Protein 5LSL (pdb70)

CATH classification: 3.30.70.330

Foldseek 3Di:
DQKKKKFQDDQVDDPVNVQVVQVVQPHWDDKAFDADVVVRTTDGMIMTGHPDDVSLVSSQVQQAQHDADVHTGMHIGHD/DDPFFDDPVVCVVQVNFQLHFRPCVVVCQVPHDDPPQPQKDFDPRRHPVVQSGGRGGIDRDD/DQKKKKFQADQVDDPVNVQVVQVVQPHWDDKAFDADVVVRTTDGMIMTGHPDDVSLVSSQVDQAQHDADVNTGMHIGHD/DDDPFFDDPVVCVVQVNDLHDDPCVVVCLVPHDDPPQPQKDFDPRRHPVVQSDDRGGIDRDD/DQKKKKFQADQVDDPVNVQVVQVVQPHWDDKAFDADVVVRTTDGMIMTGGPDDVSLVSSQVQQAQNDADVNTGMHIGHD/DDPFFDDPVVCVVQVNDQQDDDPCVVVCLVPHDDPPQPQKDFDPRRHPVVQSGGRGGIDRDD/DQKKKKFQADQVDDPVNVQVVQVVQPHWDDKAFDADVVVRTTDGMIMTGHPDDVSLVSSQVQQAQHDADVNTGMHIGDD/DDPFFDDPVVCVVQVNDQLDDHPCVVVCVVPHDDPPQPQKDFDPPRHPVVQSGGRGGIDRDD

Solvent-accessible surface area: 27095 Å² total; per-residue (Å²): 69,51,38,0,7,0,0,16,0,13,72,150,0,50,81,112,16,0,87,10,0,0,7,0,0,0,16,7,25,112,16,134,13,29,67,18,149,136,101,112,35,47,30,10,58,0,47,0,43,0,11,34,107,44,5,1,70,10,0,28,112,0,1,50,77,23,2,118,2,69,114,51,43,2,38,1,47,135,92,98,104,20,0,71,0,22,100,114,0,9,82,13,13,124,4,75,91,40,92,37,3,60,1,18,142,87,3,116,111,61,31,59,5,67,1,27,60,57,0,55,4,0,29,49,66,52,88,90,103,46,35,160,29,37,38,0,0,104,70,64,136,77,52,36,0,10,0,0,15,0,14,70,149,0,50,80,124,14,0,87,10,1,0,8,1,0,0,36,6,73,140,16,134,13,33,61,21,161,138,104,112,34,50,29,9,57,0,53,0,45,0,122,71,97,39,9,2,80,10,0,37,118,0,2,49,75,23,0,127,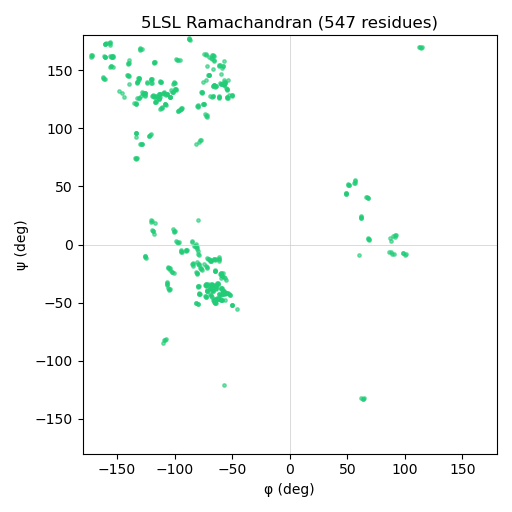2,67,115,52,42,2,38,1,46,137,115,105,54,116,23,1,36,0,28,117,113,1,13,83,14,14,119,6,97,63,93,36,1,59,3,25,135,87,6,123,108,76,31,58,4,81,23,28,111,56,1,56,4,0,35,52,67,50,88,95,88,47,28,135,59,40,42,2,4,116,69,66,145,65,53,37,0,56,0,4,49,0,14,68,153,1,50,78,126,33,1,87,8,0,0,8,1,0,0,38,6,73,140,16,145,13,33,70,52,162,139,133,113,34,44,93,16,68,0,64,0,45,0,121,70,109,43,9,0,65,9,0,30,84,0,2,33,32,24,1,127,1,71,116,91,42,2,53,2,99,131,102,95,91,22,0,69,0,22,98,112,0,6,72,12,15,107,5,86,77,57,92,38,3,62,1,18,74,27,3,81,3,39,31,56,4,67,1,26,59,54,0,54,4,0,35,51,67,47,86,96,102,35,30,136,29,30,34,0,0,86,71,65,133,81,51,40,0,55,0,4,64,2,4,67,151,1,54,94,137,17,0,88,10,0,0,8,1,0,0,16,7,24,117,17,136,13,28,62,50,165,139,134,113,33,48,93,19,68,0,56,0,44,0,11,32,96,39,5,1,80,9,0,35,87,0,2,33,33,24,1,126,2,65,98,104,41,1,55,1,100,138,124,93,127,22,0,53,0,18,122,100,0,14,72,16,11,116,5,73,111,42,91,42,3,62,1,18,71,27,3,84,3,41,31,59,3,81,24,27,109,54,0,55,3,0,40,56,68,50,85,98,105,45,36,154,28,43,36,0,4,116,65,63,142

Organism: Saccharomyces cerevisiae (strain ATCC 204508 / S288c) (NCBI:txid559292)

Sequence (564 aa):
GNTVYVGNIDPRITKEQLYELFIQINPVLRIKYPKDKVLQAYQGYAFIEFYNQGDAQYAIKIMNNTVRLYDRLIKVRQVSRPGRISQELRAIMNLPEGQLPPWCMKMKDIGLPTGYPDLKIAGLNWDITNLKGDVYGKIIPGNTVYVGNIDPRITKEQLYELFIQINPVLRIKYPKDKVLQAYQGYAFIEFYNQGDAQYAIKKIMNNTVRLYDRLIKVRQVGSRPGRISQELRAIMNLPGQLPPWCMKMKDIGLPTGYPDLKIAGLNWDITNLKGDVYGKIIPGNTVYVGNIDPRITKEQLYELFIQINPVLRIKYPKDKVLQAYQGYAFIEFYNQGDAQYAIKIMNNTVRLYDRLIKVRQVSRPGRISQELRAIMNLPEGQLPPWCMKMKDIGLPTGYPDLKIAGLNWDITNLKGDVYGKIIPGNTVYVGNIDPRITKEQLYELFIQINPVLRIKYPKDKVLQAYQGYAFIEFYNQGDAQYAIKIMNNTVRLYDRLIKVRQVSRPGRISQELRAIMNLPEGQLPPWCMKMKDIGLPTGYPDLKIAGLNWDITNLKGDVYGKIIP

GO terms:
  GO:0003723 RNA binding (F, IDA)
  GO:0005686 U2 snRNP (C, IDA)
  GO:0071004 U2-type prespliceosome (C, IDA)
  GO:0000398 mRNA splicing, via spliceosome (P, IMP)
  GO:0000398 mRNA splicing, via spliceosome (P, IPI)
  GO:0005515 protein binding (F, IPI)

Structure (mmCIF, N/CA/C/O backbone):
data_5LSL
#
_entry.id   5LSL
#
_cell.length_a   44.888
_cell.length_b   47.776
_cell.length_c   88.019
_cell.angle_alpha   89.890
_cell.angle_beta   83.610
_cell.angle_gamma   85.570
#
_symmetry.space_group_name_H-M   'P 1'
#
loop_
_entity.id
_entity.type
_entity.pdbx_description
1 polymer 'Protein HSH49'
2 polymer 'Cold sensitive U2 snRNA suppressor 1'
3 water water
#
loop_
_atom_site.group_PDB
_atom_site.id
_atom_site.type_symbol
_atom_site.label_atom_id
_atom_site.label_alt_id
_atom_site.label_comp_id
_atom_site.label_asym_id
_atom_site.label_entity_id
_atom_site.label_seq_id
_atom_site.pdbx_PDB_ins_code
_atom_site.Cartn_x
_atom_site.Cartn_y
_atom_site.Cartn_z
_atom_site.occupancy
_atom_site.B_iso_or_equiv
_atom_site.auth_seq_id
_atom_site.auth_comp_id
_atom_site.auth_asym_id
_atom_site.auth_atom_id
_atom_site.pdbx_PDB_model_num
ATOM 1 N N . GLY A 1 10 ? 60.377 24.020 63.022 1.00 30.24 8 GLY A N 1
ATOM 2 C CA . GLY A 1 10 ? 60.188 25.339 63.647 1.00 25.62 8 GLY A CA 1
ATOM 3 C C . GLY A 1 10 ? 58.745 25.799 63.692 1.00 19.97 8 GLY A C 1
ATOM 4 O O . GLY A 1 10 ? 58.427 26.681 64.477 1.00 18.82 8 GLY A O 1
ATOM 5 N N . ASN A 1 11 ? 57.861 25.231 62.857 1.00 16.48 9 ASN A N 1
ATOM 6 C CA . ASN A 1 11 ? 56.468 25.694 62.826 1.00 14.00 9 ASN A CA 1
ATOM 7 C C . ASN A 1 11 ? 55.540 24.960 63.787 1.00 11.86 9 ASN A C 1
ATOM 8 O O . ASN A 1 11 ? 54.372 25.324 63.917 1.00 11.39 9 ASN A O 1
ATOM 13 N N . THR A 1 12 ? 56.063 23.936 64.461 1.00 13.51 10 THR A N 1
ATOM 14 C CA . THR A 1 12 ? 55.259 23.037 65.283 1.00 13.79 10 THR A CA 1
ATOM 15 C C . THR A 1 12 ? 55.627 23.242 66.767 1.00 13.20 10 THR A C 1
ATOM 16 O O . THR A 1 12 ? 56.779 23.426 67.092 1.00 16.76 10 THR A O 1
ATOM 20 N N . VAL A 1 13 ? 54.613 23.218 67.597 1.00 10.32 11 VAL A N 1
ATOM 21 C CA . VAL A 1 13 ? 54.803 23.285 69.025 1.00 10.91 11 VAL A CA 1
ATOM 22 C C . VAL A 1 13 ? 54.296 22.029 69.677 1.00 10.20 11 VAL A C 1
ATOM 23 O O . VAL A 1 13 ? 53.381 21.371 69.175 1.00 10.19 11 VAL A O 1
ATOM 27 N N . TYR A 1 14 ? 54.845 21.762 70.870 1.00 9.78 12 TYR A N 1
ATOM 28 C CA . TYR A 1 14 ? 54.429 20.631 71.692 1.00 9.84 12 TYR A CA 1
ATOM 29 C C . TYR A 1 14 ? 53.470 21.195 72.743 1.00 9.55 12 TYR A C 1
ATOM 30 O O . TYR A 1 14 ? 53.794 22.215 73.367 1.00 9.16 12 TYR A O 1
ATOM 39 N N . VAL A 1 15 ? 52.351 20.528 72.938 1.00 8.59 13 VAL A N 1
ATOM 40 C CA . VAL A 1 15 ? 51.368 20.873 73.938 1.00 8.55 13 VAL A CA 1
ATOM 41 C C . VAL A 1 15 ? 51.291 19.720 74.929 1.00 9.18 13 VAL A C 1
ATOM 42 O O . VAL A 1 15 ? 51.049 18.595 74.519 1.00 9.14 13 VAL A O 1
ATOM 46 N N . GLY A 1 16 ? 51.422 19.995 76.227 1.00 8.20 14 GLY A N 1
ATOM 47 C CA . GLY A 1 16 ? 51.394 18.954 77.258 1.00 8.30 14 GLY A CA 1
ATOM 48 C C . GLY A 1 16 ? 50.446 19.235 78.418 1.00 7.85 14 GLY A C 1
ATOM 49 O O . GLY A 1 16 ? 49.910 20.329 78.533 1.00 8.57 14 GLY A O 1
ATOM 50 N N . ASN A 1 17 ? 50.231 18.211 79.236 1.00 8.49 15 ASN A N 1
ATOM 51 C CA . ASN A 1 17 ? 49.348 18.162 80.361 1.00 9.42 15 ASN A CA 1
ATOM 52 C C . ASN A 1 17 ? 47.875 18.217 79.938 1.00 9.25 15 ASN A C 1
ATOM 53 O O . ASN A 1 17 ? 47.028 18.869 80.565 1.00 10.16 15 ASN A O 1
ATOM 58 N N . ILE A 1 18 ? 47.576 17.507 78.862 1.00 8.45 16 ILE A N 1
ATOM 59 C CA . ILE A 1 18 ? 46.254 17.505 78.273 1.00 10.69 16 ILE A CA 1
ATOM 60 C C . ILE A 1 18 ? 45.444 16.331 78.816 1.00 9.34 16 ILE A C 1
ATOM 61 O O . ILE A 1 18 ? 45.758 15.151 78.532 1.00 9.52 16 ILE A O 1
ATOM 66 N N . ASP A 1 19 ? 44.360 16.652 79.522 1.00 9.69 17 ASP A N 1
ATOM 67 C CA . ASP A 1 19 ? 43.419 15.641 80.018 1.00 10.18 17 ASP A CA 1
ATOM 68 C C . ASP A 1 19 ? 42.952 14.793 78.817 1.00 9.99 17 ASP A C 1
ATOM 69 O O . ASP A 1 19 ? 42.610 15.338 77.749 1.00 9.79 17 ASP A O 1
ATOM 74 N N . PRO A 1 20 ? 42.947 13.472 78.960 1.00 10.36 18 PRO A N 1
ATOM 75 C CA . PRO A 1 20 ? 42.516 12.634 77.823 1.00 11.44 18 PRO A CA 1
ATOM 76 C C . PRO A 1 20 ? 41.090 12.823 77.339 1.00 12.22 18 PRO A C 1
ATOM 77 O O . PRO A 1 20 ? 40.754 12.310 76.255 1.00 12.16 18 PRO A O 1
ATOM 81 N N . ARG A 1 21 ? 40.269 13.541 78.083 1.00 12.78 19 ARG A N 1
ATOM 82 C CA . ARG A 1 21 ? 38.919 13.881 77.592 1.00 13.86 19 ARG A CA 1
ATOM 83 C C . ARG A 1 21 ? 38.905 14.919 76.486 1.00 13.40 19 ARG A C 1
ATOM 84 O O . ARG A 1 21 ? 37.914 15.068 75.783 1.00 13.95 19 ARG A O 1
ATOM 92 N N . ILE A 1 22 ? 40.001 15.683 76.388 1.00 10.94 20 ILE A N 1
ATOM 93 C CA . ILE A 1 22 ? 40.069 16.744 75.403 1.00 11.85 20 ILE A CA 1
ATOM 94 C C . ILE A 1 22 ? 40.070 16.180 73.988 1.00 12.74 20 ILE A C 1
ATOM 95 O O . ILE A 1 22 ? 40.761 15.212 73.713 1.00 12.36 20 ILE A O 1
ATOM 100 N N . THR A 1 23 ? 39.304 16.806 73.101 1.00 10.82 21 THR A N 1
ATOM 101 C CA . THR A 1 23 ? 39.226 16.392 71.704 1.00 11.20 21 THR A CA 1
ATOM 102 C C . THR A 1 23 ? 40.114 17.244 70.804 1.00 10.00 21 THR A C 1
ATOM 103 O O . THR A 1 23 ? 40.514 18.358 71.151 1.00 9.20 21 THR A O 1
ATOM 107 N N . LYS A 1 24 ? 40.445 16.717 69.627 1.00 9.98 22 LYS A N 1
ATOM 108 C CA . LYS A 1 24 ? 41.228 17.466 68.676 1.00 10.67 22 LYS A CA 1
ATOM 109 C C . LYS A 1 24 ? 40.542 18.763 68.286 1.00 10.80 22 LYS A C 1
ATOM 110 O O . LYS A 1 24 ? 41.202 19.778 68.200 1.00 10.72 22 LYS A O 1
ATOM 116 N N . GLU A 1 25 ? 39.202 18.729 68.152 1.00 10.89 23 GLU A N 1
ATOM 117 C CA . GLU A 1 25 ? 38.407 19.899 67.765 1.00 13.40 23 GLU A CA 1
ATOM 118 C C . GLU A 1 25 ? 38.506 20.973 68.865 1.00 12.48 23 GLU A C 1
ATOM 119 O O . GLU A 1 25 ? 38.546 22.171 68.567 1.00 10.96 23 GLU A O 1
ATOM 125 N N . GLN A 1 26 ? 38.579 20.550 70.132 1.00 10.83 24 GLN A N 1
ATOM 126 C CA . GLN A 1 26 ? 38.767 21.514 71.249 1.00 10.08 24 GLN A CA 1
ATOM 127 C C . GLN A 1 26 ? 40.144 22.168 71.240 1.00 9.09 24 GLN A C 1
ATOM 128 O O . GLN A 1 26 ? 40.274 23.398 71.452 1.00 8.72 24 GLN A O 1
ATOM 134 N N . LEU A 1 27 ? 41.187 21.367 71.011 1.00 9.07 25 LEU A N 1
ATOM 135 C CA . LEU A 1 27 ? 42.518 21.902 70.832 1.00 8.04 25 LEU A CA 1
ATOM 136 C C . LEU A 1 27 ? 42.574 22.906 69.661 1.00 9.40 25 LEU A C 1
ATOM 137 O O . LEU A 1 27 ? 43.205 23.946 69.768 1.00 8.50 25 LEU A O 1
ATOM 142 N N . TYR A 1 28 ? 41.867 22.603 68.571 1.00 8.43 26 TYR A N 1
ATOM 143 C CA . TYR A 1 28 ? 41.859 23.503 67.426 1.00 8.59 26 TYR A CA 1
ATOM 144 C C . TYR A 1 28 ? 41.159 24.820 67.784 1.00 9.07 26 TYR A C 1
ATOM 145 O O . TYR A 1 28 ? 41.701 25.914 67.530 1.00 9.44 26 TYR A O 1
ATOM 154 N N . GLU A 1 29 ? 39.981 24.748 68.397 1.00 9.15 27 GLU A N 1
ATOM 155 C CA . GLU A 1 29 ? 39.284 25.962 68.811 1.00 8.91 27 GLU A CA 1
ATOM 156 C C . GLU A 1 29 ? 40.138 26.826 69.737 1.00 8.23 27 GLU A C 1
ATOM 157 O O . GLU A 1 29 ? 40.153 28.052 69.574 1.00 9.05 27 GLU A O 1
ATOM 163 N N . LEU A 1 30 ? 40.836 26.187 70.652 1.00 7.17 28 LEU A N 1
ATOM 164 C CA . LEU A 1 30 ? 41.685 26.931 71.581 1.00 8.05 28 LEU A CA 1
ATOM 165 C C . LEU A 1 30 ? 42.814 27.621 70.860 1.00 7.95 28 LEU A C 1
ATOM 166 O O . LEU A 1 30 ? 43.012 28.821 71.020 1.00 7.31 28 LEU A O 1
ATOM 171 N N . PHE A 1 31 ? 43.539 26.888 70.021 1.00 7.67 29 PHE A N 1
ATOM 172 C CA . PHE A 1 31 ? 44.798 27.432 69.493 1.00 7.25 29 PHE A CA 1
ATOM 173 C C . PHE A 1 31 ? 44.569 28.393 68.342 1.00 6.86 29 PHE A C 1
ATOM 174 O O . PHE A 1 31 ? 45.376 29.289 68.166 1.00 6.88 29 PHE A O 1
ATOM 182 N N . ILE A 1 32 ? 43.443 28.262 67.625 1.00 7.15 30 ILE A N 1
ATOM 183 C CA . ILE A 1 32 ? 43.110 29.281 66.583 1.00 8.90 30 ILE A CA 1
ATOM 184 C C . ILE A 1 32 ? 42.760 30.639 67.207 1.00 7.41 30 ILE A C 1
ATOM 185 O O . ILE A 1 32 ? 42.753 31.656 66.496 1.00 8.92 30 ILE A O 1
ATOM 190 N N . GLN A 1 33 ? 42.515 30.711 68.495 1.00 6.89 31 GLN A N 1
ATOM 191 C CA . GLN A 1 33 ? 42.438 32.016 69.159 1.00 6.60 31 GLN A CA 1
ATOM 192 C C . GLN A 1 33 ? 43.776 32.769 69.149 1.00 7.52 31 GLN A C 1
ATOM 193 O O . GLN A 1 33 ? 43.778 34.003 69.286 1.00 8.01 31 GLN A O 1
ATOM 199 N N . ILE A 1 34 ? 44.890 32.049 68.981 1.00 7.48 32 ILE A N 1
ATOM 200 C CA . ILE A 1 34 ? 46.249 32.568 69.177 1.00 8.53 32 ILE A CA 1
ATOM 201 C C . ILE A 1 34 ? 46.970 32.786 67.837 1.00 8.95 32 ILE A C 1
ATOM 202 O O . ILE A 1 34 ? 47.784 33.703 67.704 1.00 9.69 32 ILE A O 1
ATOM 207 N N . ASN A 1 35 ? 46.705 31.929 66.854 1.00 7.88 33 ASN A N 1
ATOM 208 C CA . ASN A 1 35 ? 47.217 32.135 65.484 1.00 7.54 33 ASN A CA 1
ATOM 209 C C . ASN A 1 35 ? 46.559 31.086 64.595 1.00 6.73 33 ASN A C 1
ATOM 210 O O . ASN A 1 35 ? 46.041 30.0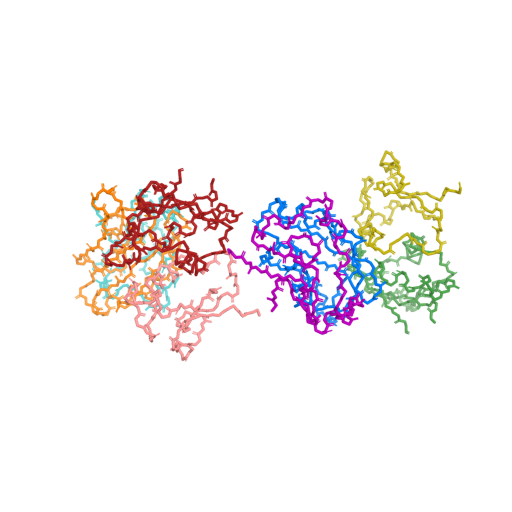76 65.092 1.00 6.32 33 ASN A O 1
ATOM 215 N N . PRO A 1 36 ? 46.585 31.297 63.282 1.00 6.61 34 PRO A N 1
ATOM 216 C CA . PRO A 1 36 ? 46.041 30.289 62.401 1.00 7.17 34 PRO A CA 1
ATOM 217 C C . PRO A 1 36 ? 46.773 28.942 62.568 1.00 7.73 34 PRO A C 1
ATOM 218 O O . PRO A 1 36 ? 47.996 28.903 62.721 1.00 8.42 34 PRO A O 1
ATOM 222 N N . VAL A 1 37 ? 46.004 27.859 62.571 1.00 8.73 35 VAL A N 1
ATOM 223 C CA . VAL A 1 37 ? 46.569 26.480 62.770 1.00 9.35 35 VAL A CA 1
ATOM 224 C C . VAL A 1 37 ? 46.397 25.707 61.473 1.00 9.62 35 VAL A C 1
ATOM 225 O O . VAL A 1 37 ? 45.313 25.619 60.937 1.00 8.79 35 VAL A O 1
ATOM 229 N N . LEU A 1 38 ? 47.491 25.106 61.028 1.00 9.29 36 LEU A N 1
ATOM 230 C CA . LEU A 1 38 ? 47.501 24.253 59.817 1.00 10.06 36 LEU A CA 1
ATOM 231 C C . LEU A 1 38 ? 46.982 22.881 60.098 1.00 10.71 36 LEU A C 1
ATOM 232 O O . LEU A 1 38 ? 46.135 22.382 59.389 1.00 11.11 36 LEU A O 1
ATOM 237 N N . ARG A 1 39 ? 47.535 22.245 61.127 1.00 10.52 37 ARG A N 1
ATOM 238 C CA . ARG A 1 39 ? 47.118 20.880 61.485 1.00 11.38 37 ARG A CA 1
ATOM 239 C C . ARG A 1 39 ? 47.508 20.580 62.906 1.00 11.68 37 ARG A C 1
ATOM 240 O O . ARG A 1 39 ? 48.399 21.211 63.477 1.00 9.84 37 ARG A O 1
ATOM 248 N N . ILE A 1 40 ? 46.844 19.557 63.441 1.00 9.91 38 ILE A N 1
ATOM 249 C CA . ILE A 1 40 ? 47.116 19.050 64.794 1.00 9.57 38 ILE A CA 1
ATOM 250 C C . ILE A 1 40 ? 47.388 17.566 64.724 1.00 10.38 38 ILE A C 1
ATOM 251 O O . ILE A 1 40 ? 46.637 16.847 64.050 1.00 10.96 38 ILE A O 1
ATOM 256 N N . LYS A 1 41 ? 48.471 17.111 65.343 1.00 10.52 39 LYS A N 1
ATOM 257 C CA . LYS A 1 41 ? 48.749 15.656 65.455 1.00 12.60 39 LYS A CA 1
ATOM 258 C C . LYS A 1 41 ? 48.501 15.337 66.942 1.00 10.73 39 LYS A C 1
ATOM 259 O O . LYS A 1 41 ? 49.124 15.928 67.814 1.00 8.88 39 LYS A O 1
ATOM 265 N N . TYR A 1 42 ? 47.578 14.431 67.235 1.00 11.36 40 TYR A N 1
ATOM 266 C CA . TYR A 1 42 ? 47.137 14.207 68.622 1.00 11.28 40 TYR A CA 1
ATOM 267 C C . TYR A 1 42 ? 47.213 12.692 68.888 1.00 11.78 40 TYR A C 1
ATOM 268 O O . TYR A 1 42 ? 46.240 11.963 68.598 1.00 13.05 40 TYR A O 1
ATOM 277 N N . PRO A 1 43 ? 48.405 12.203 69.312 1.00 11.64 41 PRO A N 1
ATOM 278 C CA . PRO A 1 43 ? 48.678 10.744 69.362 1.00 12.19 41 PRO A CA 1
ATOM 279 C C . PRO A 1 43 ? 47.662 10.000 70.196 1.00 11.33 41 PRO A C 1
ATOM 280 O O . PRO A 1 43 ? 47.278 10.480 71.254 1.00 10.50 41 PRO A O 1
ATOM 284 N N . LYS A 1 44 ? 47.265 8.815 69.707 1.00 12.50 42 LYS A N 1
ATOM 285 C CA . LYS A 1 44 ? 46.260 7.999 70.386 1.00 13.58 42 LYS A CA 1
ATOM 286 C C . LYS A 1 44 ? 46.768 6.584 70.446 1.00 12.77 42 LYS A C 1
ATOM 287 O O . LYS A 1 44 ? 47.298 6.061 69.436 1.00 15.96 42 LYS A O 1
ATOM 293 N N . ASP A 1 45 ? 46.542 5.945 71.589 1.00 12.46 43 ASP A N 1
ATOM 294 C CA . ASP A 1 45 ? 46.687 4.500 71.723 1.00 13.15 43 ASP A CA 1
ATOM 295 C C . ASP A 1 45 ? 45.479 3.907 70.985 1.00 14.06 43 ASP A C 1
ATOM 296 O O . ASP A 1 45 ? 44.329 4.101 71.425 1.00 12.94 43 ASP A O 1
ATOM 301 N N . LYS A 1 46 ? 45.732 3.230 69.867 1.00 14.95 44 LYS A N 1
ATOM 302 C CA . LYS A 1 46 ? 44.626 2.761 69.031 1.00 16.47 44 LYS A CA 1
ATOM 303 C C . LYS A 1 46 ? 43.954 1.528 69.586 1.00 14.66 44 LYS A C 1
ATOM 304 O O . LYS A 1 46 ? 42.802 1.260 69.225 1.00 14.09 44 LYS A O 1
ATOM 310 N N . VAL A 1 47 ? 44.643 0.800 70.467 1.00 12.98 45 VAL A N 1
ATOM 311 C CA . VAL A 1 47 ? 44.046 -0.372 71.083 1.00 13.00 45 VAL A CA 1
ATOM 312 C C . VAL A 1 47 ? 42.991 0.075 72.107 1.00 12.66 45 VAL A C 1
ATOM 313 O O . VAL A 1 47 ? 41.921 -0.486 72.165 1.00 13.33 45 VAL A O 1
ATOM 317 N N . LEU A 1 48 ? 43.328 1.067 72.931 1.00 11.24 46 LEU A N 1
ATOM 318 C CA . LEU A 1 48 ? 42.396 1.602 73.933 1.00 11.54 46 LEU A CA 1
ATOM 319 C C . LEU A 1 48 ? 41.596 2.818 73.492 1.00 11.86 46 LEU A C 1
ATOM 320 O O . LEU A 1 48 ? 40.725 3.299 74.272 1.00 12.57 46 LEU A O 1
ATOM 325 N N . GLN A 1 49 ? 41.898 3.364 72.310 1.00 12.33 47 GLN A N 1
ATOM 326 C CA . GLN A 1 49 ? 41.264 4.612 71.815 1.00 13.43 47 GLN A CA 1
ATOM 327 C C . GLN A 1 49 ? 41.364 5.701 72.858 1.00 13.37 47 GLN A C 1
ATOM 328 O O . GLN A 1 49 ? 40.368 6.295 73.234 1.00 14.86 47 GLN A O 1
ATOM 334 N N . ALA A 1 50 ? 42.573 5.916 73.353 1.00 11.20 48 ALA A N 1
ATOM 335 C CA . ALA A 1 50 ? 42.807 6.902 74.418 1.00 10.72 48 ALA A CA 1
ATOM 336 C C . ALA A 1 50 ? 43.873 7.856 73.978 1.00 9.64 48 ALA A C 1
ATOM 337 O O . ALA A 1 50 ? 44.986 7.436 73.562 1.00 8.52 48 ALA A O 1
ATOM 339 N N . TYR A 1 51 ? 43.590 9.145 74.116 1.00 9.74 49 TYR A N 1
ATOM 340 C CA . TYR A 1 51 ? 44.677 10.140 73.972 1.00 9.39 49 TYR A CA 1
ATOM 341 C C . TYR A 1 51 ? 45.700 10.021 75.095 1.00 8.77 49 TYR A C 1
ATOM 342 O O . TYR A 1 51 ? 45.458 9.367 76.129 1.00 9.42 49 TYR A O 1
ATOM 351 N N . GLN A 1 52 ? 46.877 10.597 74.877 1.00 8.35 50 GLN A N 1
ATOM 352 C CA . GLN A 1 52 ? 48.084 10.306 75.661 1.00 8.50 50 GLN A CA 1
ATOM 353 C C . GLN A 1 52 ? 48.681 11.479 76.412 1.00 8.95 50 GLN A C 1
ATOM 354 O O . GLN A 1 52 ? 49.840 11.409 76.886 1.00 8.97 50 GLN A O 1
ATOM 360 N N . GLY A 1 53 ? 47.920 12.573 76.470 1.00 9.15 51 GLY A N 1
ATOM 361 C CA . GLY A 1 53 ? 48.316 13.767 77.241 1.00 9.04 51 GLY A CA 1
ATOM 362 C C . GLY A 1 53 ? 49.083 14.824 76.535 1.00 8.82 51 GLY A C 1
ATOM 363 O O . GLY A 1 53 ? 49.513 15.770 77.181 1.00 8.39 51 GLY A O 1
ATOM 364 N N . TYR A 1 54 ? 49.262 14.696 75.219 1.00 8.21 52 TYR A N 1
ATOM 365 C CA . TYR A 1 54 ? 50.092 15.648 74.497 1.00 8.16 52 TYR A CA 1
ATOM 366 C C . TYR A 1 54 ? 49.709 15.737 73.049 1.00 9.49 52 TYR A C 1
ATOM 367 O O . TYR A 1 54 ? 49.046 14.854 72.532 1.00 10.25 52 TYR A O 1
ATOM 376 N N . ALA A 1 55 ? 50.139 16.821 72.398 1.00 8.93 53 ALA A N 1
ATOM 377 C CA . ALA A 1 55 ? 49.776 17.041 70.999 1.00 9.18 53 ALA A CA 1
ATOM 378 C C . ALA A 1 55 ? 50.836 17.913 70.370 1.00 11.30 53 ALA A C 1
ATOM 379 O O . ALA A 1 55 ? 51.576 18.611 71.062 1.00 10.37 53 ALA A O 1
ATOM 381 N N . PHE A 1 56 ? 50.857 17.887 69.035 1.00 11.29 54 PHE A N 1
ATOM 382 C CA . PHE A 1 56 ? 51.701 18.734 68.232 1.00 11.27 54 PHE A CA 1
ATOM 383 C C . PHE A 1 56 ? 50.791 19.637 67.417 1.00 10.81 54 PHE A C 1
ATOM 384 O O . PHE A 1 56 ? 49.927 19.172 66.692 1.00 13.10 54 PHE A O 1
ATOM 392 N N . ILE A 1 57 ? 50.985 20.934 67.551 1.00 10.46 55 ILE A N 1
ATOM 393 C CA . ILE A 1 57 ? 50.195 21.919 66.823 1.00 11.27 55 ILE A CA 1
ATOM 394 C C . ILE A 1 57 ? 51.111 22.577 65.816 1.00 10.54 55 ILE A C 1
ATOM 395 O O . ILE A 1 57 ? 52.091 23.248 66.194 1.00 12.44 55 ILE A O 1
ATOM 400 N N . GLU A 1 58 ? 50.766 22.409 64.529 1.00 10.24 56 GLU A N 1
ATOM 401 C CA . GLU A 1 58 ? 51.529 22.996 63.444 1.00 11.43 56 GLU A CA 1
ATOM 402 C C . GLU A 1 58 ? 50.882 24.301 63.018 1.00 11.90 56 GLU A C 1
ATOM 403 O O . GLU A 1 58 ? 49.753 24.308 62.528 1.00 9.84 56 GLU A O 1
ATOM 409 N N . PHE A 1 59 ? 51.626 25.393 63.227 1.00 10.55 57 PHE A N 1
ATOM 410 C CA . PHE A 1 59 ? 51.304 26.721 62.700 1.00 9.81 57 PHE A CA 1
ATOM 411 C C . PHE A 1 59 ? 51.877 26.875 61.311 1.00 10.18 57 PHE A C 1
ATOM 412 O O . PHE A 1 59 ? 52.527 25.964 60.769 1.00 11.52 57 PHE A O 1
ATOM 420 N N . TYR A 1 60 ? 51.592 28.020 60.655 1.00 9.58 58 TYR A N 1
ATOM 421 C CA . TYR A 1 60 ? 51.976 28.190 59.263 1.00 9.88 58 TYR A CA 1
ATOM 422 C C . TYR A 1 60 ? 53.421 28.665 59.084 1.00 11.35 58 TYR A C 1
ATOM 423 O O . TYR A 1 60 ? 53.974 28.598 57.987 1.00 13.88 58 TYR A O 1
ATOM 432 N N . ASN A 1 61 ? 54.015 29.165 60.150 1.00 11.04 59 ASN A N 1
ATOM 433 C CA . ASN A 1 61 ? 55.403 29.628 60.074 1.00 11.28 59 ASN A CA 1
ATOM 434 C C . ASN A 1 61 ? 55.984 29.690 61.497 1.00 12.23 59 ASN A C 1
ATOM 435 O O . ASN A 1 61 ? 55.270 29.481 62.478 1.00 11.17 59 ASN A O 1
ATOM 440 N N . GLN A 1 62 ? 57.285 29.938 61.561 1.00 13.20 60 GLN A N 1
ATOM 441 C CA . GLN A 1 62 ? 58.005 29.855 62.797 1.00 14.13 60 GLN A CA 1
ATOM 442 C C . GLN A 1 62 ? 57.637 31.020 63.733 1.00 11.94 60 GLN A C 1
ATOM 443 O O . GLN A 1 62 ? 57.511 30.815 64.953 1.00 11.17 60 GLN A O 1
ATOM 449 N N . GLY A 1 63 ? 57.482 32.217 63.177 1.00 11.40 61 GLY A N 1
ATOM 450 C CA . GLY A 1 63 ? 57.052 33.354 63.958 1.00 11.55 61 GLY A CA 1
ATOM 451 C C . GLY A 1 63 ? 55.745 33.116 64.693 1.00 10.16 61 GLY A C 1
ATOM 452 O O . GLY A 1 63 ? 55.615 33.456 65.882 1.00 8.61 61 GLY A O 1
ATOM 453 N N . ASP A 1 64 ? 54.787 32.477 64.008 1.00 8.43 62 ASP A N 1
ATOM 454 C CA . ASP A 1 64 ? 53.501 32.282 64.592 1.00 8.40 62 ASP A CA 1
ATOM 455 C C . ASP A 1 64 ? 53.563 31.190 65.702 1.00 8.14 62 ASP A C 1
ATOM 456 O O . ASP A 1 64 ? 52.900 31.317 66.709 1.00 8.10 62 ASP A O 1
ATOM 461 N N . ALA A 1 65 ? 54.394 30.187 65.491 1.00 7.49 63 ALA A N 1
ATOM 462 C CA . ALA A 1 65 ? 54.621 29.179 66.512 1.00 8.03 63 ALA A CA 1
ATOM 463 C C . ALA A 1 65 ? 55.309 29.763 67.758 1.00 7.81 63 ALA A C 1
ATOM 464 O O . ALA A 1 65 ? 54.927 29.462 68.894 1.00 8.39 63 ALA A O 1
ATOM 466 N N . GLN A 1 66 ? 56.358 30.526 67.529 1.00 9.50 64 GLN A N 1
ATOM 467 C CA . GLN A 1 66 ? 57.067 31.192 68.658 1.00 10.11 64 GLN A CA 1
ATOM 468 C C . GLN A 1 66 ? 56.121 32.094 69.464 1.00 9.13 64 GLN A C 1
ATOM 469 O O . GLN A 1 66 ? 56.179 32.114 70.704 1.00 8.71 64 GLN A O 1
ATOM 475 N N . TYR A 1 67 ? 55.286 32.844 68.776 1.00 7.52 65 TYR A N 1
ATOM 476 C CA . TYR A 1 67 ? 54.296 33.688 69.439 1.00 7.34 65 TYR A CA 1
ATOM 477 C C . TYR A 1 67 ? 53.362 32.820 70.313 1.00 7.24 65 TYR A C 1
ATOM 478 O O . TYR A 1 67 ? 53.104 33.137 71.480 1.00 7.49 65 TYR A O 1
ATOM 487 N N . ALA A 1 68 ? 52.850 31.724 69.739 1.00 8.66 66 ALA A N 1
ATOM 488 C CA . ALA A 1 68 ? 51.977 30.836 70.495 1.00 7.83 66 ALA A CA 1
ATOM 489 C C . ALA A 1 68 ? 52.644 30.300 71.770 1.00 8.32 66 ALA A C 1
ATOM 490 O O . ALA A 1 68 ? 51.989 30.212 72.822 1.00 9.00 66 ALA A O 1
ATOM 492 N N . ILE A 1 69 ? 53.921 29.925 71.686 1.00 7.77 67 ILE A N 1
ATOM 493 C CA . ILE A 1 69 ? 54.629 29.381 72.867 1.00 9.03 67 ILE A CA 1
ATOM 494 C C . ILE A 1 69 ? 54.688 30.492 73.944 1.00 11.13 67 ILE A C 1
ATOM 495 O O . ILE A 1 69 ? 54.370 30.251 75.110 1.00 11.30 67 ILE A O 1
ATOM 500 N N . LYS A 1 70 ? 55.048 31.695 73.538 1.00 10.59 68 LYS A N 1
ATOM 501 C CA . LYS A 1 70 ? 55.177 32.771 74.502 1.00 11.24 68 LYS A CA 1
ATOM 502 C C . LYS A 1 70 ? 53.838 33.132 75.165 1.00 9.69 68 LYS A C 1
ATOM 503 O O . LYS A 1 70 ? 53.771 33.438 76.370 1.00 9.66 68 LYS A O 1
ATOM 509 N N . ILE A 1 71 ? 52.759 33.086 74.404 1.00 9.21 69 ILE A N 1
ATOM 510 C CA . ILE A 1 71 ? 51.472 33.459 74.923 1.00 9.04 69 ILE A CA 1
ATOM 511 C C . ILE A 1 71 ? 50.845 32.365 75.738 1.00 8.62 69 ILE A C 1
ATOM 512 O O . ILE A 1 71 ? 50.171 32.669 76.740 1.00 10.37 69 ILE A O 1
ATOM 517 N N . MET A 1 72 ? 51.047 31.085 75.355 1.00 8.61 70 MET A N 1
ATOM 518 C CA . MET A 1 72 ? 50.188 30.009 75.875 1.00 8.57 70 MET A CA 1
ATOM 519 C C . MET A 1 72 ? 50.832 29.124 76.916 1.00 8.30 70 MET A C 1
ATOM 520 O O . MET A 1 72 ? 50.123 28.448 77.631 1.00 12.47 70 MET A O 1
ATOM 525 N N . ASN A 1 73 ? 52.164 29.076 76.998 1.00 7.48 71 ASN A N 1
ATOM 526 C CA . ASN A 1 73 ? 52.752 28.208 78.012 1.00 7.17 71 ASN A CA 1
ATOM 527 C C . ASN A 1 73 ? 52.347 28.619 79.415 1.00 7.85 71 ASN A C 1
ATOM 528 O O . ASN A 1 73 ? 52.539 29.743 79.769 1.00 8.57 71 ASN A O 1
ATOM 533 N N . ASN A 1 74 ? 51.816 27.684 80.231 1.00 7.88 72 ASN A N 1
ATOM 534 C CA . ASN A 1 74 ? 51.378 28.005 81.603 1.00 10.11 72 ASN A CA 1
ATOM 535 C C . ASN A 1 74 ? 50.260 29.031 81.728 1.00 9.77 72 ASN A C 1
ATOM 536 O O . ASN A 1 74 ? 50.150 29.683 82.759 1.00 12.10 72 ASN A O 1
ATOM 541 N N . THR A 1 75 ? 49.464 29.194 80.672 1.00 9.80 73 THR A N 1
ATOM 542 C CA . THR A 1 75 ? 48.484 30.279 80.630 1.00 10.48 73 THR A CA 1
ATOM 543 C C . THR A 1 75 ? 47.051 29.791 80.844 1.00 11.14 73 THR A C 1
ATOM 544 O O . THR A 1 75 ? 46.279 30.486 81.538 1.00 11.08 73 THR A O 1
ATOM 548 N N . VAL A 1 76 ? 46.681 28.627 80.318 1.00 11.12 74 VAL A N 1
ATOM 549 C CA . VAL A 1 76 ? 45.275 28.146 80.327 1.00 11.12 74 VAL A CA 1
ATOM 550 C C . VAL A 1 76 ? 45.193 26.807 81.075 1.00 12.59 74 VAL A C 1
ATOM 551 O O . VAL A 1 76 ? 46.117 25.974 80.964 1.00 12.60 74 VAL A O 1
ATOM 555 N N . ARG A 1 77 ? 44.102 26.615 81.825 1.00 11.07 75 ARG A N 1
ATOM 556 C CA . ARG A 1 77 ? 43.812 25.312 82.430 1.00 12.12 75 ARG A CA 1
ATOM 557 C C . ARG A 1 77 ? 42.670 24.687 81.677 1.00 13.21 75 ARG A C 1
ATOM 558 O O . ARG A 1 77 ? 41.651 25.338 81.514 1.00 13.72 75 ARG A O 1
ATOM 566 N N . LEU A 1 78 ? 42.826 23.441 81.255 1.00 9.78 76 LEU A N 1
ATOM 567 C CA . LEU A 1 78 ? 41.751 22.643 80.680 1.00 11.09 76 LEU A CA 1
ATOM 568 C C . LEU A 1 78 ? 41.462 21.508 81.646 1.00 11.52 76 LEU A C 1
ATOM 569 O O . LEU A 1 78 ? 42.384 20.759 82.026 1.00 11.90 76 LEU A O 1
ATOM 574 N N . TYR A 1 79 ? 40.195 21.391 82.067 1.00 12.63 77 TYR A N 1
ATOM 575 C CA . TYR A 1 79 ? 39.834 20.481 83.141 1.00 14.96 77 TYR A CA 1
ATOM 576 C C . TYR A 1 79 ? 40.768 20.664 84.354 1.00 15.68 77 TYR A C 1
ATOM 577 O O . TYR A 1 79 ? 41.228 19.700 84.964 1.00 15.71 77 TYR A O 1
ATOM 586 N N . ASP A 1 80 ? 41.029 21.912 84.699 1.00 14.49 78 ASP A N 1
ATOM 587 C CA . ASP A 1 80 ? 41.863 22.300 85.848 1.00 18.90 78 ASP A CA 1
ATOM 588 C C . ASP A 1 80 ? 43.368 21.962 85.742 1.00 17.19 78 ASP A C 1
ATOM 589 O O . ASP A 1 80 ? 44.108 22.197 86.698 1.00 19.43 78 ASP A O 1
ATOM 594 N N . ARG A 1 81 ? 43.815 21.461 84.597 1.00 14.73 79 ARG A N 1
ATOM 595 C CA . ARG A 1 81 ? 45.224 21.112 84.399 1.00 14.54 79 ARG A CA 1
ATOM 596 C C . ARG A 1 81 ? 45.868 22.191 83.528 1.00 13.17 79 ARG A C 1
ATOM 597 O O . ARG A 1 81 ? 45.369 22.495 82.448 1.00 13.00 79 ARG A O 1
ATOM 605 N N . LEU A 1 82 ? 46.976 22.740 84.021 1.00 13.34 80 LEU A N 1
ATOM 606 C CA . LEU A 1 82 ? 47.660 23.841 83.360 1.00 12.77 80 LEU A CA 1
ATOM 607 C C . LEU A 1 82 ? 48.425 23.334 82.148 1.00 11.16 80 LEU A C 1
ATOM 608 O O . LEU A 1 82 ? 49.320 22.478 82.258 1.00 11.84 80 LEU A O 1
ATOM 613 N N . ILE A 1 83 ? 48.078 23.874 80.995 1.00 10.81 81 ILE A N 1
ATOM 614 C CA . ILE A 1 83 ? 48.638 23.462 79.713 1.00 10.37 81 ILE A CA 1
ATOM 615 C C . ILE A 1 83 ? 50.037 24.005 79.494 1.00 10.87 81 ILE A C 1
ATOM 616 O O . ILE A 1 83 ? 50.311 25.166 79.770 1.00 9.90 81 ILE A O 1
ATOM 621 N N . LYS A 1 84 ? 50.950 23.131 79.104 1.00 8.71 82 LYS A N 1
ATOM 622 C CA . LYS A 1 84 ? 52.302 23.495 78.743 1.00 9.69 82 LYS A CA 1
ATOM 623 C C . LYS A 1 84 ? 52.475 23.568 77.234 1.00 9.01 82 LYS A C 1
ATOM 624 O O . LYS A 1 84 ? 51.901 22.745 76.523 1.00 8.94 82 LYS A O 1
ATOM 630 N N . VAL A 1 85 ? 53.200 24.580 76.747 1.00 8.80 83 VAL A N 1
ATOM 631 C CA . VAL A 1 85 ? 53.451 24.776 75.316 1.00 8.80 83 VAL A CA 1
ATOM 632 C C . VAL A 1 85 ? 54.937 25.062 75.116 1.00 9.70 83 VAL A C 1
ATOM 633 O O . VAL A 1 85 ? 55.455 25.979 75.698 1.00 10.15 83 VAL A O 1
ATOM 637 N N . ARG A 1 86 ? 55.622 24.233 74.329 1.00 10.89 84 ARG A N 1
ATOM 638 C CA . ARG A 1 86 ? 57.089 24.275 74.214 1.00 12.04 84 ARG A CA 1
ATOM 639 C C . ARG A 1 86 ? 57.533 24.057 72.769 1.00 12.18 84 ARG A C 1
ATOM 640 O O . ARG A 1 86 ? 56.801 23.449 71.970 1.00 11.83 84 ARG A O 1
ATOM 648 N N . GLN A 1 87 ? 58.722 24.547 72.435 1.00 13.85 85 GLN A N 1
ATOM 649 C CA . GLN A 1 87 ? 59.259 24.405 71.087 1.00 16.21 85 GLN A CA 1
ATOM 650 C C . GLN A 1 87 ? 59.751 22.983 70.837 1.00 19.56 85 GLN A C 1
ATOM 651 O O . GLN A 1 87 ? 60.351 22.361 71.713 1.00 21.36 85 GLN A O 1
ATOM 657 N N . VAL A 1 88 ? 59.493 22.475 69.636 1.00 25.75 86 VAL A N 1
ATOM 658 C CA . VAL A 1 88 ? 59.909 21.127 69.269 1.00 39.20 86 VAL A CA 1
ATOM 659 C C . VAL A 1 88 ? 60.173 21.021 67.770 1.00 57.45 86 VAL A C 1
ATOM 660 O O . VAL A 1 88 ? 59.377 21.487 66.955 1.00 79.41 86 VAL A O 1
ATOM 664 N N . SER B 2 5 ? 34.309 27.125 64.430 1.00 21.19 289 SER E N 1
ATOM 665 C CA . SER B 2 5 ? 35.339 27.772 65.314 1.00 19.50 289 SER E CA 1
ATOM 666 C C . SER B 2 5 ? 35.973 28.988 64.652 1.00 19.67 289 SER E C 1
ATOM 667 O O . SER B 2 5 ? 36.293 28.960 63.467 1.00 21.93 289 SER E O 1
ATOM 670 N N . ARG B 2 6 ? 36.195 30.053 65.418 1.00 17.11 290 ARG E N 1
ATOM 671 C CA . ARG B 2 6 ? 36.839 31.254 64.879 1.00 17.54 290 ARG E CA 1
ATOM 672 C C . ARG B 2 6 ? 37.510 32.063 65.988 1.00 14.69 290 ARG E C 1
ATOM 673 O O . ARG B 2 6 ? 37.068 32.029 67.148 1.00 13.99 290 ARG E O 1
ATOM 681 N N . PRO B 2 7 ? 38.572 32.823 65.638 1.00 13.94 291 PRO E N 1
ATOM 682 C CA . PRO B 2 7 ? 39.216 33.657 66.635 1.00 11.41 291 PRO E CA 1
ATOM 683 C C . PRO B 2 7 ? 38.262 34.736 67.147 1.00 11.84 291 PRO E C 1
ATOM 684 O O . PRO B 2 7 ? 37.583 35.365 66.338 1.00 12.46 291 PRO E O 1
ATOM 688 N N . GLY B 2 8 ? 38.242 34.940 68.451 1.00 10.14 292 GLY E N 1
ATOM 689 C CA . GLY B 2 8 ? 37.416 35.993 69.050 1.00 11.73 292 GLY E CA 1
ATOM 690 C C . GLY B 2 8 ? 36.118 35.507 69.662 1.00 11.97 292 GLY E C 1
ATOM 691 O O . GLY B 2 8 ? 35.426 36.277 70.315 1.00 11.84 292 GLY E O 1
ATOM 692 N N . ARG B 2 9 ? 35.777 34.230 69.449 1.00 13.31 293 ARG E N 1
ATOM 693 C CA . ARG B 2 9 ? 34.605 33.600 70.030 1.00 14.43 293 ARG E CA 1
ATOM 694 C C . ARG B 2 9 ? 35.087 32.294 70.643 1.00 14.35 293 ARG E C 1
ATOM 695 O O . ARG B 2 9 ? 35.949 31.635 70.080 1.00 13.16 293 ARG E O 1
ATOM 703 N N . ILE B 2 10 ? 34.514 31.916 71.785 1.00 12.98 294 ILE E N 1
ATOM 704 C CA . ILE B 2 10 ? 34.754 30.606 72.374 1.00 13.40 294 ILE E CA 1
ATOM 705 C C . ILE B 2 10 ? 33.416 29.950 72.702 1.00 13.25 294 ILE E C 1
ATOM 706 O O . ILE B 2 10 ? 32.560 30.557 73.384 1.00 12.09 294 ILE E O 1
ATOM 711 N N . SER B 2 11 ? 33.263 28.724 72.207 1.00 13.41 295 SER E N 1
ATOM 712 C CA . SER B 2 11 ? 32.043 27.922 72.371 1.00 14.48 295 SER E CA 1
ATOM 713 C C . SER B 2 11 ? 31.751 27.648 73.835 1.00 14.76 295 SER E C 1
ATOM 714 O O . SER B 2 11 ? 32.658 27.626 74.668 1.00 13.02 295 SER E O 1
ATOM 717 N N . GLN B 2 12 ? 30.482 27.411 74.135 1.00 16.34 296 GLN E N 1
ATOM 718 C CA . GLN B 2 12 ? 30.082 26.995 75.469 1.00 19.24 296 GLN E CA 1
ATOM 719 C C . GLN B 2 12 ? 30.843 25.762 75.978 1.00 17.90 296 GLN E C 1
ATOM 720 O O . GLN B 2 12 ? 31.301 25.738 77.132 1.00 16.49 296 GLN E O 1
ATOM 726 N N . GLU B 2 13 ? 31.039 24.796 75.095 1.00 18.08 297 GLU E N 1
ATOM 727 C CA . GLU B 2 13 ? 31.725 23.563 75.454 1.00 18.57 297 GLU E CA 1
ATOM 728 C C . GLU B 2 13 ? 33.156 23.819 75.911 1.00 17.33 297 GLU E C 1
ATOM 729 O O . GLU B 2 13 ? 33.590 23.302 76.935 1.00 16.30 297 GLU E O 1
ATOM 735 N N . LEU B 2 14 ? 33.878 24.630 75.152 1.00 14.54 298 LEU E N 1
ATOM 736 C CA . LEU B 2 14 ? 35.260 24.931 75.497 1.00 13.13 298 LEU E CA 1
ATOM 737 C C . LEU B 2 14 ? 35.314 25.845 76.715 1.00 12.33 298 LEU E C 1
ATOM 738 O O . LEU B 2 14 ? 36.200 25.717 77.540 1.00 11.84 298 LEU E O 1
ATOM 743 N N . ARG B 2 15 ? 34.353 26.743 76.846 1.00 12.27 299 ARG E N 1
ATOM 744 C CA . ARG B 2 15 ? 34.271 27.588 78.029 1.00 12.51 299 ARG E CA 1
ATOM 745 C C . ARG B 2 15 ? 34.151 26.811 79.307 1.00 14.03 299 ARG E C 1
ATOM 746 O O . ARG B 2 15 ? 34.799 27.161 80.285 1.00 14.39 299 ARG E O 1
ATOM 754 N N . ALA B 2 16 ? 33.371 25.729 79.286 1.00 14.58 300 ALA E N 1
ATOM 755 C CA . ALA B 2 16 ? 33.206 24.898 80.486 1.00 16.16 300 ALA E CA 1
ATOM 756 C C . ALA B 2 16 ? 34.507 24.216 80.829 1.00 15.58 300 ALA E C 1
ATOM 757 O O . ALA B 2 16 ? 34.907 24.148 81.990 1.00 16.50 300 ALA E O 1
ATOM 759 N N . ILE B 2 17 ? 35.215 23.763 79.802 1.00 14.27 301 ILE E N 1
ATOM 760 C CA . ILE B 2 17 ? 36.460 23.070 79.972 1.00 15.45 301 ILE E CA 1
ATOM 761 C C . ILE B 2 17 ? 37.567 24.000 80.488 1.00 15.08 301 ILE E C 1
ATOM 762 O O . ILE B 2 17 ? 38.403 23.590 81.296 1.00 14.76 301 ILE E O 1
ATOM 767 N N . MET B 2 18 ? 37.557 25.230 79.997 1.00 14.47 302 MET E N 1
ATOM 768 C CA . MET B 2 18 ? 38.511 26.293 80.389 1.00 15.85 302 MET E CA 1
ATOM 769 C C . MET B 2 18 ? 38.174 26.975 81.708 1.00 16.79 302 MET E C 1
ATOM 770 O O . MET B 2 18 ? 39.012 27.700 82.241 1.00 16.22 302 MET E O 1
ATOM 775 N N . ASN B 2 19 ? 36.932 26.812 82.162 1.00 16.61 303 ASN E N 1
ATOM 776 C CA . ASN B 2 19 ? 36.346 27.601 83.256 1.00 18.18 303 ASN E CA 1
ATOM 777 C C . ASN B 2 19 ? 36.413 29.098 82.921 1.00 17.52 303 ASN E C 1
ATOM 778 O O . ASN B 2 19 ? 36.953 29.919 83.703 1.00 20.16 303 ASN E O 1
ATOM 783 N N . LEU B 2 20 ? 35.870 29.451 81.757 1.00 14.39 304 LEU E N 1
ATOM 784 C CA . LEU B 2 20 ? 35.847 30.847 81.292 1.00 13.58 304 LEU E CA 1
ATOM 785 C C . LEU B 2 20 ? 34.421 31.285 81.048 1.00 14.32 304 LEU E C 1
ATOM 786 O O . LEU B 2 20 ? 33.884 31.122 79.944 1.00 14.55 304 LEU E O 1
ATOM 791 N N . PRO B 2 21 ? 33.793 31.889 82.047 1.00 15.97 305 PRO E N 1
ATOM 792 C CA . PRO B 2 21 ? 32.419 32.383 81.854 1.00 17.17 305 PRO E CA 1
ATOM 793 C C . PRO B 2 21 ? 32.318 33.443 80.757 1.00 15.96 305 PRO E C 1
ATOM 794 O O . PRO B 2 21 ? 33.279 34.159 80.464 1.00 13.76 305 PRO E O 1
ATOM 798 N N . GLU B 2 22 ? 31.125 33.517 80.159 1.00 15.00 306 GLU E N 1
ATOM 799 C CA . GLU B 2 22 ? 30.800 34.546 79.270 1.00 14.91 306 GLU E CA 1
ATOM 800 C C . GLU B 2 22 ? 31.056 35.873 79.957 1.00 14.67 306 GLU E C 1
ATOM 801 O O . GLU B 2 22 ? 30.857 36.015 81.167 1.00 15.55 306 GLU E O 1
ATOM 807 N N . GLY B 2 23 ? 31.558 36.811 79.187 1.00 13.90 307 GLY E N 1
ATOM 808 C CA . GLY B 2 23 ? 31.833 38.144 79.712 1.00 13.96 307 GLY E CA 1
ATOM 809 C C . GLY B 2 23 ? 33.184 38.401 80.343 1.00 13.83 307 GLY E C 1
ATOM 810 O O . GLY B 2 23 ? 33.440 39.484 80.863 1.00 13.53 307 GLY E O 1
ATOM 811 N N . GLN B 2 24 ? 34.063 37.406 80.315 1.00 14.13 308 GLN E N 1
ATOM 812 C CA . GLN B 2 24 ? 35.382 37.520 80.964 1.00 15.82 308 GLN E CA 1
ATOM 813 C C . GLN B 2 24 ? 36.450 37.352 79.913 1.00 13.68 308 GLN E C 1
ATOM 814 O O . GLN B 2 24 ? 36.320 36.480 79.062 1.00 12.63 308 GLN E O 1
ATOM 820 N N . LEU B 2 25 ? 37.505 38.157 79.991 1.00 14.19 309 LEU E N 1
ATOM 821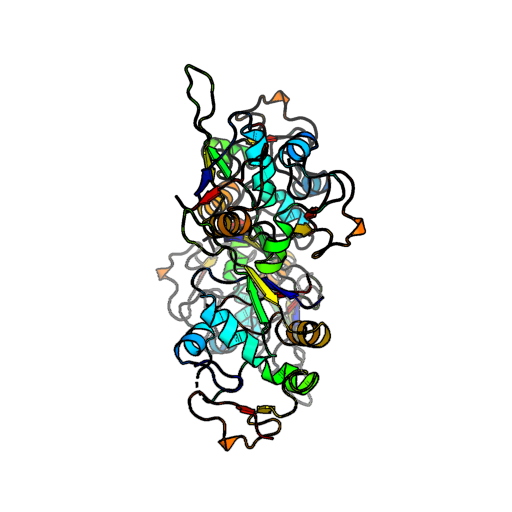 C CA . LEU B 2 25 ? 38.561 38.032 78.993 1.00 14.55 309 LEU E CA 1
ATOM 822 C C . LEU B 2 25 ? 39.301 36.705 79.237 1.00 12.93 309 LEU E C 1
ATOM 823 O O . LEU B 2 25 ? 39.501 36.276 80.387 1.00 11.64 309 LEU E O 1
ATOM 828 N N . PRO B 2 26 ? 39.755 36.083 78.146 1.00 13.62 310 PRO E N 1
ATOM 829 C CA . PRO B 2 26 ? 40.458 34.846 78.299 1.00 12.72 310 PRO E CA 1
ATOM 830 C C . PRO B 2 26 ? 41.817 35.060 78.975 1.00 12.52 310 PRO E C 1
ATOM 831 O O . PRO B 2 26 ? 42.326 36.199 79.027 1.00 11.93 310 PRO E O 1
ATOM 835 N N . PRO B 2 27 ? 42.389 33.998 79.525 1.00 11.34 311 PRO E N 1
ATOM 836 C CA . PRO B 2 27 ? 43.528 34.152 80.431 1.00 11.60 311 PRO E CA 1
ATOM 837 C C . PRO B 2 27 ? 44.831 34.571 79.754 1.00 12.26 311 PRO E C 1
ATOM 838 O O . PRO B 2 27 ? 45.747 35.013 80.435 1.00 13.89 311 PRO E O 1
ATOM 842 N N . TRP B 2 28 ? 44.891 34.525 78.447 1.00 10.13 312 TRP E N 1
ATOM 843 C CA . TRP B 2 28 ? 46.048 35.023 77.673 1.00 10.76 312 TRP E CA 1
ATOM 844 C C . TRP B 2 28 ? 46.018 36.543 77.445 1.00 10.51 312 TRP E C 1
ATOM 845 O O . TRP B 2 28 ? 46.905 37.066 76.806 1.00 9.22 312 TRP E O 1
ATOM 856 N N . CYS B 2 29 ? 44.969 37.214 77.929 1.00 13.09 313 CYS E N 1
ATOM 857 C CA . CYS B 2 29 ? 44.834 38.665 77.815 1.00 15.77 313 CYS E CA 1
ATOM 858 C C . CYS B 2 29 ? 46.070 39.424 78.267 1.00 14.48 313 CYS E C 1
ATOM 859 O O . CYS B 2 29 ? 46.571 40.290 77.522 1.00 13.81 313 CYS E O 1
ATOM 862 N N . MET B 2 30 ? 46.545 39.136 79.473 1.00 13.53 314 MET E N 1
ATOM 863 C CA . MET B 2 30 ? 47.699 39.880 80.023 1.00 14.52 314 MET E CA 1
ATOM 864 C C . MET B 2 30 ? 48.933 39.693 79.161 1.00 11.98 314 MET E C 1
ATOM 865 O O . MET B 2 30 ? 49.630 40.686 78.876 1.00 11.66 314 MET E O 1
ATOM 870 N N . LYS B 2 31 ? 49.171 38.476 78.714 1.00 10.70 315 LYS E N 1
ATOM 871 C CA . LYS B 2 31 ? 50.328 38.219 77.888 1.00 12.62 315 LYS E CA 1
ATOM 872 C C . LYS B 2 31 ? 50.197 38.925 76.502 1.00 9.49 315 LYS E C 1
ATOM 873 O O . LYS B 2 31 ? 51.197 39.400 75.981 1.00 10.12 315 LYS E O 1
ATOM 879 N N . MET B 2 32 ? 48.989 39.008 75.940 1.00 9.01 316 MET E N 1
ATOM 880 C CA . MET B 2 32 ? 48.824 39.746 74.670 1.00 8.57 316 MET E CA 1
ATOM 881 C C . MET B 2 32 ? 49.057 41.236 74.868 1.00 8.53 316 MET E C 1
ATOM 882 O O . MET B 2 32 ? 49.641 41.883 73.988 1.00 9.85 316 MET E O 1
ATOM 887 N N . LYS B 2 33 ? 48.676 41.786 76.012 1.00 8.40 317 LYS E N 1
ATOM 888 C CA . LYS B 2 33 ? 48.996 43.202 76.267 1.00 9.15 317 LYS E CA 1
ATOM 889 C C . LYS B 2 33 ? 50.505 43.413 76.310 1.00 9.44 317 LYS E C 1
ATOM 890 O O . LYS B 2 33 ? 50.979 44.474 75.945 1.00 9.90 317 LYS E O 1
ATOM 896 N N . ASP B 2 34 ? 51.244 42.410 76.800 1.00 9.35 318 ASP E N 1
ATOM 897 C CA . ASP B 2 34 ? 52.713 42.514 76.899 1.00 10.27 318 ASP E CA 1
ATOM 898 C C . ASP B 2 34 ? 53.458 42.278 75.604 1.00 10.33 318 ASP E C 1
ATOM 899 O O . ASP B 2 34 ? 54.438 42.934 75.325 1.00 10.53 318 ASP E O 1
ATOM 904 N N . ILE B 2 35 ? 53.022 41.254 74.865 1.00 10.29 319 ILE E N 1
ATOM 905 C CA . ILE B 2 35 ? 53.770 40.761 73.738 1.00 12.11 319 ILE E CA 1
ATOM 906 C C . ILE B 2 35 ? 53.221 41.264 72.407 1.00 12.86 319 ILE E C 1
ATOM 907 O O . ILE B 2 35 ? 53.953 41.287 71.441 1.00 15.64 319 ILE E O 1
ATOM 912 N N . GLY B 2 36 ? 51.940 41.616 72.380 1.00 10.06 320 GLY E N 1
ATOM 913 C CA . GLY B 2 36 ? 51.291 42.058 71.179 1.00 10.75 320 GLY E CA 1
ATOM 914 C C . GLY B 2 36 ? 50.202 41.093 70.741 1.00 10.67 320 GLY E C 1
ATOM 915 O O . GLY B 2 36 ? 50.005 40.017 71.294 1.00 11.55 320 GLY E O 1
ATOM 916 N N . LEU B 2 37 ? 49.443 41.569 69.775 1.00 11.00 321 LEU E N 1
ATOM 917 C CA . LEU B 2 37 ? 48.336 40.830 69.193 1.00 10.71 321 LEU E CA 1
ATOM 918 C C . LEU B 2 37 ? 48.867 39.731 68.291 1.00 9.66 321 LEU E C 1
ATOM 919 O O . LEU B 2 37 ? 50.035 39.734 67.952 1.00 11.59 321 LEU E O 1
ATOM 924 N N . PRO B 2 38 ? 48.014 38.766 67.936 1.00 9.26 322 PRO E N 1
ATOM 925 C CA . PRO B 2 38 ? 48.513 37.640 67.108 1.00 9.48 322 PRO E CA 1
ATOM 926 C C . PRO B 2 38 ? 49.232 38.076 65.834 1.00 8.89 322 PRO E C 1
ATOM 927 O O . PRO B 2 38 ? 48.725 38.892 65.038 1.00 9.67 322 PRO E O 1
ATOM 931 N N . THR B 2 39 ? 50.416 37.522 65.677 1.00 8.65 323 THR E N 1
ATOM 932 C CA . THR B 2 39 ? 51.251 37.766 64.523 1.00 9.89 323 THR E CA 1
ATOM 933 C C . THR B 2 39 ? 50.542 37.348 63.204 1.00 10.68 323 THR E C 1
ATOM 934 O O . THR B 2 39 ? 50.817 37.920 62.153 1.00 9.96 323 THR E O 1
ATOM 938 N N . GLY B 2 40 ? 49.646 36.344 63.310 1.00 9.86 324 GLY E N 1
ATOM 939 C CA . GLY B 2 40 ? 48.912 35.850 62.200 1.00 10.23 324 GLY E CA 1
ATOM 940 C C . GLY B 2 40 ? 47.517 36.397 61.990 1.00 10.17 324 GLY E C 1
ATOM 941 O O . GLY B 2 40 ? 46.834 35.954 61.018 1.00 10.12 324 GLY E O 1
ATOM 942 N N . TYR B 2 41 ? 47.070 37.346 62.843 1.00 9.41 325 TYR E N 1
ATOM 943 C CA . TYR B 2 41 ? 45.779 37.979 62.661 1.00 10.10 325 TYR E CA 1
ATOM 944 C C . TYR B 2 41 ? 45.941 39.489 62.795 1.00 10.85 325 TYR E C 1
ATOM 945 O O . TYR B 2 41 ? 45.530 40.073 63.770 1.00 10.81 325 TYR E O 1
ATOM 954 N N . PRO B 2 42 ? 46.524 40.124 61.768 1.00 12.33 326 PRO E N 1
ATOM 955 C CA . PRO B 2 42 ? 46.736 41.564 61.821 1.00 13.33 326 PRO E CA 1
ATOM 956 C C . PRO B 2 42 ? 45.489 42.399 62.088 1.00 14.10 326 PRO E C 1
ATOM 957 O O . PRO B 2 42 ? 45.630 43.506 62.688 1.00 16.98 326 PRO E O 1
ATOM 961 N N . ASP B 2 43 ? 44.325 41.928 61.659 1.00 13.80 327 ASP E N 1
ATOM 962 C CA . ASP B 2 43 ? 43.091 42.710 61.850 1.00 16.53 327 ASP E CA 1
ATOM 963 C C . ASP B 2 43 ? 42.225 42.244 63.038 1.00 14.02 327 ASP E C 1
ATOM 964 O O . ASP B 2 43 ? 41.103 42.707 63.176 1.00 14.55 327 ASP E O 1
ATOM 969 N N . LEU B 2 44 ? 42.752 41.367 63.890 1.00 13.32 328 LEU E N 1
ATOM 970 C CA . LEU B 2 44 ? 42.018 40.961 65.105 1.00 12.09 328 LEU E CA 1
ATOM 971 C C . LEU B 2 44 ? 41.952 42.123 66.082 1.00 11.17 328 LEU E C 1
ATOM 972 O O . LEU B 2 44 ? 42.975 42.750 66.386 1.00 10.16 328 LEU E O 1
ATOM 977 N N . LYS B 2 45 ? 40.724 42.413 66.526 1.00 10.96 329 LYS E N 1
ATOM 978 C CA . LYS B 2 45 ? 40.434 43.389 67.572 1.00 11.17 329 LYS E CA 1
ATOM 979 C C . LYS B 2 45 ? 39.994 42.595 68.801 1.00 10.66 329 LYS E C 1
ATOM 980 O O . LYS B 2 45 ? 39.117 41.723 68.698 1.00 10.83 329 LYS E O 1
ATOM 986 N N . ILE B 2 46 ? 40.608 42.888 69.955 1.00 9.62 330 ILE E N 1
ATOM 987 C CA . ILE B 2 46 ? 40.275 42.207 71.233 1.00 9.23 330 ILE E CA 1
ATOM 988 C C . ILE B 2 46 ? 39.746 43.273 72.196 1.00 9.67 330 ILE E C 1
ATOM 989 O O . ILE B 2 46 ? 40.381 44.319 72.419 1.00 8.75 330 ILE E O 1
ATOM 994 N N . ALA B 2 47 ? 38.558 43.001 72.752 1.00 10.69 331 ALA E N 1
ATOM 995 C CA . ALA B 2 47 ? 37.957 43.884 73.740 1.00 11.26 331 ALA E CA 1
ATOM 996 C C . ALA B 2 47 ? 38.886 44.151 74.911 1.00 11.85 331 ALA E C 1
ATOM 997 O O . ALA B 2 47 ? 39.445 43.247 75.508 1.00 11.52 331 ALA E O 1
ATOM 999 N N . GLY B 2 48 ? 39.101 45.423 75.199 1.00 11.80 332 GLY E N 1
ATOM 1000 C CA . GLY B 2 48 ? 40.003 45.852 76.267 1.00 12.48 332 GLY E CA 1
ATOM 1001 C C . GLY B 2 48 ? 41.428 46.066 75.840 1.00 12.83 332 GLY E C 1
ATOM 1002 O O . GLY B 2 48 ? 42.244 46.608 76.626 1.00 13.34 332 GLY E O 1
ATOM 1003 N N . LEU B 2 49 ? 41.780 45.701 74.613 1.00 11.12 333 LEU E N 1
ATOM 1004 C CA . LEU B 2 49 ? 43.108 45.933 74.075 1.00 11.14 333 LEU E CA 1
ATOM 1005 C C . LEU B 2 49 ? 42.900 47.007 73.029 1.00 11.36 333 LEU E C 1
ATOM 1006 O O . LEU B 2 49 ? 42.961 48.201 73.352 1.00 13.06 333 LEU E O 1
ATOM 1011 N N . ASN B 2 50 ? 42.531 46.600 71.809 1.00 11.15 334 ASN E N 1
ATOM 1012 C CA . ASN B 2 50 ? 42.394 47.521 70.676 1.00 11.42 334 ASN E CA 1
ATOM 1013 C C . ASN B 2 50 ? 40.950 47.609 70.130 1.00 12.85 334 ASN E C 1
ATOM 1014 O O . ASN B 2 50 ? 40.700 48.072 69.003 1.00 15.37 334 ASN E O 1
ATOM 1019 N N . TRP B 2 51 ? 40.003 47.183 70.962 1.00 12.24 335 TRP E N 1
ATOM 1020 C CA . TRP B 2 51 ? 38.570 47.218 70.723 1.00 12.88 335 TRP E CA 1
ATOM 1021 C C . TRP B 2 51 ? 37.940 47.623 72.041 1.00 14.10 335 TRP E C 1
ATOM 1022 O O . TRP B 2 51 ? 38.400 47.215 73.103 1.00 12.97 335 TRP E O 1
ATOM 1033 N N . ASP B 2 52 ? 36.860 48.392 71.995 1.00 15.04 336 ASP E N 1
ATOM 1034 C CA . ASP B 2 52 ? 36.263 48.866 73.265 1.00 15.09 336 ASP E CA 1
ATOM 1035 C C . ASP B 2 52 ? 35.900 47.663 74.145 1.00 13.96 336 ASP E C 1
ATOM 1036 O O . ASP B 2 52 ? 35.379 46.663 73.625 1.00 14.00 336 ASP E O 1
ATOM 1041 N N . ILE B 2 53 ? 36.199 47.765 75.456 1.00 13.55 337 ILE E N 1
ATOM 1042 C CA . ILE B 2 53 ? 35.900 46.680 76.412 1.00 14.37 337 ILE E CA 1
ATOM 1043 C C . ILE B 2 53 ? 34.405 46.318 76.455 1.00 13.60 337 ILE E C 1
ATOM 1044 O O . ILE B 2 53 ? 34.045 45.206 76.791 1.00 13.44 337 ILE E O 1
ATOM 1049 N N . THR B 2 54 ? 33.528 47.240 76.085 1.00 14.78 338 THR E N 1
ATOM 1050 C CA . THR B 2 54 ? 32.068 46.963 76.002 1.00 14.58 338 THR E CA 1
ATOM 1051 C C . THR B 2 54 ? 31.698 45.921 74.948 1.00 15.18 338 THR E C 1
ATOM 1052 O O . THR B 2 54 ? 30.580 45.434 74.923 1.00 13.50 338 THR E O 1
ATOM 1056 N N . ASN B 2 55 ? 32.642 45.579 74.064 1.00 13.39 339 ASN E N 1
ATOM 1057 C CA . ASN B 2 55 ? 32.426 44.491 73.118 1.00 14.47 339 ASN E CA 1
ATOM 1058 C C . ASN B 2 55 ? 32.662 43.098 73.712 1.00 13.60 339 ASN E C 1
ATOM 1059 O O . ASN B 2 55 ? 32.456 42.074 73.040 1.00 12.65 339 ASN E O 1
ATOM 1064 N N . LEU B 2 56 ? 33.110 43.040 74.960 1.00 13.28 340 LEU E N 1
ATOM 1065 C CA . LEU B 2 56 ? 33.281 41.775 75.696 1.00 13.52 340 LEU E CA 1
ATOM 1066 C C . LEU B 2 56 ? 31.914 41.361 76.175 1.00 15.57 340 LEU E C 1
ATOM 1067 O O . LEU B 2 56 ? 31.511 41.693 77.293 1.00 14.53 340 LEU E O 1
ATOM 1072 N N . LYS B 2 57 ? 31.199 40.613 75.336 1.00 16.18 341 LYS E N 1
ATOM 1073 C CA . LYS B 2 57 ? 29.779 40.375 75.562 1.00 19.67 341 LYS E CA 1
ATOM 1074 C C . LYS B 2 57 ? 29.442 38.955 75.122 1.00 16.04 341 LYS E C 1
ATOM 1075 O O . LYS B 2 57 ? 29.793 38.540 74.030 1.00 14.83 341 LYS E O 1
ATOM 1081 N N . GLY B 2 58 ? 28.816 38.210 76.031 1.00 17.19 342 GLY E N 1
ATOM 1082 C CA . GLY B 2 58 ? 28.388 36.859 75.711 1.00 16.61 342 GLY E CA 1
ATOM 1083 C C . GLY B 2 58 ? 29.591 35.976 75.417 1.00 16.52 342 GLY E C 1
ATOM 1084 O O . GLY B 2 58 ? 30.556 35.993 76.174 1.00 15.18 342 GLY E O 1
ATOM 1085 N N . ASP B 2 59 ? 29.525 35.212 74.337 1.00 17.03 343 ASP E N 1
ATOM 1086 C CA . ASP B 2 59 ? 30.637 34.341 73.972 1.00 16.06 343 ASP E CA 1
ATOM 1087 C C . ASP B 2 59 ? 31.739 35.017 73.163 1.00 14.10 343 ASP E C 1
ATOM 1088 O O . ASP B 2 59 ? 32.729 34.332 72.757 1.00 12.59 343 ASP E O 1
ATOM 1093 N N . VAL B 2 60 ? 31.614 36.327 72.927 1.00 12.94 344 VAL E N 1
ATOM 1094 C CA . VAL B 2 60 ? 32.543 37.067 72.074 1.00 12.42 344 VAL E CA 1
ATOM 1095 C C . VAL B 2 60 ? 33.489 37.873 72.913 1.00 11.61 344 VAL E C 1
ATOM 1096 O O . VAL B 2 60 ? 33.065 38.610 73.837 1.00 12.47 344 VAL E O 1
ATOM 1100 N N . TYR B 2 61 ? 34.777 37.790 72.585 1.00 10.94 345 TYR E N 1
ATOM 1101 C CA . TYR B 2 61 ? 35.759 38.739 73.164 1.00 10.08 345 TYR E CA 1
ATOM 1102 C C . TYR B 2 61 ? 36.593 39.469 72.094 1.00 9.95 345 TYR E C 1
ATOM 1103 O O . TYR B 2 61 ? 37.342 40.397 72.429 1.00 9.67 345 TYR E O 1
ATOM 1112 N N . GLY B 2 62 ? 36.505 39.059 70.832 1.00 10.25 346 GLY E N 1
ATOM 1113 C CA . GLY B 2 62 ? 37.251 39.688 69.774 1.00 10.95 346 GLY E CA 1
ATOM 1114 C C . GLY B 2 62 ? 36.573 39.471 68.435 1.00 12.00 346 GLY E C 1
ATOM 1115 O O . GLY B 2 62 ? 35.591 38.744 68.327 1.00 11.40 346 GLY E O 1
ATOM 1116 N N . LYS B 2 63 ? 37.100 40.154 67.419 1.00 12.21 347 LYS E N 1
ATOM 1117 C CA . LYS B 2 63 ? 36.554 40.084 66.089 1.00 14.20 347 LYS E CA 1
ATOM 1118 C C . LYS B 2 63 ? 37.591 40.536 65.063 1.00 14.79 347 LYS E C 1
ATOM 1119 O O . LYS B 2 63 ? 38.343 41.502 65.314 1.00 14.34 347 LYS E O 1
ATOM 1125 N N . ILE B 2 64 ? 37.612 39.869 63.898 1.00 16.22 348 ILE E N 1
ATOM 1126 C CA . ILE B 2 64 ? 38.446 40.323 62.778 1.00 16.67 348 ILE E CA 1
ATOM 1127 C C . ILE B 2 64 ? 37.715 41.454 62.102 1.00 17.37 348 ILE E C 1
ATOM 1128 O O . ILE B 2 64 ? 36.588 41.257 61.621 1.00 20.22 348 ILE E O 1
ATOM 1133 N N . ILE B 2 65 ? 38.325 42.636 62.079 1.00 17.26 349 ILE E N 1
ATOM 1134 C CA . ILE B 2 65 ? 37.688 43.848 61.529 1.00 19.48 349 ILE E CA 1
ATOM 1135 C C . ILE B 2 65 ? 38.716 44.538 60.624 1.00 20.71 349 ILE E C 1
ATOM 1136 O O . ILE B 2 65 ? 39.581 45.259 61.111 1.00 18.90 349 ILE E O 1
ATOM 1141 N N . PRO B 2 66 ? 38.647 44.273 59.302 1.00 26.74 350 PRO E N 1
ATOM 1142 C CA . PRO B 2 66 ? 39.526 44.946 58.338 1.00 32.53 350 PRO E CA 1
ATOM 1143 C C . PRO B 2 66 ? 39.299 46.449 58.163 1.00 31.21 350 PRO E C 1
ATOM 1144 O O . PRO B 2 66 ? 38.252 47.003 58.512 1.00 29.42 350 PRO E O 1
ATOM 1148 N N . GLY C 1 10 ? 36.503 13.777 21.564 1.00 40.06 8 GLY B N 1
ATOM 1149 C CA . GLY C 1 10 ? 36.613 12.313 21.858 1.00 27.39 8 GLY B CA 1
ATOM 1150 C C . GLY C 1 10 ? 38.008 11.777 21.582 1.00 22.91 8 GLY B C 1
ATOM 1151 O O . GLY C 1 10 ? 38.489 10.870 22.266 1.00 21.57 8 GLY B O 1
ATOM 1152 N N . ASN C 1 11 ? 38.692 12.330 20.578 1.00 19.12 9 ASN B N 1
ATOM 1153 C CA . ASN C 1 11 ? 40.035 11.860 20.227 1.00 16.85 9 ASN B CA 1
ATOM 1154 C C . ASN C 1 11 ? 41.155 12.600 20.968 1.00 14.97 9 ASN B C 1
ATOM 1155 O O . ASN C 1 11 ? 42.319 12.238 20.830 1.00 13.99 9 ASN B O 1
ATOM 1160 N N . THR C 1 12 ? 40.800 13.617 21.753 1.00 15.85 10 THR B N 1
ATOM 1161 C CA . THR C 1 12 ? 41.768 14.494 22.387 1.00 15.10 10 THR B CA 1
ATOM 1162 C C . THR C 1 12 ? 41.741 14.286 23.906 1.00 15.18 10 THR B C 1
ATOM 1163 O O . THR C 1 12 ? 40.679 14.089 24.481 1.00 16.72 10 THR B O 1
ATOM 1167 N N . VAL C 1 13 ? 42.917 14.287 24.493 1.00 13.09 11 VAL B N 1
ATOM 1168 C CA . VAL C 1 13 ? 43.029 14.211 25.925 1.00 13.46 11 VAL B CA 1
ATOM 1169 C C . VAL C 1 13 ? 43.678 15.465 26.461 1.00 12.72 11 VAL B C 1
ATOM 1170 O O . VAL C 1 13 ? 44.460 16.144 25.781 1.00 13.35 11 VAL B O 1
ATOM 1174 N N . TYR C 1 14 ? 43.404 15.720 27.741 1.00 13.66 12 TYR B N 1
ATOM 1175 C CA . TYR C 1 14 ? 44.003 16.822 28.479 1.00 13.39 12 TYR B CA 1
ATOM 1176 C C . TYR C 1 14 ? 45.162 16.231 29.279 1.00 13.49 12 TYR B C 1
ATOM 1177 O O . TYR C 1 14 ? 44.981 15.195 29.934 1.00 13.28 12 TYR B O 1
ATOM 1186 N N . VAL C 1 15 ? 46.303 16.896 29.241 1.00 11.78 13 VAL B N 1
ATOM 1187 C CA . VAL C 1 15 ? 47.477 16.528 29.999 1.00 12.47 13 VAL B CA 1
ATOM 1188 C C . VAL C 1 15 ? 47.783 17.659 30.972 1.00 12.68 13 VAL B C 1
ATOM 1189 O O . VAL C 1 15 ? 47.932 18.787 30.540 1.00 13.43 13 VAL B O 1
ATOM 1193 N N . GLY C 1 16 ? 47.936 17.347 32.254 1.00 12.01 14 GLY B N 1
ATOM 1194 C CA . GLY C 1 16 ? 48.168 18.371 33.285 1.00 12.25 14 GLY B CA 1
ATOM 1195 C C . GLY C 1 16 ? 49.347 18.075 34.201 1.00 12.92 14 GLY B C 1
ATOM 1196 O O . GLY C 1 16 ? 49.905 16.963 34.169 1.00 14.96 14 GLY B O 1
ATOM 1197 N N . ASN C 1 17 ? 49.714 19.109 34.977 1.00 12.65 15 ASN B N 1
ATOM 1198 C CA . ASN C 1 17 ? 50.833 19.121 35.869 1.00 13.16 15 ASN B CA 1
ATOM 1199 C C . ASN C 1 17 ? 52.182 19.046 35.142 1.00 14.04 15 ASN B C 1
ATOM 1200 O O . ASN C 1 17 ? 53.147 18.382 35.565 1.00 14.97 15 ASN B O 1
ATOM 1205 N N . ILE C 1 18 ? 52.248 19.771 34.046 1.00 13.79 16 ILE B N 1
ATOM 1206 C CA . ILE C 1 18 ? 53.414 19.761 33.177 1.00 14.94 16 ILE B CA 1
ATOM 1207 C C . ILE C 1 18 ? 54.335 20.928 33.558 1.00 14.86 16 ILE B C 1
ATOM 1208 O O . ILE C 1 18 ? 53.978 22.108 33.379 1.00 16.05 16 ILE B O 1
ATOM 1213 N N . ASP C 1 19 ? 55.538 20.583 34.000 1.00 15.61 17 ASP B N 1
ATOM 1214 C CA . ASP C 1 19 ? 56.566 21.581 34.314 1.00 18.00 17 ASP B CA 1
ATOM 1215 C C . ASP C 1 19 ? 56.772 22.452 33.058 1.00 16.52 17 ASP B C 1
ATOM 1216 O O . ASP C 1 19 ? 56.878 21.929 31.935 1.00 17.22 17 ASP B O 1
ATOM 1221 N N . PRO C 1 20 ? 56.831 23.774 33.237 1.00 16.10 18 PRO B N 1
ATOM 1222 C CA . PRO C 1 20 ? 57.003 24.640 32.053 1.00 17.18 18 PRO B CA 1
ATOM 1223 C C . PRO C 1 20 ? 58.286 24.444 31.258 1.00 16.85 18 PRO B C 1
ATOM 1224 O O . PRO C 1 20 ? 58.387 24.979 30.150 1.00 17.78 18 PRO B O 1
ATOM 1228 N N . ARG C 1 21 ? 59.261 23.709 31.809 1.00 18.12 19 ARG B N 1
ATOM 1229 C CA . ARG C 1 21 ? 60.464 23.387 31.043 1.00 18.70 19 ARG B CA 1
ATOM 1230 C C . ARG C 1 21 ? 60.246 22.347 29.949 1.00 18.52 19 ARG B C 1
ATOM 1231 O O . ARG C 1 21 ? 61.055 22.208 29.051 1.00 18.33 19 ARG B O 1
ATOM 1239 N N . ILE C 1 22 ? 59.151 21.600 30.056 1.00 16.72 20 ILE B N 1
ATOM 1240 C CA . ILE C 1 22 ? 58.865 20.557 29.084 1.00 17.27 20 ILE B CA 1
ATOM 1241 C C . ILE C 1 22 ? 58.576 21.150 27.716 1.00 16.96 20 ILE B C 1
ATOM 1242 O O . ILE C 1 22 ? 57.861 22.140 27.612 1.00 18.35 20 ILE B O 1
ATOM 1247 N N . THR C 1 23 ? 59.134 20.548 26.675 1.00 16.27 21 THR B N 1
ATOM 1248 C CA . THR C 1 23 ? 58.935 20.981 25.304 1.00 15.84 21 THR B CA 1
ATOM 1249 C C . THR C 1 23 ? 57.840 20.177 24.592 1.00 14.38 21 THR B C 1
ATOM 1250 O O . THR C 1 23 ? 57.503 19.056 24.997 1.00 14.07 21 THR B O 1
ATOM 1254 N N . LYS C 1 24 ? 57.288 20.745 23.522 1.00 15.06 22 LYS B N 1
ATOM 1255 C CA . LYS C 1 24 ? 56.299 20.018 22.748 1.00 14.47 22 LYS B CA 1
ATOM 1256 C C . LYS C 1 24 ? 56.858 18.718 22.192 1.00 14.24 22 LYS B C 1
ATOM 1257 O O . LYS C 1 24 ? 56.188 17.715 22.219 1.00 13.46 22 LYS B O 1
ATOM 1263 N N . GLU C 1 25 ? 58.128 18.756 21.780 1.00 15.80 23 GLU B N 1
ATOM 1264 C CA . GLU C 1 25 ? 58.824 17.579 21.199 1.00 17.19 23 GLU B CA 1
ATOM 1265 C C . GLU C 1 25 ? 58.938 16.482 22.276 1.00 15.62 23 GLU B C 1
ATOM 1266 O O . GLU C 1 25 ? 58.818 15.296 21.960 1.00 14.67 23 GLU B O 1
ATOM 1272 N N . GLN C 1 26 ? 59.142 16.873 23.540 1.00 15.34 24 GLN B N 1
ATOM 1273 C CA . GLN C 1 26 ? 59.180 15.886 24.647 1.00 14.81 24 GLN B CA 1
ATOM 1274 C C . GLN C 1 26 ? 57.825 15.251 24.924 1.00 13.76 24 GLN B C 1
ATOM 1275 O O . GLN C 1 26 ? 57.729 14.023 25.132 1.00 14.08 24 GLN B O 1
ATOM 1281 N N . LEU C 1 27 ? 56.770 16.048 24.942 1.00 13.46 25 LEU B N 1
ATOM 1282 C CA . LEU C 1 27 ? 55.422 15.543 25.030 1.00 12.31 25 LEU B CA 1
ATOM 1283 C C . LEU C 1 27 ? 55.108 14.564 23.886 1.00 13.09 25 LEU B C 1
ATOM 1284 O O . LEU C 1 27 ? 54.503 13.521 24.120 1.00 14.16 25 LEU B O 1
ATOM 1289 N N . TYR C 1 28 ? 55.558 14.885 22.683 1.00 12.40 26 TYR B N 1
ATOM 1290 C CA . TYR C 1 28 ? 55.327 14.007 21.543 1.00 12.64 26 TYR B CA 1
ATOM 1291 C C . TYR C 1 28 ? 56.066 12.671 21.723 1.00 13.72 26 TYR B C 1
ATOM 1292 O O . TYR C 1 28 ? 55.475 11.595 21.577 1.00 14.00 26 TYR B O 1
ATOM 1301 N N . GLU C 1 29 ? 57.344 12.731 22.070 1.00 14.45 27 GLU B N 1
ATOM 1302 C CA . GLU C 1 29 ? 58.110 11.512 22.300 1.00 15.04 27 GLU B CA 1
ATOM 1303 C C . GLU C 1 29 ? 57.479 10.630 23.381 1.00 13.81 27 GLU B C 1
ATOM 1304 O O . GLU C 1 29 ? 57.424 9.416 23.212 1.00 13.51 27 GLU B O 1
ATOM 1310 N N . LEU C 1 30 ? 56.990 11.259 24.438 1.00 12.38 28 LEU B N 1
ATOM 1311 C CA . LEU C 1 30 ? 56.366 10.510 25.523 1.00 13.63 28 LEU B CA 1
ATOM 1312 C C . LEU C 1 30 ? 55.104 9.823 25.055 1.00 12.52 28 LEU B C 1
ATOM 1313 O O . LEU C 1 30 ? 54.951 8.611 25.229 1.00 12.01 28 LEU B O 1
ATOM 1318 N N . PHE C 1 31 ? 54.219 10.568 24.395 1.00 12.14 29 PHE B N 1
ATOM 1319 C CA . PHE C 1 31 ? 52.888 10.032 24.141 1.00 11.59 29 PHE B CA 1
ATOM 1320 C C . PHE C 1 31 ? 52.853 9.092 22.960 1.00 11.22 29 PHE B C 1
ATOM 1321 O O . PHE C 1 31 ? 52.009 8.195 22.947 1.00 10.46 29 PHE B O 1
ATOM 1329 N N . ILE C 1 32 ? 53.795 9.236 22.009 1.00 11.72 30 ILE B N 1
ATOM 1330 C CA . ILE C 1 32 ? 53.879 8.237 20.918 1.00 12.38 30 ILE B CA 1
ATOM 1331 C C . ILE C 1 32 ? 54.350 6.863 21.409 1.00 11.48 30 ILE B C 1
ATOM 1332 O O . ILE C 1 32 ? 54.206 5.867 20.708 1.00 11.28 30 ILE B O 1
ATOM 1337 N N . GLN C 1 33 ? 54.875 6.769 22.627 1.00 11.72 31 GLN B N 1
ATOM 1338 C CA . GLN C 1 33 ? 55.097 5.455 23.235 1.00 11.70 31 GLN B CA 1
ATOM 1339 C C . GLN C 1 33 ? 53.789 4.696 23.489 1.00 11.94 31 GLN B C 1
ATOM 1340 O O . GLN C 1 33 ? 53.815 3.445 23.579 1.00 12.38 31 GLN B O 1
ATOM 1346 N N . ILE C 1 34 ? 52.667 5.423 23.596 1.00 11.79 32 ILE B N 1
ATOM 1347 C CA . ILE C 1 34 ? 51.381 4.877 24.068 1.00 12.38 32 ILE B CA 1
ATOM 1348 C C . ILE C 1 34 ? 50.382 4.697 22.919 1.00 12.18 32 ILE B C 1
ATOM 1349 O O . ILE C 1 34 ? 49.541 3.799 22.955 1.00 12.09 32 ILE B O 1
ATOM 1354 N N . ASN C 1 35 ? 50.432 5.562 21.912 1.00 11.62 33 ASN B N 1
ATOM 1355 C CA . ASN C 1 35 ? 49.643 5.382 20.680 1.00 10.70 33 ASN B CA 1
ATOM 1356 C C . ASN C 1 35 ? 50.085 6.450 19.692 1.00 9.84 33 ASN B C 1
ATOM 1357 O O . ASN C 1 35 ? 50.687 7.448 20.081 1.00 9.82 33 ASN B O 1
ATOM 1362 N N . PRO C 1 36 ? 49.757 6.267 18.420 1.00 10.00 34 PRO B N 1
ATOM 1363 C CA . PRO C 1 36 ? 50.099 7.300 17.445 1.00 10.28 34 PRO B CA 1
ATOM 1364 C C . PRO C 1 36 ? 49.430 8.636 17.805 1.00 11.04 34 PRO B C 1
ATOM 1365 O O . PRO C 1 36 ? 48.257 8.669 18.244 1.00 11.48 34 PRO B O 1
ATOM 1369 N N . VAL C 1 37 ? 50.186 9.722 17.663 1.00 11.20 35 VAL B N 1
ATOM 1370 C CA . VAL C 1 37 ? 49.683 11.096 17.995 1.00 11.66 35 VAL B CA 1
ATOM 1371 C C . VAL C 1 37 ? 49.572 11.894 16.712 1.00 10.84 35 VAL B C 1
ATOM 1372 O O . VAL C 1 37 ? 50.522 11.985 15.948 1.00 12.04 35 VAL B O 1
ATOM 1376 N N . LEU C 1 38 ? 48.418 12.509 16.513 1.00 10.75 36 LEU B N 1
ATOM 1377 C CA . LEU C 1 38 ? 48.167 13.364 15.336 1.00 11.45 36 LEU B CA 1
ATOM 1378 C C . LEU C 1 38 ? 48.733 14.743 15.517 1.00 12.37 36 LEU B C 1
ATOM 1379 O O . LEU C 1 38 ? 49.396 15.266 14.646 1.00 13.16 36 LEU B O 1
ATOM 1384 N N . ARG C 1 39 ? 48.417 15.364 16.643 1.00 12.20 37 ARG B N 1
ATOM 1385 C CA . ARG C 1 39 ? 48.893 16.721 16.930 1.00 13.30 37 ARG B CA 1
ATOM 1386 C C . ARG C 1 39 ? 48.814 17.011 18.402 1.00 13.43 37 ARG B C 1
ATOM 1387 O O . ARG C 1 39 ? 48.055 16.373 19.134 1.00 11.73 37 ARG B O 1
ATOM 1395 N N . ILE C 1 40 ? 49.576 18.042 18.784 1.00 12.72 38 ILE B N 1
ATOM 1396 C CA . ILE C 1 40 ? 49.624 18.510 20.178 1.00 13.64 38 ILE B CA 1
ATOM 1397 C C . ILE C 1 40 ? 49.371 19.998 20.199 1.00 13.45 38 ILE B C 1
ATOM 1398 O O . ILE C 1 40 ? 49.993 20.726 19.399 1.00 13.43 38 ILE B O 1
ATOM 1403 N N . LYS C 1 41 ? 48.459 20.450 21.062 1.00 13.36 39 LYS B N 1
ATOM 1404 C CA . LYS C 1 41 ? 48.256 21.912 21.271 1.00 15.73 39 LYS B CA 1
ATOM 1405 C C . LYS C 1 41 ? 48.833 22.184 22.665 1.00 14.68 39 LYS B C 1
ATOM 1406 O O . LYS C 1 41 ? 48.413 21.575 23.641 1.00 12.86 39 LYS B O 1
ATOM 1412 N N . TYR C 1 42 ? 49.823 23.069 22.767 1.00 14.60 40 TYR B N 1
ATOM 1413 C CA . TYR C 1 42 ? 50.552 23.276 24.020 1.00 15.00 40 TYR B CA 1
ATOM 1414 C C . TYR C 1 42 ? 50.552 24.786 24.330 1.00 14.66 40 TYR B C 1
ATOM 1415 O O . TYR C 1 42 ? 51.450 25.514 23.855 1.00 16.06 40 TYR B O 1
ATOM 1424 N N . PRO C 1 43 ? 49.491 25.273 25.015 1.00 15.24 41 PRO B N 1
ATOM 1425 C CA . PRO C 1 43 ? 49.262 26.733 25.141 1.00 15.64 41 PRO B CA 1
ATOM 1426 C C . PRO C 1 43 ? 50.430 27.472 25.747 1.00 15.91 41 PRO B C 1
ATOM 1427 O O . PRO C 1 43 ? 51.022 26.974 26.689 1.00 15.26 41 PRO B O 1
ATOM 1431 N N . LYS C 1 44 ? 50.738 28.654 25.196 1.00 17.90 42 LYS B N 1
ATOM 1432 C CA . LYS C 1 44 ? 51.865 29.457 25.686 1.00 18.72 42 LYS B CA 1
ATOM 1433 C C . LYS C 1 44 ? 51.412 30.884 25.891 1.00 18.82 42 LYS B C 1
ATOM 1434 O O . LYS C 1 44 ? 50.693 31.431 25.050 1.00 21.18 42 LYS B O 1
ATOM 1440 N N . ASP C 1 45 ? 51.897 31.481 26.961 1.00 17.80 43 ASP B N 1
ATOM 1441 C CA . ASP C 1 45 ? 51.850 32.943 27.154 1.00 19.03 43 ASP B CA 1
ATOM 1442 C C . ASP C 1 45 ? 52.863 33.527 26.187 1.00 20.00 43 ASP B C 1
ATOM 1443 O O . ASP C 1 45 ? 54.058 33.310 26.364 1.00 19.99 43 ASP B O 1
ATOM 1448 N N . LYS C 1 46 ? 52.410 34.213 25.142 1.00 20.75 44 LYS B N 1
ATOM 1449 C CA . LYS C 1 46 ? 53.309 34.678 24.091 1.00 23.36 44 LYS B CA 1
ATOM 1450 C C . LYS C 1 46 ? 54.105 35.900 24.504 1.00 22.04 44 LYS B C 1
ATOM 1451 O O . LYS C 1 46 ? 55.159 36.168 23.921 1.00 22.89 44 LYS B O 1
ATOM 1457 N N . VAL C 1 47 ? 53.632 36.627 25.512 1.00 21.58 45 VAL B N 1
ATOM 1458 C CA . VAL C 1 47 ? 54.367 37.773 26.006 1.00 21.66 45 VAL B CA 1
ATOM 1459 C C . VAL C 1 47 ? 55.588 37.303 26.794 1.00 21.45 45 VAL B C 1
ATOM 1460 O O . VAL C 1 47 ? 56.665 37.847 26.639 1.00 21.65 45 VAL B O 1
ATOM 1464 N N . LEU C 1 48 ? 55.402 36.303 27.660 1.00 19.18 46 LEU B N 1
ATOM 1465 C CA . LEU C 1 48 ? 56.526 35.741 28.426 1.00 19.51 46 LEU B CA 1
ATOM 1466 C C . LEU C 1 48 ? 57.190 34.500 27.816 1.00 19.52 46 LEU B C 1
ATOM 1467 O O . LEU C 1 48 ? 58.172 34.005 28.373 1.00 19.35 46 LEU B O 1
ATOM 1472 N N . GLN C 1 49 ? 56.642 33.987 26.719 1.00 20.31 47 GLN B N 1
ATOM 1473 C CA . GLN C 1 49 ? 57.120 32.735 26.073 1.00 20.51 47 GLN B CA 1
ATOM 1474 C C . GLN C 1 49 ? 57.225 31.626 27.090 1.00 21.26 47 GLN B C 1
ATOM 1475 O O . GLN C 1 49 ? 58.268 31.009 27.229 1.00 24.28 47 GLN B O 1
ATOM 1481 N N . ALA C 1 50 ? 56.147 31.423 27.840 1.00 18.54 48 ALA B N 1
ATOM 1482 C CA . ALA C 1 50 ? 56.134 30.420 28.922 1.00 17.65 48 ALA B CA 1
ATOM 1483 C C . ALA C 1 50 ? 54.973 29.494 28.704 1.00 15.99 48 ALA B C 1
ATOM 1484 O O . ALA C 1 50 ? 53.809 29.929 28.529 1.00 15.43 48 ALA B O 1
ATOM 1486 N N . TYR C 1 51 ? 55.251 28.204 28.753 1.00 15.68 49 TYR B N 1
ATOM 1487 C CA . TYR C 1 51 ? 54.143 27.225 28.800 1.00 14.98 49 TYR B CA 1
ATOM 1488 C C . TYR C 1 51 ? 53.381 27.325 30.123 1.00 14.54 49 TYR B C 1
ATOM 1489 O O . TYR C 1 51 ? 53.845 27.951 31.107 1.00 16.68 49 TYR B O 1
ATOM 1498 N N . GLN C 1 52 ? 52.188 26.762 30.140 1.00 14.05 50 GLN B N 1
ATOM 1499 C CA . GLN C 1 52 ? 51.167 27.045 31.170 1.00 13.80 50 GLN B CA 1
ATOM 1500 C C . GLN C 1 52 ? 50.744 25.849 32.027 1.00 13.81 50 GLN B C 1
ATOM 1501 O O . GLN C 1 52 ? 49.743 25.918 32.720 1.00 14.18 50 GLN B O 1
ATOM 1507 N N . GLY C 1 53 ? 51.469 24.750 31.868 1.00 12.99 51 GLY B N 1
ATOM 1508 C CA . GLY C 1 53 ? 51.259 23.547 32.679 1.00 12.77 51 GLY B CA 1
ATOM 1509 C C . GLY C 1 53 ? 50.321 22.506 32.140 1.00 12.39 51 GLY B C 1
ATOM 1510 O O . GLY C 1 53 ? 50.017 21.558 32.846 1.00 11.83 51 GLY B O 1
ATOM 1511 N N . TYR C 1 54 ? 49.868 22.671 30.892 1.00 12.57 52 TYR B N 1
ATOM 1512 C CA . TYR C 1 54 ? 48.890 21.741 30.366 1.00 12.15 52 TYR B CA 1
ATOM 1513 C C . TYR C 1 54 ? 48.945 21.678 28.856 1.00 13.59 52 TYR B C 1
ATOM 1514 O O . TYR C 1 54 ? 49.493 22.569 28.214 1.00 13.39 52 TYR B O 1
ATOM 1523 N N . ALA C 1 55 ? 48.383 20.603 28.303 1.00 13.86 53 ALA B N 1
ATOM 1524 C CA . ALA C 1 55 ? 48.436 20.398 26.856 1.00 13.91 53 ALA B CA 1
ATOM 1525 C C . ALA C 1 55 ? 47.251 19.552 26.459 1.00 13.95 53 ALA B C 1
ATOM 1526 O O . ALA C 1 55 ? 46.651 18.866 27.298 1.00 12.59 53 ALA B O 1
ATOM 1528 N N . PHE C 1 56 ? 46.945 19.606 25.165 1.00 15.24 54 PHE B N 1
ATOM 1529 C CA . PHE C 1 56 ? 45.918 18.786 24.548 1.00 15.56 54 PHE B CA 1
ATOM 1530 C C . PHE C 1 56 ? 46.614 17.893 23.535 1.00 14.06 54 PHE B C 1
ATOM 1531 O O . PHE C 1 56 ? 47.296 18.374 22.639 1.00 14.10 54 PHE B O 1
ATOM 1539 N N . ILE C 1 57 ? 46.452 16.600 23.681 1.00 13.03 55 ILE B N 1
ATOM 1540 C CA . ILE C 1 57 ? 47.074 15.622 22.789 1.00 13.97 55 ILE B CA 1
ATOM 1541 C C . ILE C 1 57 ? 45.948 14.955 22.005 1.00 13.29 55 ILE B C 1
ATOM 1542 O O . ILE C 1 57 ? 45.074 14.288 22.576 1.00 13.64 55 ILE B O 1
ATOM 1547 N N . GLU C 1 58 ? 45.983 15.155 20.680 1.00 12.32 56 GLU B N 1
ATOM 1548 C CA . GLU C 1 58 ? 44.992 14.580 19.781 1.00 12.96 56 GLU B CA 1
ATOM 1549 C C . GLU C 1 58 ? 45.529 13.274 19.203 1.00 12.49 56 GLU B C 1
ATOM 1550 O O . GLU C 1 58 ? 46.535 13.281 18.476 1.00 12.84 56 GLU B O 1
ATOM 1556 N N . PHE C 1 59 ? 44.838 12.187 19.558 1.00 11.81 57 PHE B N 1
ATOM 1557 C CA . PHE C 1 59 ? 45.045 10.862 18.963 1.00 11.25 57 PHE B CA 1
ATOM 1558 C C . PHE C 1 59 ? 44.178 10.728 17.713 1.00 12.45 57 PHE B C 1
ATOM 1559 O O . PHE C 1 59 ? 43.433 11.633 17.343 1.00 13.30 57 PHE B O 1
ATOM 1567 N N . TYR C 1 60 ? 44.302 9.583 17.017 1.00 11.94 58 TYR B N 1
ATOM 1568 C CA . TYR C 1 60 ? 43.633 9.424 15.747 1.00 12.75 58 TYR B CA 1
ATOM 1569 C C . TYR C 1 60 ? 42.181 8.948 15.885 1.00 14.21 58 TYR B C 1
ATOM 1570 O O . TYR C 1 60 ? 41.408 9.016 14.916 1.00 14.92 58 TYR B O 1
ATOM 1579 N N . ASN C 1 61 ? 41.832 8.425 17.049 1.00 13.23 59 ASN B N 1
ATOM 1580 C CA . ASN C 1 61 ? 40.461 7.972 17.273 1.00 14.21 59 ASN B CA 1
ATOM 1581 C C . ASN C 1 61 ? 40.202 7.882 18.784 1.00 14.11 59 ASN B C 1
ATOM 1582 O O . ASN C 1 61 ? 41.108 8.079 19.583 1.00 13.11 59 ASN B O 1
ATOM 1587 N N . GLN C 1 62 ? 38.940 7.634 19.132 1.00 15.32 60 GLN B N 1
ATOM 1588 C CA . GLN C 1 62 ? 38.515 7.704 20.509 1.00 16.17 60 GLN B CA 1
ATOM 1589 C C . GLN C 1 62 ? 39.071 6.536 21.324 1.00 15.33 60 GLN B C 1
ATOM 1590 O O . GLN C 1 62 ? 39.478 6.728 22.481 1.00 15.22 60 GLN B O 1
ATOM 1596 N N . GLY C 1 63 ? 39.085 5.343 20.728 1.00 15.26 61 GLY B N 1
ATOM 1597 C CA . GLY C 1 63 ? 39.690 4.190 21.392 1.00 15.81 61 GLY B CA 1
ATOM 1598 C C . GLY C 1 63 ? 41.125 4.425 21.811 1.00 15.17 61 GLY B C 1
ATOM 1599 O O . GLY C 1 63 ? 41.513 4.070 22.934 1.00 12.98 61 GLY B O 1
ATOM 1600 N N . ASP C 1 64 ? 41.901 5.068 20.942 1.00 13.01 62 ASP B N 1
ATOM 1601 C CA . ASP C 1 64 ? 43.300 5.265 21.219 1.00 11.82 62 ASP B CA 1
ATOM 1602 C C . ASP C 1 64 ? 43.481 6.330 22.317 1.00 11.58 62 ASP B C 1
ATOM 1603 O O . ASP C 1 64 ? 44.370 6.200 23.153 1.00 11.75 62 ASP B O 1
ATOM 1608 N N . ALA C 1 65 ? 42.636 7.336 22.315 1.00 11.54 63 ALA B N 1
ATOM 1609 C CA . ALA C 1 65 ? 42.651 8.346 23.372 1.00 12.77 63 ALA B CA 1
ATOM 1610 C C . ALA C 1 65 ? 42.267 7.745 24.725 1.00 12.97 63 ALA B C 1
ATOM 1611 O O . ALA C 1 65 ? 42.908 8.035 25.752 1.00 14.19 63 ALA B O 1
ATOM 1613 N N . GLN C 1 66 ? 41.185 6.974 24.732 1.00 13.21 64 GLN B N 1
ATOM 1614 C CA . GLN C 1 66 ? 40.752 6.309 25.987 1.00 14.39 64 GLN B CA 1
ATOM 1615 C C . GLN C 1 66 ? 41.845 5.395 26.544 1.00 14.28 64 GLN B C 1
ATOM 1616 O O . GLN C 1 66 ? 42.065 5.352 27.740 1.00 14.52 64 GLN B O 1
ATOM 1622 N N . TYR C 1 67 ? 42.512 4.644 25.670 1.00 12.30 65 TYR B N 1
ATOM 1623 C CA . TYR C 1 67 ? 43.619 3.805 26.082 1.00 12.09 65 TYR B CA 1
ATOM 1624 C C . TYR C 1 67 ? 44.726 4.650 26.732 1.00 12.96 65 TYR B C 1
ATOM 1625 O O . TYR C 1 67 ? 45.230 4.313 27.801 1.00 13.98 65 TYR B O 1
ATOM 1634 N N . ALA C 1 68 ? 45.102 5.747 26.082 1.00 11.75 66 ALA B N 1
ATOM 1635 C CA . ALA C 1 68 ? 46.122 6.647 26.644 1.00 11.68 66 ALA B CA 1
ATOM 1636 C C . ALA C 1 68 ? 45.760 7.149 28.042 1.00 12.62 66 ALA B C 1
ATOM 1637 O O . ALA C 1 68 ? 46.624 7.194 28.925 1.00 14.53 66 ALA B O 1
ATOM 1639 N N . ILE C 1 69 ? 44.503 7.520 28.248 1.00 12.39 67 ILE B N 1
ATOM 1640 C CA . ILE C 1 69 ? 44.060 8.032 29.564 1.00 13.51 67 ILE B CA 1
ATOM 1641 C C . ILE C 1 69 ? 44.229 6.899 30.600 1.00 15.12 67 ILE B C 1
ATOM 1642 O O . ILE C 1 69 ? 44.787 7.101 31.669 1.00 15.42 67 ILE B O 1
ATOM 1647 N N . LYS C 1 70 ? 43.775 5.711 30.269 1.00 15.05 68 LYS B N 1
ATOM 1648 C CA A LYS C 1 70 ? 43.862 4.598 31.208 0.50 15.91 68 LYS B CA 1
ATOM 1649 C CA B LYS C 1 70 ? 43.859 4.592 31.205 0.50 15.51 68 LYS B CA 1
ATOM 1650 C C . LYS C 1 70 ? 45.307 4.230 31.555 1.00 15.60 68 LYS B C 1
ATOM 1651 O O . LYS C 1 70 ? 45.628 3.914 32.721 1.00 16.53 68 LYS B O 1
ATOM 1662 N N . ILE C 1 71 ? 46.187 4.278 30.577 1.00 14.35 69 ILE B N 1
ATOM 1663 C CA . ILE C 1 71 ? 47.561 3.895 30.791 1.00 15.19 69 ILE B CA 1
ATOM 1664 C C . ILE C 1 71 ? 48.365 4.962 31.464 1.00 15.06 69 ILE B C 1
ATOM 1665 O O . ILE C 1 71 ? 49.242 4.639 32.261 1.00 15.47 69 ILE B O 1
ATOM 1670 N N . MET C 1 72 ? 48.091 6.243 31.149 1.00 15.49 70 MET B N 1
ATOM 1671 C CA . MET C 1 72 ? 49.038 7.314 31.505 1.00 14.38 70 MET B CA 1
ATOM 1672 C C . MET C 1 72 ? 48.629 8.181 32.655 1.00 13.48 70 MET B C 1
ATOM 1673 O O . MET C 1 72 ? 49.479 8.851 33.214 1.00 16.37 70 MET B O 1
ATOM 1678 N N . ASN C 1 73 ? 47.356 8.229 33.025 1.00 13.58 71 ASN B N 1
ATOM 1679 C CA . ASN C 1 73 ? 46.982 9.091 34.164 1.00 12.82 71 ASN B CA 1
ATOM 1680 C C . ASN C 1 73 ? 47.685 8.651 35.434 1.00 13.76 71 ASN B C 1
ATOM 1681 O O . ASN C 1 73 ? 47.581 7.523 35.778 1.00 14.46 71 ASN B O 1
ATOM 1686 N N . ASN C 1 74 ? 48.389 9.559 36.122 1.00 14.41 72 ASN B N 1
ATOM 1687 C CA . ASN C 1 74 ? 49.111 9.235 37.358 1.00 16.40 72 ASN B CA 1
ATOM 1688 C C . ASN C 1 74 ? 50.226 8.199 37.228 1.00 16.00 72 ASN B C 1
ATOM 1689 O O . ASN C 1 74 ? 50.557 7.529 38.203 1.00 17.93 72 ASN B O 1
ATOM 1694 N N . THR C 1 75 ? 50.779 8.056 36.020 1.00 14.88 73 THR B N 1
ATOM 1695 C CA . THR C 1 75 ? 51.729 6.970 35.750 1.00 15.37 73 THR B CA 1
ATOM 1696 C C . THR C 1 75 ? 53.185 7.448 35.685 1.00 16.17 73 THR B C 1
ATOM 1697 O O . THR C 1 75 ? 54.073 6.746 36.150 1.00 17.07 73 THR B O 1
ATOM 1701 N N . VAL C 1 76 ? 53.431 8.619 35.114 1.00 16.37 74 VAL B N 1
ATOM 1702 C CA . VAL C 1 76 ? 54.799 9.121 34.830 1.00 17.32 74 VAL B CA 1
ATOM 1703 C C . VAL C 1 76 ? 55.025 10.446 35.563 1.00 18.13 74 VAL B C 1
ATOM 1704 O O . VAL C 1 76 ? 54.097 11.280 35.652 1.00 17.49 74 VAL B O 1
ATOM 1708 N N . ARG C 1 77 ? 56.236 10.632 36.088 1.00 19.22 75 ARG B N 1
ATOM 1709 C CA . ARG C 1 77 ? 56.659 11.916 36.636 1.00 20.82 75 ARG B CA 1
ATOM 1710 C C . ARG C 1 77 ? 57.631 12.548 35.678 1.00 20.58 75 ARG B C 1
ATOM 1711 O O . ARG C 1 77 ? 58.583 11.892 35.287 1.00 24.92 75 ARG B O 1
ATOM 1719 N N . LEU C 1 78 ? 57.394 13.807 35.315 1.00 18.83 76 LEU B N 1
ATOM 1720 C CA . LEU C 1 78 ? 58.334 14.606 34.543 1.00 19.55 76 LEU B CA 1
ATOM 1721 C C . LEU C 1 78 ? 58.817 15.728 35.444 1.00 20.67 76 LEU B C 1
ATOM 1722 O O . LEU C 1 78 ? 57.997 16.476 36.016 1.00 20.02 76 LEU B O 1
ATOM 1727 N N . TYR C 1 79 ? 60.141 15.854 35.596 1.00 21.33 77 TYR B N 1
ATOM 1728 C CA . TYR C 1 79 ? 60.725 16.739 36.569 1.00 22.04 77 TYR B CA 1
ATOM 1729 C C . TYR C 1 79 ? 60.067 16.543 37.958 1.00 23.26 77 TYR B C 1
ATOM 1730 O O . TYR C 1 79 ? 59.726 17.506 38.651 1.00 22.74 77 TYR B O 1
ATOM 1739 N N . ASP C 1 80 ? 59.876 15.283 38.334 1.00 24.13 78 ASP B N 1
ATOM 1740 C CA . ASP C 1 80 ? 59.287 14.899 39.643 1.00 28.78 78 ASP B CA 1
ATOM 1741 C C . ASP C 1 80 ? 57.801 15.228 39.836 1.00 26.86 78 ASP B C 1
ATOM 1742 O O . ASP C 1 80 ? 57.267 15.006 40.933 1.00 27.78 78 ASP B O 1
ATOM 1747 N N . ARG C 1 81 ? 57.129 15.750 38.816 1.00 21.71 79 ARG B N 1
ATOM 1748 C CA . ARG C 1 81 ? 55.703 16.102 38.923 1.00 22.30 79 ARG B CA 1
ATOM 1749 C C . ARG C 1 81 ? 54.899 15.026 38.177 1.00 20.22 79 ARG B C 1
ATOM 1750 O O . ARG C 1 81 ? 55.159 14.743 37.013 1.00 18.64 79 ARG B O 1
ATOM 1758 N N . LEU C 1 82 ? 53.919 14.455 38.872 1.00 19.17 80 LEU B N 1
ATOM 1759 C CA . LEU C 1 82 ? 53.113 13.375 38.358 1.00 18.53 80 LEU B CA 1
ATOM 1760 C C . LEU C 1 82 ? 52.113 13.910 37.332 1.00 18.15 80 LEU B C 1
ATOM 1761 O O . LEU C 1 82 ? 51.282 14.758 37.638 1.00 16.96 80 LEU B O 1
ATOM 1766 N N . ILE C 1 83 ? 52.206 13.384 36.128 1.00 16.84 81 ILE B N 1
ATOM 1767 C CA . ILE C 1 83 ? 51.389 13.810 34.991 1.00 16.74 81 ILE B CA 1
ATOM 1768 C C . ILE C 1 83 ? 49.976 13.266 35.075 1.00 16.82 81 ILE B C 1
ATOM 1769 O O . ILE C 1 83 ? 49.764 12.108 35.388 1.00 16.86 81 ILE B O 1
ATOM 1774 N N . LYS C 1 84 ? 49.004 14.149 34.894 1.00 14.31 82 LYS B N 1
ATOM 1775 C CA . LYS C 1 84 ? 47.600 13.797 34.849 1.00 15.27 82 LYS B CA 1
ATOM 1776 C C . LYS C 1 84 ? 47.119 13.747 33.398 1.00 15.22 82 LYS B C 1
ATOM 1777 O O . LYS C 1 84 ? 47.518 14.590 32.575 1.00 13.95 82 LYS B O 1
ATOM 1783 N N . VAL C 1 85 ? 46.282 12.757 33.073 1.00 13.52 83 VAL B N 1
ATOM 1784 C CA . VAL C 1 85 ? 45.712 12.596 31.742 1.00 14.27 83 VAL B CA 1
ATOM 1785 C C . VAL C 1 85 ? 44.227 12.334 31.879 1.00 14.43 83 VAL B C 1
ATOM 1786 O O . VAL C 1 85 ? 43.840 11.385 32.546 1.00 14.88 83 VAL B O 1
ATOM 1790 N N . ARG C 1 86 ? 43.391 13.177 31.266 1.00 14.73 84 ARG B N 1
ATOM 1791 C CA . ARG C 1 86 ? 41.938 13.138 31.467 1.00 15.97 84 ARG B CA 1
ATOM 1792 C C . ARG C 1 86 ? 41.206 13.374 30.142 1.00 16.87 84 ARG B C 1
ATOM 1793 O O . ARG C 1 86 ? 41.741 13.994 29.230 1.00 16.03 84 ARG B O 1
ATOM 1801 N N . GLN C 1 87 ? 39.973 12.942 30.083 1.00 19.82 85 GLN B N 1
ATOM 1802 C CA . GLN C 1 87 ? 39.215 13.226 28.908 1.00 22.97 85 GLN B CA 1
ATOM 1803 C C . GLN C 1 87 ? 38.844 14.703 28.870 1.00 25.66 85 GLN B C 1
ATOM 1804 O O . GLN C 1 87 ? 38.731 15.321 29.868 1.00 25.75 85 GLN B O 1
ATOM 1810 N N . VAL C 1 88 ? 38.639 15.233 27.677 1.00 29.09 86 VAL B N 1
ATOM 1811 C CA . VAL C 1 88 ? 38.294 16.614 27.545 1.00 34.43 86 VAL B CA 1
ATOM 1812 C C . VAL C 1 88 ? 36.890 16.924 27.992 1.00 37.61 86 VAL B C 1
ATOM 1813 O O . VAL C 1 88 ? 35.961 16.357 27.473 1.00 45.77 86 VAL B O 1
ATOM 1817 N N . GLY D 2 4 ? 65.329 10.423 15.482 1.00 38.59 288 GLY F N 1
ATOM 1818 C CA . GLY D 2 4 ? 63.879 10.800 15.394 1.00 36.44 288 GLY F CA 1
ATOM 1819 C C . GLY D 2 4 ? 63.051 9.955 16.338 1.00 31.93 288 GLY F C 1
ATOM 1820 O O . GLY D 2 4 ? 63.397 8.791 16.593 1.00 34.30 288 GLY F O 1
ATOM 1821 N N . SER D 2 5 ? 61.943 10.490 16.858 1.00 29.10 289 SER F N 1
ATOM 1822 C CA . SER D 2 5 ? 61.180 9.800 17.912 1.00 26.14 289 SER F CA 1
ATOM 1823 C C . SER D 2 5 ? 60.404 8.586 17.393 1.00 24.94 289 SER F C 1
ATOM 1824 O O . SER D 2 5 ? 59.833 8.628 16.323 1.00 25.29 289 SER F O 1
ATOM 1827 N N . ARG D 2 6 ? 60.356 7.511 18.174 1.00 22.59 290 ARG F N 1
ATOM 1828 C CA . ARG D 2 6 ? 59.593 6.321 17.792 1.00 22.74 290 ARG F CA 1
ATOM 1829 C C . ARG D 2 6 ? 59.173 5.500 19.007 1.00 19.47 290 ARG F C 1
ATOM 1830 O O . ARG D 2 6 ? 59.815 5.553 20.053 1.00 18.18 290 ARG F O 1
ATOM 1838 N N . PRO D 2 7 ? 58.068 4.740 18.882 1.00 18.50 291 PRO F N 1
ATOM 1839 C CA . PRO D 2 7 ? 57.636 3.909 20.004 1.00 16.80 291 PRO F CA 1
ATOM 1840 C C . PRO D 2 7 ? 58.675 2.820 20.275 1.00 16.99 291 PRO F C 1
ATOM 1841 O O . PRO D 2 7 ? 59.172 2.204 19.324 1.00 18.03 291 PRO F O 1
ATOM 1845 N N . GLY D 2 8 ? 58.978 2.581 21.543 1.00 16.44 292 GLY F N 1
ATOM 1846 C CA . GLY D 2 8 ? 59.952 1.578 21.921 1.00 16.98 292 GLY F CA 1
ATOM 1847 C C . GLY D 2 8 ? 61.351 2.075 22.222 1.00 18.42 292 GLY F C 1
ATOM 1848 O O . GLY D 2 8 ? 62.181 1.310 22.675 1.00 19.00 292 GLY F O 1
ATOM 1849 N N . ARG D 2 9 ? 61.593 3.359 21.976 1.00 19.28 293 ARG F N 1
ATOM 1850 C CA . ARG D 2 9 ? 62.857 4.001 22.285 1.00 21.77 293 ARG F CA 1
ATOM 1851 C C . ARG D 2 9 ? 62.519 5.292 23.031 1.00 20.88 293 ARG F C 1
ATOM 1852 O O . ARG D 2 9 ? 61.549 5.944 22.708 1.00 18.97 293 ARG F O 1
ATOM 1860 N N . ILE D 2 10 ? 63.344 5.633 24.015 1.00 21.28 294 ILE F N 1
ATOM 1861 C CA . ILE D 2 10 ? 63.260 6.912 24.704 1.00 21.24 294 ILE F CA 1
ATOM 1862 C C . ILE D 2 10 ? 64.654 7.536 24.745 1.00 23.23 294 ILE F C 1
ATOM 1863 O O . ILE D 2 10 ? 65.622 6.921 25.219 1.00 23.52 294 ILE F O 1
ATOM 1868 N N . SER D 2 11 ? 64.732 8.771 24.260 1.00 23.73 295 SER F N 1
ATOM 1869 C CA . SER D 2 11 ? 65.958 9.579 24.219 1.00 26.06 295 SER F CA 1
ATOM 1870 C C . SER D 2 11 ? 66.553 9.775 25.600 1.00 27.61 295 SER F C 1
ATOM 1871 O O . SER D 2 11 ? 65.829 9.763 26.606 1.00 26.49 295 SER F O 1
ATOM 1874 N N . GLN D 2 12 ? 67.864 9.983 25.638 1.00 30.80 296 GLN F N 1
ATOM 1875 C CA . GLN D 2 12 ? 68.539 10.348 26.876 1.00 34.27 296 GLN F CA 1
ATOM 1876 C C . GLN D 2 12 ? 67.916 11.547 27.580 1.00 33.98 296 GLN F C 1
ATOM 1877 O O . GLN D 2 12 ? 67.714 11.520 28.806 1.00 31.73 296 GLN F O 1
ATOM 1883 N N . GLU D 2 13 ? 67.561 12.562 26.795 1.00 33.88 297 GLU F N 1
ATOM 1884 C CA . GLU D 2 13 ? 67.001 13.786 27.345 1.00 35.14 297 GLU F CA 1
ATOM 1885 C C . GLU D 2 13 ? 65.692 13.517 28.082 1.00 31.08 297 GLU F C 1
ATOM 1886 O O . GLU D 2 13 ? 65.503 13.993 29.194 1.00 29.88 297 GLU F O 1
ATOM 1892 N N . LEU D 2 14 ? 64.803 12.745 27.466 1.00 27.22 298 LEU F N 1
ATOM 1893 C CA . LEU D 2 14 ? 63.526 12.454 28.087 1.00 24.94 298 LEU F CA 1
ATOM 1894 C C . LEU D 2 14 ? 63.705 11.482 29.247 1.00 24.50 298 LEU F C 1
ATOM 1895 O O . LEU D 2 14 ? 63.018 11.599 30.256 1.00 24.64 298 LEU F O 1
ATOM 1900 N N . ARG D 2 15 ? 64.660 10.564 29.130 1.00 24.59 299 ARG F N 1
ATOM 1901 C CA . ARG D 2 15 ? 64.967 9.672 30.239 1.00 25.26 299 ARG F CA 1
ATOM 1902 C C . ARG D 2 15 ? 65.367 10.411 31.502 1.00 26.25 299 ARG F C 1
ATOM 1903 O O . ARG D 2 15 ? 64.943 10.041 32.579 1.00 25.47 299 ARG F O 1
ATOM 1911 N N . ALA D 2 16 ? 66.150 11.474 31.353 1.00 27.42 300 ALA F N 1
ATOM 1912 C CA . ALA D 2 16 ? 66.584 12.258 32.518 1.00 29.13 300 ALA F CA 1
ATOM 1913 C C . ALA D 2 16 ? 65.395 12.961 33.144 1.00 28.51 300 ALA F C 1
ATOM 1914 O O . ALA D 2 16 ? 65.259 13.007 34.353 1.00 30.17 300 ALA F O 1
ATOM 1916 N N . ILE D 2 17 ? 64.496 13.453 32.306 1.00 27.01 301 ILE F N 1
ATOM 1917 C CA . ILE D 2 17 ? 63.326 14.163 32.761 1.00 26.76 301 ILE F CA 1
ATOM 1918 C C . ILE D 2 17 ? 62.345 13.233 33.483 1.00 25.73 301 ILE F C 1
ATOM 1919 O O . ILE D 2 17 ? 61.707 13.631 34.464 1.00 25.02 301 ILE F O 1
ATOM 1924 N N . MET D 2 18 ? 62.230 12.006 32.970 1.00 25.41 302 MET F N 1
ATOM 1925 C CA . MET D 2 18 ? 61.381 10.941 33.544 1.00 26.29 302 MET F CA 1
ATOM 1926 C C . MET D 2 18 ? 61.999 10.236 34.757 1.00 29.79 302 MET F C 1
ATOM 1927 O O . MET D 2 18 ? 61.314 9.510 35.479 1.00 27.99 302 MET F O 1
ATOM 1932 N N . ASN D 2 19 ? 63.309 10.392 34.923 1.00 32.25 303 ASN F N 1
ATOM 1933 C CA . ASN D 2 19 ? 64.128 9.590 35.833 1.00 37.07 303 ASN F CA 1
ATOM 1934 C C . ASN D 2 19 ? 64.011 8.101 35.526 1.00 35.96 303 ASN F C 1
ATOM 1935 O O . ASN D 2 19 ? 63.712 7.312 36.401 1.00 37.38 303 ASN F O 1
ATOM 1940 N N . LEU D 2 20 ? 64.255 7.750 34.261 1.00 34.00 304 LEU F N 1
ATOM 1941 C CA . LEU D 2 20 ? 64.193 6.373 33.781 1.00 33.51 304 LEU F CA 1
ATOM 1942 C C . LEU D 2 20 ? 65.551 5.953 33.197 1.00 36.96 304 LEU F C 1
ATOM 1943 O O . LEU D 2 20 ? 65.839 6.141 31.989 1.00 36.51 304 LEU F O 1
ATOM 1948 N N . PRO D 2 21 ? 66.376 5.327 34.035 1.00 37.92 305 PRO F N 1
ATOM 1949 C CA . PRO D 2 21 ? 67.656 4.803 33.551 1.00 43.17 305 PRO F CA 1
ATOM 1950 C C . PRO D 2 21 ? 67.541 3.813 32.393 1.00 41.84 305 PRO F C 1
ATOM 1951 O O . PRO D 2 21 ? 66.544 3.097 32.280 1.00 46.58 305 PRO F O 1
ATOM 1955 N N . GLY D 2 23 ? 67.960 0.521 30.565 1.00 36.62 307 GLY F N 1
ATOM 1956 C CA . GLY D 2 23 ? 67.965 -0.741 31.328 1.00 38.48 307 GLY F CA 1
ATOM 1957 C C . GLY D 2 23 ? 66.720 -1.086 32.144 1.00 38.07 307 GLY F C 1
ATOM 1958 O O . GLY D 2 23 ? 66.602 -2.178 32.662 1.00 34.23 307 GLY F O 1
ATOM 1959 N N . GLN D 2 24 ? 65.794 -0.152 32.272 1.00 35.67 308 GLN F N 1
ATOM 1960 C CA . GLN D 2 24 ? 64.632 -0.300 33.140 1.00 33.72 308 GLN F CA 1
ATOM 1961 C C . GLN D 2 24 ? 63.385 -0.096 32.304 1.00 28.78 308 GLN F C 1
ATOM 1962 O O . GLN D 2 24 ? 63.352 0.802 31.463 1.00 26.18 308 GLN F O 1
ATOM 1968 N N . LEU D 2 25 ? 62.349 -0.890 32.542 1.00 25.40 309 LEU F N 1
ATOM 1969 C CA . LEU D 2 25 ? 61.124 -0.688 31.778 1.00 23.37 309 LEU F CA 1
ATOM 1970 C C . LEU D 2 25 ? 60.433 0.596 32.205 1.00 21.81 309 LEU F C 1
ATOM 1971 O O . LEU D 2 25 ? 60.471 0.973 33.375 1.00 21.65 309 LEU F O 1
ATOM 1976 N N . PRO D 2 26 ? 59.794 1.277 31.266 1.00 21.24 310 PRO F N 1
ATOM 1977 C CA . PRO D 2 26 ? 59.085 2.490 31.630 1.00 20.49 310 PRO F CA 1
ATOM 1978 C C . PRO D 2 26 ? 57.906 2.218 32.551 1.00 20.39 310 PRO F C 1
ATOM 1979 O O . PRO D 2 26 ? 57.407 1.081 32.621 1.00 21.01 310 PRO F O 1
ATOM 1983 N N . PRO D 2 27 ? 57.479 3.252 33.286 1.00 19.69 311 PRO F N 1
ATOM 1984 C CA . PRO D 2 27 ? 56.566 3.029 34.403 1.00 20.91 311 PRO F CA 1
ATOM 1985 C C . PRO D 2 27 ? 55.147 2.632 34.017 1.00 20.27 311 PRO F C 1
ATOM 1986 O O . PRO D 2 27 ? 54.413 2.158 34.869 1.00 24.13 311 PRO F O 1
ATOM 1990 N N . TRP D 2 28 ? 54.781 2.765 32.754 1.00 17.76 312 TRP F N 1
ATOM 1991 C CA . TRP D 2 28 ? 53.475 2.314 32.254 1.00 17.30 312 TRP F CA 1
ATOM 1992 C C . TRP D 2 28 ? 53.429 0.799 31.948 1.00 17.65 312 TRP F C 1
ATOM 1993 O O . TRP D 2 28 ? 52.402 0.289 31.521 1.00 16.52 312 TRP F O 1
ATOM 2004 N N . CYS D 2 29 ? 54.551 0.127 32.184 1.00 21.23 313 CYS F N 1
ATOM 2005 C CA . CYS D 2 29 ? 54.676 -1.303 31.939 1.00 24.53 313 CYS F CA 1
ATOM 2006 C C . CYS D 2 29 ? 53.626 -2.122 32.680 1.00 22.64 313 CYS F C 1
ATOM 2007 O O . CYS D 2 29 ? 52.992 -2.998 32.091 1.00 21.78 313 CYS F O 1
ATOM 2010 N N . MET D 2 30 ? 53.438 -1.845 33.967 1.00 23.17 314 MET F N 1
ATOM 2011 C CA . MET D 2 30 ? 52.454 -2.607 34.742 1.00 23.17 314 MET F CA 1
ATOM 2012 C C . MET D 2 30 ? 51.040 -2.456 34.197 1.00 21.41 314 MET F C 1
ATOM 2013 O O . MET D 2 30 ? 50.312 -3.455 34.067 1.00 21.30 314 MET F O 1
ATOM 2018 N N . LYS D 2 31 ? 50.680 -1.227 33.839 1.00 20.98 315 LYS F N 1
ATOM 2019 C CA . LYS D 2 31 ? 49.351 -0.990 33.321 1.00 21.58 315 LYS F CA 1
ATOM 2020 C C . LYS D 2 31 ? 49.179 -1.657 31.929 1.00 18.89 315 LYS F C 1
ATOM 2021 O O . LYS D 2 31 ? 48.095 -2.129 31.618 1.00 18.44 315 LYS F O 1
ATOM 2027 N N . MET D 2 32 ? 50.225 -1.712 31.110 1.00 17.24 316 MET F N 1
ATOM 2028 C CA . MET D 2 32 ? 50.103 -2.417 29.813 1.00 17.54 316 MET F CA 1
ATOM 2029 C C . MET D 2 32 ? 49.938 -3.922 30.025 1.00 17.13 316 MET F C 1
ATOM 2030 O O . MET D 2 32 ? 49.183 -4.566 29.289 1.00 17.77 316 MET F O 1
ATOM 2035 N N . LYS D 2 33 ? 50.583 -4.492 31.045 1.00 17.77 317 LYS F N 1
ATOM 2036 C CA . LYS D 2 33 ? 50.324 -5.907 31.341 1.00 18.19 317 LYS F CA 1
ATOM 2037 C C . LYS D 2 33 ? 48.860 -6.128 31.716 1.00 18.56 317 LYS F C 1
ATOM 2038 O O . LYS D 2 33 ? 48.321 -7.193 31.464 1.00 19.70 317 LYS F O 1
ATOM 2044 N N . ASP D 2 34 ? 48.249 -5.147 32.384 1.00 17.80 318 ASP F N 1
ATOM 2045 C CA . ASP D 2 34 ? 46.848 -5.246 32.805 1.00 18.46 318 ASP F CA 1
ATOM 2046 C C . ASP D 2 34 ? 45.822 -5.002 31.724 1.00 18.06 318 ASP F C 1
ATOM 2047 O O . ASP D 2 34 ? 44.795 -5.663 31.673 1.00 18.75 318 ASP F O 1
ATOM 2052 N N . ILE D 2 35 ? 46.070 -3.985 30.903 1.00 17.66 319 ILE F N 1
ATOM 2053 C CA . ILE D 2 35 ? 45.085 -3.485 29.991 1.00 18.52 319 ILE F CA 1
ATOM 2054 C C . ILE D 2 35 ? 45.335 -3.965 28.559 1.00 18.82 319 ILE F C 1
ATOM 2055 O O . ILE D 2 35 ? 44.406 -3.987 27.752 1.00 20.66 319 ILE F O 1
ATOM 2060 N N . GLY D 2 36 ? 46.574 -4.321 28.245 1.00 16.83 320 GLY F N 1
ATOM 2061 C CA . GLY D 2 36 ? 46.938 -4.713 26.913 1.00 16.18 320 GLY F CA 1
ATOM 2062 C C . GLY D 2 36 ? 47.905 -3.749 26.265 1.00 15.15 320 GLY F C 1
ATOM 2063 O O . GLY D 2 36 ? 48.187 -2.638 26.796 1.00 14.21 320 GLY F O 1
ATOM 2064 N N . LEU D 2 37 ? 48.430 -4.190 25.136 1.00 15.89 321 LEU F N 1
ATOM 2065 C CA . LEU D 2 37 ? 49.341 -3.412 24.351 1.00 16.42 321 LEU F CA 1
ATOM 2066 C C . LEU D 2 37 ? 48.603 -2.281 23.642 1.00 14.98 321 LEU F C 1
ATOM 2067 O O . LEU D 2 37 ? 47.384 -2.330 23.551 1.00 15.00 321 LEU F O 1
ATOM 2072 N N . PRO D 2 38 ? 49.332 -1.262 23.162 1.00 13.97 322 PRO F N 1
ATOM 2073 C CA . PRO D 2 38 ? 48.658 -0.142 22.509 1.00 13.43 322 PRO F CA 1
ATOM 2074 C C . PRO D 2 38 ? 47.656 -0.535 21.428 1.00 13.07 322 PRO F C 1
ATOM 2075 O O . PRO D 2 38 ? 47.956 -1.350 20.531 1.00 12.99 322 PRO F O 1
ATOM 2079 N N . THR D 2 39 ? 46.455 0.011 21.559 1.00 13.08 323 THR F N 1
ATOM 2080 C CA . THR D 2 39 ? 45.396 -0.216 20.595 1.00 13.25 323 THR F CA 1
ATOM 2081 C C . THR D 2 39 ? 45.800 0.232 19.153 1.00 13.93 323 THR F C 1
ATOM 2082 O O . THR D 2 39 ? 45.302 -0.328 18.168 1.00 12.11 323 THR F O 1
ATOM 2086 N N . GLY D 2 40 ? 46.704 1.198 19.073 1.00 12.19 324 GLY F N 1
ATOM 2087 C CA . GLY D 2 40 ? 47.207 1.698 17.825 1.00 11.88 324 GLY F CA 1
ATOM 2088 C C . GLY D 2 40 ? 48.528 1.149 17.337 1.00 12.05 324 GLY F C 1
ATOM 2089 O O . GLY D 2 40 ? 48.986 1.588 16.261 1.00 12.78 324 GLY F O 1
ATOM 2090 N N . TYR D 2 41 ? 49.128 0.193 18.064 1.00 12.06 325 TYR F N 1
ATOM 2091 C CA . TYR D 2 41 ? 50.363 -0.451 17.613 1.00 12.66 325 TYR F CA 1
ATOM 2092 C C . TYR D 2 41 ? 50.221 -1.953 17.801 1.00 13.85 325 TYR F C 1
ATOM 2093 O O . TYR D 2 41 ? 50.823 -2.539 18.715 1.00 13.61 325 TYR F O 1
ATOM 2102 N N . PRO D 2 42 ? 49.437 -2.596 16.931 1.00 15.24 326 PRO F N 1
ATOM 2103 C CA . PRO D 2 42 ? 49.183 -4.033 17.151 1.00 16.81 326 PRO F CA 1
ATOM 2104 C C . PRO D 2 42 ? 50.457 -4.897 17.119 1.00 19.04 326 PRO F C 1
ATOM 2105 O O . PRO D 2 42 ? 50.462 -5.980 17.722 1.00 22.80 326 PRO F O 1
ATOM 2109 N N . ASP D 2 43 ? 51.492 -4.444 16.434 1.00 17.79 327 ASP F N 1
ATOM 2110 C CA . ASP D 2 43 ? 52.737 -5.202 16.316 1.00 19.74 327 ASP F CA 1
ATOM 2111 C C . ASP D 2 43 ? 53.862 -4.722 17.254 1.00 18.12 327 ASP F C 1
ATOM 2112 O O . ASP D 2 43 ? 55.000 -5.141 17.088 1.00 17.70 327 ASP F O 1
ATOM 2117 N N . LEU D 2 44 ? 53.546 -3.864 18.228 1.00 16.08 328 LEU F N 1
ATOM 2118 C CA . LEU D 2 44 ? 54.539 -3.465 19.241 1.00 16.00 328 LEU F CA 1
ATOM 2119 C C . LEU D 2 44 ? 54.910 -4.653 20.127 1.00 15.86 328 LEU F C 1
ATOM 2120 O O . LEU D 2 44 ? 54.027 -5.343 20.657 1.00 15.68 328 LEU F O 1
ATOM 2125 N N . LYS D 2 45 ? 56.225 -4.889 20.238 1.00 16.02 329 LYS F N 1
ATOM 2126 C CA . LYS D 2 45 ? 56.817 -5.856 21.129 1.00 17.01 329 LYS F CA 1
ATOM 2127 C C . LYS D 2 45 ? 57.539 -5.082 22.231 1.00 16.82 329 LYS F C 1
ATOM 2128 O O . LYS D 2 45 ? 58.329 -4.179 21.932 1.00 15.97 329 LYS F O 1
ATOM 2134 N N . ILE D 2 46 ? 57.291 -5.453 23.498 1.00 16.34 330 ILE F N 1
ATOM 2135 C CA . ILE D 2 46 ? 57.942 -4.818 24.658 1.00 16.94 330 ILE F CA 1
ATOM 2136 C C . ILE D 2 46 ? 58.750 -5.867 25.411 1.00 17.91 330 ILE F C 1
ATOM 2137 O O . ILE D 2 46 ? 58.243 -6.950 25.740 1.00 17.65 330 ILE F O 1
ATOM 2142 N N . ALA D 2 47 ? 60.020 -5.564 25.659 1.00 19.63 331 ALA F N 1
ATOM 2143 C CA . ALA D 2 47 ? 60.922 -6.453 26.406 1.00 21.07 331 ALA F CA 1
ATOM 2144 C C . ALA D 2 47 ? 60.322 -6.820 27.761 1.00 22.42 331 ALA F C 1
ATOM 2145 O O . ALA D 2 47 ? 59.887 -5.948 28.530 1.00 21.41 331 ALA F O 1
ATOM 2147 N N . GLY D 2 48 ? 60.234 -8.122 28.017 1.00 23.95 332 GLY F N 1
ATOM 2148 C CA . GLY D 2 48 ? 59.648 -8.615 29.265 1.00 25.50 332 GLY F CA 1
ATOM 2149 C C . GLY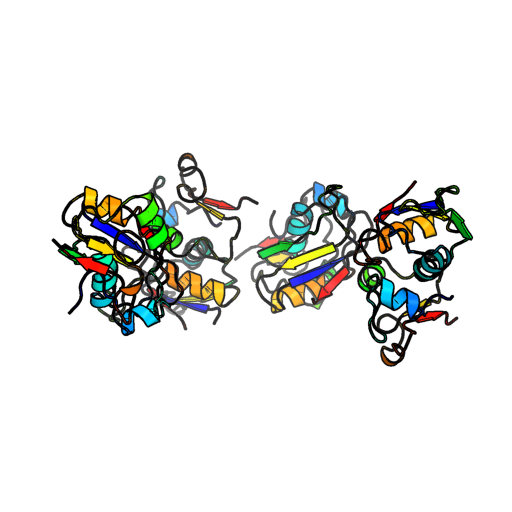 D 2 48 ? 58.145 -8.848 29.235 1.00 25.26 332 GLY F C 1
ATOM 2150 O O . GLY D 2 48 ? 57.588 -9.424 30.186 1.00 27.56 332 GLY F O 1
ATOM 2151 N N . LEU D 2 49 ? 57.473 -8.437 28.162 1.00 22.30 333 LEU F N 1
ATOM 2152 C CA . LEU D 2 49 ? 56.062 -8.705 27.985 1.00 20.76 333 LEU F CA 1
ATOM 2153 C C . LEU D 2 49 ? 56.008 -9.751 26.883 1.00 20.76 333 LEU F C 1
ATOM 2154 O O . LEU D 2 49 ? 55.987 -10.930 27.172 1.00 22.83 333 LEU F O 1
ATOM 2159 N N . ASN D 2 50 ? 56.094 -9.307 25.628 1.00 19.94 334 ASN F N 1
ATOM 2160 C CA . ASN D 2 50 ? 55.971 -10.200 24.457 1.00 19.85 334 ASN F CA 1
ATOM 2161 C C . ASN D 2 50 ? 57.221 -10.189 23.576 1.00 20.95 334 ASN F C 1
ATOM 2162 O O . ASN D 2 50 ? 57.182 -10.604 22.395 1.00 20.07 334 ASN F O 1
ATOM 2167 N N . TRP D 2 51 ? 58.335 -9.741 24.153 1.00 21.35 335 TRP F N 1
ATOM 2168 C CA . TRP D 2 51 ? 59.657 -9.684 23.507 1.00 22.85 335 TRP F CA 1
ATOM 2169 C C . TRP D 2 51 ? 60.672 -10.097 24.561 1.00 24.63 335 TRP F C 1
ATOM 2170 O O . TRP D 2 51 ? 60.519 -9.760 25.727 1.00 25.20 335 TRP F O 1
ATOM 2181 N N . ASP D 2 52 ? 61.728 -10.780 24.153 1.00 26.86 336 ASP F N 1
ATOM 2182 C CA . ASP D 2 52 ? 62.710 -11.273 25.128 1.00 30.15 336 ASP F CA 1
ATOM 2183 C C . ASP D 2 52 ? 63.269 -10.105 25.944 1.00 29.81 336 ASP F C 1
ATOM 2184 O O . ASP D 2 52 ? 63.573 -9.042 25.378 1.00 30.18 336 ASP F O 1
ATOM 2189 N N . ILE D 2 53 ? 63.415 -10.316 27.249 1.00 29.46 337 ILE F N 1
ATOM 2190 C CA . ILE D 2 53 ? 63.946 -9.299 28.172 1.00 29.39 337 ILE F CA 1
ATOM 2191 C C . ILE D 2 53 ? 65.368 -8.853 27.796 1.00 30.20 337 ILE F C 1
ATOM 2192 O O . ILE D 2 53 ? 65.744 -7.716 28.105 1.00 29.05 337 ILE F O 1
ATOM 2197 N N . THR D 2 54 ? 66.132 -9.698 27.095 1.00 31.43 338 THR F N 1
ATOM 2198 C CA . THR D 2 54 ? 67.480 -9.317 26.641 1.00 33.15 338 THR F CA 1
ATOM 2199 C C . THR D 2 54 ? 67.481 -8.193 25.622 1.00 31.87 338 THR F C 1
ATOM 2200 O O . THR D 2 54 ? 68.530 -7.632 25.334 1.00 32.37 338 THR F O 1
ATOM 2204 N N . ASN D 2 55 ? 66.315 -7.865 25.067 1.00 30.82 339 ASN F N 1
ATOM 2205 C CA . ASN D 2 55 ? 66.208 -6.716 24.171 1.00 30.65 339 ASN F CA 1
ATOM 2206 C C . ASN D 2 55 ? 66.131 -5.368 24.909 1.00 28.95 339 ASN F C 1
ATOM 2207 O O . ASN D 2 55 ? 66.188 -4.334 24.271 1.00 29.32 339 ASN F O 1
ATOM 2212 N N . LEU D 2 56 ? 66.051 -5.405 26.225 1.00 30.25 340 LEU F N 1
ATOM 2213 C CA . LEU D 2 56 ? 65.976 -4.204 27.024 1.00 31.80 340 LEU F CA 1
ATOM 2214 C C . LEU D 2 56 ? 67.373 -3.724 27.157 1.00 35.10 340 LEU F C 1
ATOM 2215 O O . LEU D 2 56 ? 68.049 -4.113 28.057 1.00 35.13 340 LEU F O 1
ATOM 2220 N N . LYS D 2 57 ? 67.826 -2.945 26.195 1.00 37.79 341 LYS F N 1
ATOM 2221 C CA . LYS D 2 57 ? 69.185 -2.430 26.171 1.00 40.73 341 LYS F CA 1
ATOM 2222 C C . LYS D 2 57 ? 69.308 -0.988 25.714 1.00 36.42 341 LYS F C 1
ATOM 2223 O O . LYS D 2 57 ? 68.686 -0.590 24.790 1.00 33.01 341 LYS F O 1
ATOM 2229 N N . GLY D 2 58 ? 70.148 -0.231 26.398 1.00 35.69 342 GLY F N 1
ATOM 2230 C CA . GLY D 2 58 ? 70.397 1.141 25.998 1.00 34.71 342 GLY F CA 1
ATOM 2231 C C . GLY D 2 58 ? 69.123 1.960 26.079 1.00 31.93 342 GLY F C 1
ATOM 2232 O O . GLY D 2 58 ? 68.392 1.870 27.055 1.00 30.53 342 GLY F O 1
ATOM 2233 N N . ASP D 2 59 ? 68.833 2.718 25.027 1.00 31.12 343 ASP F N 1
ATOM 2234 C CA . ASP D 2 59 ? 67.601 3.502 24.963 1.00 29.83 343 ASP F CA 1
ATOM 2235 C C . ASP D 2 59 ? 66.362 2.715 24.532 1.00 26.06 343 ASP F C 1
ATOM 2236 O O . ASP D 2 59 ? 65.291 3.275 24.484 1.00 24.06 343 ASP F O 1
ATOM 2241 N N . VAL D 2 60 ? 66.512 1.425 24.228 1.00 25.47 344 VAL F N 1
ATOM 2242 C CA . VAL D 2 60 ? 65.442 0.618 23.619 1.00 23.49 344 VAL F CA 1
ATOM 2243 C C . VAL D 2 60 ? 64.775 -0.258 24.665 1.00 21.98 344 VAL F C 1
ATOM 2244 O O . VAL D 2 60 ? 65.457 -0.954 25.423 1.00 23.50 344 VAL F O 1
ATOM 2248 N N . TYR D 2 61 ? 63.448 -0.225 24.689 1.00 19.87 345 TYR F N 1
ATOM 2249 C CA . TYR D 2 61 ? 62.670 -1.188 25.464 1.00 19.20 345 TYR F CA 1
ATOM 2250 C C . TYR D 2 61 ? 61.615 -1.939 24.618 1.00 18.64 345 TYR F C 1
ATOM 2251 O O . TYR D 2 61 ? 61.022 -2.903 25.113 1.00 17.73 345 TYR F O 1
ATOM 2260 N N . GLY D 2 62 ? 61.364 -1.497 23.381 1.00 18.09 346 GLY F N 1
ATOM 2261 C CA . GLY D 2 62 ? 60.377 -2.122 22.529 1.00 18.28 346 GLY F CA 1
ATOM 2262 C C . GLY D 2 62 ? 60.663 -1.856 21.073 1.00 18.85 346 GLY F C 1
ATOM 2263 O O . GLY D 2 62 ? 61.583 -1.126 20.731 1.00 19.26 346 GLY F O 1
ATOM 2264 N N . LYS D 2 63 ? 59.878 -2.496 20.213 1.00 19.25 347 LYS F N 1
ATOM 2265 C CA . LYS D 2 63 ? 60.038 -2.386 18.783 1.00 21.02 347 LYS F CA 1
ATOM 2266 C C . LYS D 2 63 ? 58.781 -2.849 18.063 1.00 20.49 347 LYS F C 1
ATOM 2267 O O . LYS D 2 63 ? 58.151 -3.828 18.472 1.00 18.35 347 LYS F O 1
ATOM 2273 N N . ILE D 2 64 ? 58.439 -2.168 16.960 1.00 21.33 348 ILE F N 1
ATOM 2274 C CA . ILE D 2 64 ? 57.356 -2.633 16.080 1.00 22.89 348 ILE F CA 1
ATOM 2275 C C . ILE D 2 64 ? 57.928 -3.718 15.199 1.00 24.78 348 ILE F C 1
ATOM 2276 O O . ILE D 2 64 ? 58.872 -3.465 14.461 1.00 26.44 348 ILE F O 1
ATOM 2281 N N . ILE D 2 65 ? 57.378 -4.925 15.296 1.00 23.07 349 ILE F N 1
ATOM 2282 C CA . ILE D 2 65 ? 57.884 -6.097 14.567 1.00 25.44 349 ILE F CA 1
ATOM 2283 C C . ILE D 2 65 ? 56.699 -6.817 13.943 1.00 26.81 349 ILE F C 1
ATOM 2284 O O . ILE D 2 65 ? 56.018 -7.599 14.618 1.00 25.45 349 ILE F O 1
ATOM 2289 N N . PRO D 2 66 ? 56.416 -6.531 12.648 1.00 32.82 350 PRO F N 1
ATOM 2290 C CA . PRO D 2 66 ? 55.360 -7.274 11.933 1.00 35.28 350 PRO F CA 1
ATOM 2291 C C . PRO D 2 66 ? 55.771 -8.737 11.639 1.00 36.98 350 PRO F C 1
ATOM 2292 O O . PRO D 2 66 ? 55.042 -9.603 12.029 1.00 41.96 350 PRO F O 1
ATOM 2296 N N . GLY E 1 10 ? 43.613 1.500 95.818 1.00 26.29 8 GLY C N 1
ATOM 2297 C CA . GLY E 1 10 ? 44.030 2.667 95.038 1.00 22.04 8 GLY C CA 1
ATOM 2298 C C . GLY E 1 10 ? 45.517 2.918 95.042 1.00 21.15 8 GLY C C 1
ATOM 2299 O O . GLY E 1 10 ? 45.973 3.731 94.252 1.00 19.76 8 GLY C O 1
ATOM 2300 N N . ASN E 1 11 ? 46.301 2.241 95.894 1.00 16.01 9 ASN C N 1
ATOM 2301 C CA . ASN E 1 11 ? 47.733 2.466 95.942 1.00 13.20 9 ASN C CA 1
ATOM 2302 C C . ASN E 1 11 ? 48.524 1.561 94.992 1.00 11.98 9 ASN C C 1
ATOM 2303 O O . ASN E 1 11 ? 49.736 1.746 94.859 1.00 11.85 9 ASN C O 1
ATOM 2308 N N . THR E 1 12 ? 47.839 0.618 94.333 1.00 11.95 10 THR C N 1
ATOM 2309 C CA . THR E 1 12 ? 48.508 -0.388 93.510 1.00 12.47 10 THR C CA 1
ATOM 2310 C C . THR E 1 12 ? 48.180 -0.147 92.031 1.00 12.67 10 THR C C 1
ATOM 2311 O O . THR E 1 12 ? 47.058 0.205 91.697 1.00 15.37 10 THR C O 1
ATOM 2315 N N . VAL E 1 13 ? 49.181 -0.324 91.194 1.00 10.22 11 VAL C N 1
ATOM 2316 C CA . VAL E 1 13 ? 48.992 -0.238 89.775 1.00 10.30 11 VAL C CA 1
ATOM 2317 C C . VAL E 1 13 ? 49.311 -1.572 89.130 1.00 9.12 11 VAL C C 1
ATOM 2318 O O . VAL E 1 13 ? 50.095 -2.378 89.640 1.00 9.54 11 VAL C O 1
ATOM 2322 N N . TYR E 1 14 ? 48.735 -1.764 87.941 1.00 8.36 12 TYR C N 1
ATOM 2323 C CA . TYR E 1 14 ? 48.989 -2.937 87.117 1.00 8.54 12 TYR C CA 1
ATOM 2324 C C . TYR E 1 14 ? 50.026 -2.525 86.078 1.00 8.60 12 TYR C C 1
ATOM 2325 O O . TYR E 1 14 ? 49.873 -1.467 85.451 1.00 8.49 12 TYR C O 1
ATOM 2334 N N . VAL E 1 15 ? 51.035 -3.347 85.895 1.00 7.10 13 VAL C N 1
ATOM 2335 C CA . VAL E 1 15 ? 52.060 -3.177 84.882 1.00 7.41 13 VAL C CA 1
ATOM 2336 C C . VAL E 1 15 ? 51.969 -4.321 83.898 1.00 7.38 13 VAL C C 1
ATOM 2337 O O . VAL E 1 15 ? 52.030 -5.455 84.308 1.00 7.95 13 VAL C O 1
ATOM 2341 N N . GLY E 1 16 ? 51.879 -4.006 82.605 1.00 7.52 14 GLY C N 1
ATOM 2342 C CA . GLY E 1 16 ? 51.710 -5.040 81.556 1.00 7.58 14 GLY C CA 1
ATOM 2343 C C . GLY E 1 16 ? 52.699 -4.908 80.409 1.00 7.01 14 GLY C C 1
ATOM 2344 O O . GLY E 1 16 ? 53.407 -3.912 80.299 1.00 6.88 14 GLY C O 1
ATOM 2345 N N . ASN E 1 17 ? 52.732 -5.971 79.597 1.00 6.81 15 ASN C N 1
ATOM 2346 C CA . ASN E 1 17 ? 53.600 -6.159 78.467 1.00 7.01 15 ASN C CA 1
ATOM 2347 C C . ASN E 1 17 ? 55.065 -6.328 78.874 1.00 7.37 15 ASN C C 1
ATOM 2348 O O . ASN E 1 17 ? 55.997 -5.825 78.236 1.00 7.58 15 ASN C O 1
ATOM 2353 N N . ILE E 1 18 ? 55.260 -7.058 79.950 1.00 7.44 16 ILE C N 1
ATOM 2354 C CA . ILE E 1 18 ? 56.575 -7.255 80.541 1.00 8.88 16 ILE C CA 1
ATOM 2355 C C . ILE E 1 18 ? 57.193 -8.550 79.993 1.00 9.04 16 ILE C C 1
ATOM 2356 O O . ILE E 1 18 ? 56.691 -9.660 80.273 1.00 8.58 16 ILE C O 1
ATOM 2361 N N . ASP E 1 19 ? 58.307 -8.416 79.296 1.00 8.52 17 ASP C N 1
ATOM 2362 C CA . ASP E 1 19 ? 59.079 -9.571 78.822 1.00 10.21 17 ASP C CA 1
ATOM 2363 C C . ASP E 1 19 ? 59.401 -10.463 80.039 1.00 9.15 17 ASP C C 1
ATOM 2364 O O . ASP E 1 19 ? 59.822 -9.975 81.092 1.00 8.35 17 ASP C O 1
ATOM 2369 N N . PRO E 1 20 ? 59.202 -11.775 79.899 1.00 9.69 18 PRO C N 1
ATOM 2370 C CA . PRO E 1 20 ? 59.451 -12.663 81.050 1.00 10.77 18 PRO C CA 1
ATOM 2371 C C . PRO E 1 20 ? 60.873 -12.690 81.582 1.00 10.74 18 PRO C C 1
ATOM 2372 O O . PRO E 1 20 ? 61.116 -13.235 82.642 1.00 12.28 18 PRO C O 1
ATOM 2376 N N . ARG E 1 21 ? 61.821 -12.160 80.826 1.00 11.61 19 ARG C N 1
ATOM 2377 C CA . ARG E 1 21 ? 63.217 -12.066 81.326 1.00 12.50 19 ARG C CA 1
ATOM 2378 C C . ARG E 1 21 ? 63.417 -10.978 82.353 1.00 12.39 19 ARG C C 1
ATOM 2379 O O . ARG E 1 21 ? 64.419 -10.988 83.060 1.00 11.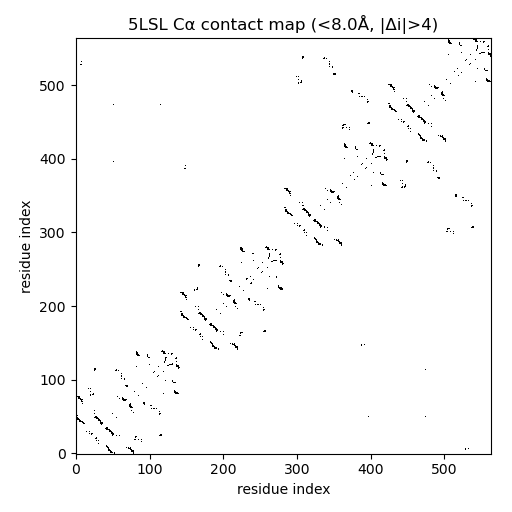62 19 ARG C O 1
ATOM 2387 N N . ILE E 1 22 ? 62.485 -10.045 82.438 1.00 10.18 20 ILE C N 1
ATOM 2388 C CA . ILE E 1 22 ? 62.579 -8.980 83.411 1.00 10.94 20 ILE C CA 1
ATOM 2389 C C . ILE E 1 22 ? 62.484 -9.525 84.834 1.00 10.69 20 ILE C C 1
ATOM 2390 O O . ILE E 1 22 ? 61.650 -10.349 85.120 1.00 11.34 20 ILE C O 1
ATOM 2395 N N . THR E 1 23 ? 63.357 -9.025 85.710 1.00 9.81 21 THR C N 1
ATOM 2396 C CA . THR E 1 23 ? 63.385 -9.409 87.098 1.00 10.48 21 THR C CA 1
ATOM 2397 C C . THR E 1 23 ? 62.614 -8.459 87.992 1.00 9.19 21 THR C C 1
ATOM 2398 O O . THR E 1 23 ? 62.375 -7.303 87.642 1.00 9.80 21 THR C O 1
ATOM 2402 N N . LYS E 1 24 ? 62.213 -8.943 89.175 1.00 9.89 22 LYS C N 1
ATOM 2403 C CA . LYS E 1 24 ? 61.536 -8.066 90.111 1.00 10.52 22 LYS C CA 1
ATOM 2404 C C . LYS E 1 24 ? 62.405 -6.898 90.501 1.00 10.48 22 LYS C C 1
ATOM 2405 O O . LYS E 1 24 ? 61.899 -5.784 90.584 1.00 10.66 22 LYS C O 1
ATOM 2411 N N . GLU E 1 25 ? 63.719 -7.139 90.646 1.00 11.16 23 GLU C N 1
ATOM 2412 C CA . GLU E 1 25 ? 64.681 -6.097 91.030 1.00 11.97 23 GLU C CA 1
ATOM 2413 C C . GLU E 1 25 ? 64.746 -5.017 89.926 1.00 10.78 23 GLU C C 1
ATOM 2414 O O . GLU E 1 25 ? 64.866 -3.837 90.234 1.00 9.37 23 GLU C O 1
ATOM 2420 N N . GLN E 1 26 ? 64.614 -5.428 88.661 1.00 9.65 24 GLN C N 1
ATOM 2421 C CA . GLN E 1 26 ? 64.567 -4.460 87.530 1.00 8.95 24 GLN C CA 1
ATOM 2422 C C . GLN E 1 26 ? 63.313 -3.591 87.541 1.00 8.34 24 GLN C C 1
ATOM 2423 O O . GLN E 1 26 ? 63.391 -2.350 87.340 1.00 8.21 24 GLN C O 1
ATOM 2429 N N . LEU E 1 27 ? 62.159 -4.219 87.765 1.00 8.27 25 LEU C N 1
ATOM 2430 C CA . LEU E 1 27 ? 60.936 -3.482 87.936 1.00 7.35 25 LEU C CA 1
ATOM 2431 C C . LEU E 1 27 ? 61.017 -2.488 89.103 1.00 8.57 25 LEU C C 1
ATOM 2432 O O . LEU E 1 27 ? 60.557 -1.354 88.971 1.00 7.95 25 LEU C O 1
ATOM 2437 N N . TYR E 1 28 ? 61.642 -2.906 90.196 1.00 8.32 26 TYR C N 1
ATOM 2438 C CA . TYR E 1 28 ? 61.792 -2.000 91.343 1.00 9.08 26 TYR C CA 1
ATOM 2439 C C . TYR E 1 28 ? 62.685 -0.803 90.981 1.00 10.19 26 TYR C C 1
ATOM 2440 O O . TYR E 1 28 ? 62.326 0.362 91.234 1.00 8.86 26 TYR C O 1
ATOM 2449 N N . GLU E 1 29 ? 63.837 -1.060 90.379 1.00 8.69 27 GLU C N 1
ATOM 2450 C CA . GLU E 1 29 ? 64.732 0.021 90.002 1.00 8.94 27 GLU C CA 1
ATOM 2451 C C . GLU E 1 29 ? 64.044 1.019 89.031 1.00 7.71 27 GLU C C 1
ATOM 2452 O O . GLU E 1 29 ? 64.220 2.217 89.174 1.00 7.88 27 GLU C O 1
ATOM 2458 N N . LEU E 1 30 ? 63.248 0.491 88.117 1.00 6.73 28 LEU C N 1
ATOM 2459 C CA . LEU E 1 30 ? 62.542 1.338 87.176 1.00 7.69 28 LEU C CA 1
ATOM 2460 C C . LEU E 1 30 ? 61.521 2.205 87.879 1.00 8.00 28 LEU C C 1
ATOM 2461 O O . LEU E 1 30 ? 61.520 3.448 87.713 1.00 7.08 28 LEU C O 1
ATOM 2466 N N . PHE E 1 31 ? 60.699 1.612 88.718 1.00 7.65 29 PHE C N 1
ATOM 2467 C CA . PHE E 1 31 ? 59.547 2.361 89.248 1.00 7.28 29 PHE C CA 1
ATOM 2468 C C . PHE E 1 31 ? 59.924 3.266 90.398 1.00 7.93 29 PHE C C 1
ATOM 2469 O O . PHE E 1 31 ? 59.272 4.291 90.571 1.00 8.44 29 PHE C O 1
ATOM 2477 N N . ILE E 1 32 ? 61.012 2.967 91.115 1.00 7.55 30 ILE C N 1
ATOM 2478 C CA . ILE E 1 32 ? 61.496 3.912 92.147 1.00 8.28 30 ILE C CA 1
ATOM 2479 C C . ILE E 1 32 ? 62.071 5.196 91.541 1.00 7.87 30 ILE C C 1
ATOM 2480 O O . ILE E 1 32 ? 62.246 6.196 92.251 1.00 9.00 30 ILE C O 1
ATOM 2485 N N . GLN E 1 33 ? 62.319 5.224 90.241 1.00 7.25 31 GLN C N 1
ATOM 2486 C CA . GLN E 1 33 ? 62.620 6.501 89.570 1.00 7.82 31 GLN C CA 1
ATOM 2487 C C . GLN E 1 33 ? 61.430 7.467 89.602 1.00 8.72 31 GLN C C 1
ATOM 2488 O O . GLN E 1 33 ? 61.639 8.685 89.479 1.00 8.37 31 GLN C O 1
ATOM 2494 N N . ILE E 1 34 ? 60.210 6.935 89.758 1.00 7.77 32 ILE C N 1
ATOM 2495 C CA . ILE E 1 34 ? 58.952 7.688 89.576 1.00 9.53 32 ILE C CA 1
ATOM 2496 C C . ILE E 1 34 ? 58.267 7.987 90.907 1.00 8.52 32 ILE C C 1
ATOM 2497 O O . ILE E 1 34 ? 57.584 9.018 91.040 1.00 9.42 32 ILE C O 1
ATOM 2502 N N . ASN E 1 35 ? 58.397 7.117 91.890 1.00 7.48 33 ASN C N 1
ATOM 2503 C CA . ASN E 1 35 ? 57.901 7.378 93.249 1.00 8.08 33 ASN C CA 1
ATOM 2504 C C . ASN E 1 35 ? 58.379 6.240 94.147 1.00 6.88 33 ASN C C 1
ATOM 2505 O O . ASN E 1 35 ? 58.744 5.161 93.653 1.00 6.61 33 ASN C O 1
ATOM 2510 N N . PRO E 1 36 ? 58.384 6.453 95.449 1.00 7.26 34 PRO C N 1
ATOM 2511 C CA . PRO E 1 36 ? 58.733 5.367 96.340 1.00 7.91 34 PRO C CA 1
ATOM 2512 C C . PRO E 1 36 ? 57.800 4.163 96.167 1.00 7.90 34 PRO C C 1
ATOM 2513 O O . PRO E 1 36 ? 56.582 4.330 96.024 1.00 8.90 34 PRO C O 1
ATOM 2517 N N . VAL E 1 37 ? 58.370 2.964 96.168 1.00 7.78 35 VAL C N 1
ATOM 2518 C CA . VAL E 1 37 ? 57.609 1.692 95.963 1.00 8.40 35 VAL C CA 1
ATOM 2519 C C . VAL E 1 37 ? 57.679 0.906 97.273 1.00 8.58 35 VAL C C 1
ATOM 2520 O O . VAL E 1 37 ? 58.743 0.655 97.805 1.00 9.23 35 VAL C O 1
ATOM 2524 N N . LEU E 1 38 ? 56.514 0.471 97.736 1.00 8.96 36 LEU C N 1
ATOM 2525 C CA . LEU E 1 38 ? 56.389 -0.344 98.943 1.00 9.52 36 LEU C CA 1
ATOM 2526 C C . LEU E 1 38 ? 56.674 -1.786 98.674 1.00 10.13 36 LEU C C 1
ATOM 2527 O O . LEU E 1 38 ? 57.447 -2.416 99.392 1.00 11.19 36 LEU C O 1
ATOM 2532 N N . ARG E 1 39 ? 56.026 -2.337 97.654 1.00 9.60 37 ARG C N 1
ATOM 2533 C CA . ARG E 1 39 ? 56.242 -3.757 97.308 1.00 10.35 37 ARG C CA 1
ATOM 2534 C C . ARG E 1 39 ? 55.775 -4.020 95.898 1.00 10.98 37 ARG C C 1
ATOM 2535 O O . ARG E 1 39 ? 54.988 -3.257 95.316 1.00 8.85 37 ARG C O 1
ATOM 2543 N N . ILE E 1 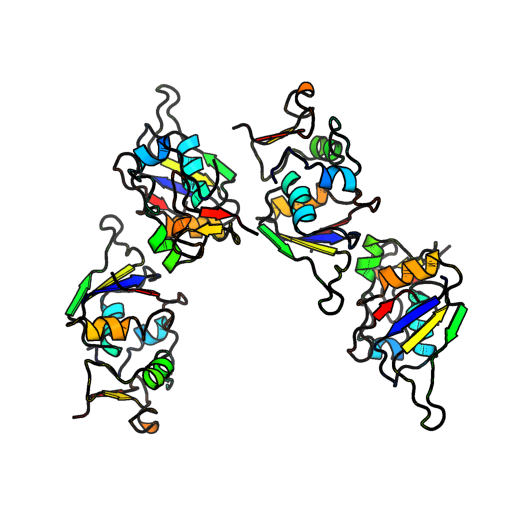40 ? 56.258 -5.146 95.379 1.00 9.40 38 ILE C N 1
ATOM 2544 C CA . ILE E 1 40 ? 55.915 -5.606 94.033 1.00 10.09 38 ILE C CA 1
ATOM 2545 C C . ILE E 1 40 ? 55.428 -7.031 94.100 1.00 11.21 38 ILE C C 1
ATOM 2546 O O . ILE E 1 40 ? 56.087 -7.866 94.777 1.00 10.15 38 ILE C O 1
ATOM 2551 N N . LYS E 1 41 ? 54.285 -7.331 93.485 1.00 9.33 39 LYS C N 1
ATOM 2552 C CA . LYS E 1 41 ? 53.812 -8.726 93.366 1.00 10.98 39 LYS C CA 1
ATOM 2553 C C . LYS E 1 41 ? 54.014 -9.099 91.878 1.00 9.37 39 LYS C C 1
ATOM 2554 O O . LYS E 1 41 ? 53.501 -8.416 90.998 1.00 8.64 39 LYS C O 1
ATOM 2560 N N . TYR E 1 42 ? 54.809 -10.116 91.593 1.00 9.95 40 TYR C N 1
ATOM 2561 C CA . TYR E 1 42 ? 55.203 -10.440 90.215 1.00 9.84 40 TYR C CA 1
ATOM 2562 C C . TYR E 1 42 ? 54.909 -11.929 89.943 1.00 10.83 40 TYR C C 1
ATOM 2563 O O . TYR E 1 42 ? 55.760 -12.798 90.233 1.00 12.30 40 TYR C O 1
ATOM 2572 N N . PRO E 1 43 ? 53.666 -12.245 89.527 1.00 11.21 41 PRO C N 1
ATOM 2573 C CA . PRO E 1 43 ? 53.192 -13.655 89.477 1.00 12.23 41 PRO C CA 1
ATOM 2574 C C . PRO E 1 43 ? 54.085 -14.557 88.637 1.00 11.67 41 PRO C C 1
ATOM 2575 O O . PRO E 1 43 ? 54.525 -14.128 87.587 1.00 10.60 41 PRO C O 1
ATOM 2579 N N . LYS E 1 44 ? 54.328 -15.776 89.109 1.00 13.50 42 LYS C N 1
ATOM 2580 C CA . LYS E 1 44 ? 55.193 -16.727 88.408 1.00 15.40 42 LYS C CA 1
ATOM 2581 C C . LYS E 1 44 ? 54.529 -18.079 88.337 1.00 15.75 42 LYS C C 1
ATOM 2582 O O . LYS E 1 44 ? 53.946 -18.544 89.320 1.00 17.95 42 LYS C O 1
ATOM 2588 N N . ASP E 1 45 ? 54.672 -18.722 87.195 1.00 15.03 43 ASP C N 1
ATOM 2589 C CA . ASP E 1 45 ? 54.379 -20.158 87.029 1.00 17.10 43 ASP C CA 1
ATOM 2590 C C . ASP E 1 45 ? 55.505 -20.892 87.751 1.00 19.19 43 ASP C C 1
ATOM 2591 O O . ASP E 1 45 ? 56.646 -20.844 87.310 1.00 18.12 43 ASP C O 1
ATOM 2596 N N . LYS E 1 46 ? 55.200 -21.535 88.869 1.00 22.29 44 LYS C N 1
ATOM 2597 C CA . LYS E 1 46 ? 56.226 -22.148 89.708 1.00 23.65 44 LYS C CA 1
ATOM 2598 C C . LYS E 1 46 ? 56.738 -23.461 89.131 1.00 22.43 44 LYS C C 1
ATOM 2599 O O . LYS E 1 46 ? 57.838 -23.886 89.471 1.00 21.80 44 LYS C O 1
ATOM 2605 N N . VAL E 1 47 ? 55.955 -24.090 88.262 1.00 20.69 45 VAL C N 1
ATOM 2606 C CA . VAL E 1 47 ? 56.405 -25.313 87.620 1.00 21.55 45 VAL C CA 1
ATOM 2607 C C . VAL E 1 47 ? 57.474 -25.002 86.578 1.00 20.45 45 VAL C C 1
ATOM 2608 O O . VAL E 1 47 ? 58.475 -25.691 86.490 1.00 21.63 45 VAL C O 1
ATOM 2612 N N . LEU E 1 48 ? 57.240 -23.966 85.773 1.00 17.35 46 LEU C N 1
ATOM 2613 C CA . LEU E 1 48 ? 58.242 -23.537 84.775 1.00 17.45 46 LEU C CA 1
ATOM 2614 C C . LEU E 1 48 ? 59.203 -22.444 85.226 1.00 16.90 46 LEU C C 1
ATOM 2615 O O . LEU E 1 48 ? 60.104 -22.083 84.458 1.00 15.94 46 LEU C O 1
ATOM 2620 N N . GLN E 1 49 ? 58.982 -21.876 86.419 1.00 17.78 47 GLN C N 1
ATOM 2621 C CA . GLN E 1 49 ? 59.748 -20.726 86.929 1.00 19.12 47 GLN C CA 1
ATOM 2622 C C . GLN E 1 49 ? 59.783 -19.620 85.886 1.00 18.87 47 GLN C C 1
ATOM 2623 O O . GLN E 1 49 ? 60.852 -19.151 85.504 1.00 21.59 47 GLN C O 1
ATOM 2629 N N . ALA E 1 50 ? 58.606 -19.255 85.401 1.00 15.47 48 ALA C N 1
ATOM 2630 C CA . ALA E 1 50 ? 58.474 -18.251 84.346 1.00 13.04 48 ALA C CA 1
ATOM 2631 C C . ALA E 1 50 ? 57.541 -17.167 84.799 1.00 11.16 48 ALA C C 1
ATOM 2632 O O . ALA E 1 50 ? 56.391 -17.438 85.217 1.00 11.36 48 ALA C O 1
ATOM 2634 N N . TYR E 1 51 ? 57.974 -15.932 84.702 1.00 10.63 49 TYR C N 1
ATOM 2635 C CA . TYR E 1 51 ? 57.040 -14.810 84.872 1.00 10.29 49 TYR C CA 1
ATOM 2636 C C . TYR E 1 51 ? 56.011 -14.768 83.738 1.00 8.95 49 TYR C C 1
ATOM 2637 O O . TYR E 1 51 ? 56.153 -15.431 82.708 1.00 10.14 49 TYR C O 1
ATOM 2646 N N . GLN E 1 52 ? 54.930 -14.029 83.964 1.00 8.81 50 GLN C N 1
ATOM 2647 C CA . GLN E 1 52 ? 53.698 -14.141 83.174 1.00 8.99 50 GLN C CA 1
ATOM 2648 C C . GLN E 1 52 ? 53.292 -12.860 82.424 1.00 8.25 50 GLN C C 1
ATOM 2649 O O . GLN E 1 52 ? 52.165 -12.777 81.933 1.00 8.52 50 GLN C O 1
ATOM 2655 N N . GLY E 1 53 ? 54.192 -11.899 82.375 1.00 8.09 51 GLY C N 1
ATOM 2656 C CA . GLY E 1 53 ? 54.002 -10.664 81.585 1.00 8.27 51 GLY C CA 1
ATOM 2657 C C . GLY E 1 53 ? 53.382 -9.495 82.280 1.00 7.69 51 GLY C C 1
ATOM 2658 O O . GLY E 1 53 ? 53.087 -8.483 81.634 1.00 6.32 51 GLY C O 1
ATOM 2659 N N . TYR E 1 54 ? 53.199 -9.581 83.594 1.00 7.65 52 TYR C N 1
ATOM 2660 C CA . TYR E 1 54 ? 52.540 -8.518 84.314 1.00 7.70 52 TYR C CA 1
ATOM 2661 C C . TYR E 1 54 ? 52.926 -8.495 85.776 1.00 8.45 52 TYR C C 1
ATOM 2662 O O . TYR E 1 54 ? 53.437 -9.478 86.301 1.00 8.50 52 TYR C O 1
ATOM 2671 N N . ALA E 1 55 ? 52.671 -7.363 86.435 1.00 8.67 53 ALA C N 1
ATOM 2672 C CA . ALA E 1 55 ? 53.036 -7.197 87.824 1.00 8.76 53 ALA C CA 1
ATOM 2673 C C . ALA E 1 55 ? 52.116 -6.186 88.453 1.00 10.00 53 ALA C C 1
ATOM 2674 O O . ALA E 1 55 ? 51.493 -5.376 87.759 1.00 9.66 53 ALA C O 1
ATOM 2676 N N . PHE E 1 56 ? 52.097 -6.218 89.788 1.00 9.62 54 PHE C N 1
ATOM 2677 C CA . PHE E 1 56 ? 51.373 -5.240 90.589 1.00 10.28 54 PHE C CA 1
ATOM 2678 C C . PHE E 1 56 ? 52.395 -4.478 91.402 1.00 8.96 54 PHE C C 1
ATOM 2679 O O . PHE E 1 56 ? 53.143 -5.068 92.146 1.00 12.75 54 PHE C O 1
ATOM 2687 N N . ILE E 1 57 ? 52.412 -3.162 91.252 1.00 8.56 55 ILE C N 1
ATOM 2688 C CA . ILE E 1 57 ? 53.361 -2.316 91.956 1.00 9.52 55 ILE C CA 1
ATOM 2689 C C . ILE E 1 57 ? 52.550 -1.483 92.959 1.00 8.97 55 ILE C C 1
ATOM 2690 O O . ILE E 1 57 ? 51.686 -0.673 92.581 1.00 11.04 55 ILE C O 1
ATOM 2695 N N . GLU E 1 58 ? 52.849 -1.691 94.242 1.00 8.81 56 GLU C N 1
ATOM 2696 C CA . GLU E 1 58 ? 52.175 -1.002 95.331 1.00 9.80 56 GLU C CA 1
ATOM 2697 C C . GLU E 1 58 ? 53.018 0.190 95.763 1.00 9.12 56 GLU C C 1
ATOM 2698 O O . GLU E 1 58 ? 54.140 0.025 96.247 1.00 8.98 56 GLU C O 1
ATOM 2704 N N . PHE E 1 59 ? 52.444 1.384 95.549 1.00 8.95 57 PHE C N 1
ATOM 2705 C CA . PHE E 1 59 ? 52.984 2.643 96.064 1.00 8.98 57 PHE C CA 1
ATOM 2706 C C . PHE E 1 59 ? 52.459 2.899 97.464 1.00 10.04 57 PHE C C 1
ATOM 2707 O O . PHE E 1 59 ? 51.666 2.115 98.007 1.00 12.08 57 PHE C O 1
ATOM 2715 N N . TYR E 1 60 ? 52.926 3.998 98.105 1.00 9.62 58 TYR C N 1
ATOM 2716 C CA . TYR E 1 60 ? 52.577 4.224 99.493 1.00 9.96 58 TYR C CA 1
ATOM 2717 C C . TYR E 1 60 ? 51.211 4.921 99.668 1.00 10.47 58 TYR C C 1
ATOM 2718 O O . TYR E 1 60 ? 50.670 4.972 100.774 1.00 12.56 58 TYR C O 1
ATOM 2727 N N . ASN E 1 61 ? 50.712 5.515 98.603 1.00 10.65 59 ASN C N 1
ATOM 2728 C CA . ASN E 1 61 ? 49.407 6.189 98.675 1.00 11.71 59 ASN C CA 1
ATOM 2729 C C . ASN E 1 61 ? 48.845 6.346 97.252 1.00 12.04 59 ASN C C 1
ATOM 2730 O O . ASN E 1 61 ? 49.519 6.023 96.269 1.00 12.24 59 ASN C O 1
ATOM 2735 N N . GLN E 1 62 ? 47.599 6.800 97.182 1.00 12.92 60 GLN C N 1
ATOM 2736 C CA . GLN E 1 62 ? 46.879 6.817 95.927 1.00 14.10 60 GLN C CA 1
ATOM 2737 C C . GLN E 1 62 ? 47.426 7.903 94.992 1.00 13.07 60 GLN C C 1
ATOM 2738 O O . GLN E 1 62 ? 47.540 7.671 93.773 1.00 11.59 60 GLN C O 1
ATOM 2744 N N . GLY E 1 63 ? 47.771 9.065 95.557 1.00 12.93 61 GLY C N 1
ATOM 2745 C CA . GLY E 1 63 ? 48.374 10.113 94.748 1.00 12.57 61 GLY C CA 1
ATOM 2746 C C . GLY E 1 63 ? 49.633 9.675 94.033 1.00 12.14 61 GLY C C 1
ATOM 2747 O O . GLY E 1 63 ? 49.815 9.988 92.837 1.00 10.36 61 GLY C O 1
ATOM 2748 N N . ASP E 1 64 ? 50.470 8.899 94.724 1.00 10.81 62 ASP C N 1
ATOM 2749 C CA . ASP E 1 64 ? 51.726 8.494 94.145 1.00 10.69 62 ASP C CA 1
ATOM 2750 C C . ASP E 1 64 ? 51.494 7.430 93.050 1.00 9.59 62 ASP C C 1
ATOM 2751 O O . ASP E 1 64 ? 52.181 7.436 92.035 1.00 8.22 62 ASP C O 1
ATOM 2756 N N . ALA E 1 65 ? 50.500 6.563 93.259 1.00 9.78 63 ALA C N 1
ATOM 2757 C CA . ALA E 1 65 ? 50.140 5.593 92.238 1.00 9.88 63 ALA C CA 1
ATOM 2758 C C . ALA E 1 65 ? 49.569 6.268 90.989 1.00 9.20 63 ALA C C 1
ATOM 2759 O O . ALA E 1 65 ? 49.900 5.905 89.859 1.00 10.71 63 ALA C O 1
ATOM 2761 N N . GLN E 1 66 ? 48.649 7.183 91.207 1.00 10.34 64 GLN C N 1
ATOM 2762 C CA . GLN E 1 66 ? 48.056 7.954 90.061 1.00 11.33 64 GLN C CA 1
ATOM 2763 C C . GLN E 1 66 ? 49.128 8.689 89.271 1.00 10.86 64 GLN C C 1
ATOM 2764 O O . GLN E 1 66 ? 49.090 8.724 88.048 1.00 10.65 64 GLN C O 1
ATOM 2770 N N . TYR E 1 67 ? 50.074 9.304 89.962 1.00 9.21 65 TYR C N 1
ATOM 2771 C CA . TYR E 1 67 ? 51.190 9.980 89.297 1.00 8.93 65 TYR C CA 1
ATOM 2772 C C . TYR E 1 67 ? 51.980 8.974 88.438 1.00 9.19 65 TYR C C 1
ATOM 2773 O O . TYR E 1 67 ? 52.287 9.232 87.280 1.00 9.73 65 TYR C O 1
ATOM 2782 N N . ALA E 1 68 ? 52.307 7.819 89.014 1.00 9.02 66 ALA C N 1
ATOM 2783 C CA . ALA E 1 68 ? 53.026 6.776 88.253 1.00 7.81 66 ALA C CA 1
ATOM 2784 C C . ALA E 1 68 ? 52.280 6.363 86.979 1.00 8.07 66 ALA C C 1
ATOM 2785 O O . ALA E 1 68 ? 52.905 6.188 85.929 1.00 7.18 66 ALA C O 1
ATOM 2787 N N . ILE E 1 69 ? 50.966 6.208 87.057 1.00 8.22 67 ILE C N 1
ATOM 2788 C CA . ILE E 1 69 ? 50.176 5.783 85.884 1.00 9.63 67 ILE C CA 1
ATOM 2789 C C . ILE E 1 69 ? 50.290 6.886 84.815 1.00 10.50 67 ILE C C 1
ATOM 2790 O O . ILE E 1 69 ? 50.565 6.609 83.647 1.00 11.96 67 ILE C O 1
ATOM 2795 N N . LYS E 1 70 ? 50.115 8.141 85.216 1.00 9.96 68 LYS C N 1
ATOM 2796 C CA . LYS E 1 70 ? 50.159 9.222 84.259 1.00 10.99 68 LYS C CA 1
ATOM 2797 C C . LYS E 1 70 ? 51.534 9.371 83.597 1.00 9.96 68 LYS C C 1
ATOM 2798 O O . LYS E 1 70 ? 51.632 9.653 82.368 1.00 9.88 68 LYS C O 1
ATOM 2804 N N . ILE E 1 71 ? 52.595 9.167 84.355 1.00 8.87 69 ILE C N 1
ATOM 2805 C CA . ILE E 1 71 ? 53.915 9.337 83.843 1.00 9.98 69 ILE C CA 1
ATOM 2806 C C . ILE E 1 71 ? 54.379 8.170 83.036 1.00 8.71 69 ILE C C 1
ATOM 2807 O O . ILE E 1 71 ? 55.105 8.365 82.055 1.00 9.19 69 ILE C O 1
ATOM 2812 N N . MET E 1 72 ? 53.994 6.939 83.441 1.00 9.78 70 MET C N 1
ATOM 2813 C CA . MET E 1 72 ? 54.670 5.746 82.900 1.00 8.98 70 MET C CA 1
ATOM 2814 C C . MET E 1 72 ? 53.898 4.977 81.866 1.00 8.45 70 MET C C 1
ATOM 2815 O O . MET E 1 72 ? 54.498 4.191 81.152 1.00 9.98 70 MET C O 1
ATOM 2820 N N . ASN E 1 73 ? 52.577 5.122 81.790 1.00 7.46 71 ASN C N 1
ATOM 2821 C CA . ASN E 1 73 ? 51.849 4.328 80.770 1.00 7.12 71 ASN C CA 1
ATOM 2822 C C . ASN E 1 73 ? 52.308 4.675 79.378 1.00 8.28 71 ASN C C 1
ATOM 2823 O O . ASN E 1 73 ? 52.306 5.824 79.034 1.00 8.40 71 ASN C O 1
ATOM 2828 N N . ASN E 1 74 ? 52.705 3.669 78.573 1.00 7.28 72 ASN C N 1
ATOM 2829 C CA . ASN E 1 74 ? 53.179 3.915 77.198 1.00 8.53 72 ASN C CA 1
ATOM 2830 C C . ASN E 1 74 ? 54.439 4.775 77.066 1.00 8.12 72 ASN C C 1
ATOM 2831 O O . ASN E 1 74 ? 54.648 5.395 76.041 1.00 9.81 72 ASN C O 1
ATOM 2836 N N . THR E 1 75 ? 55.258 4.819 78.117 1.00 8.03 73 THR C N 1
ATOM 2837 C CA . THR E 1 75 ? 56.394 5.753 78.156 1.00 8.69 73 THR C CA 1
ATOM 2838 C C . THR E 1 75 ? 57.728 5.035 77.915 1.00 9.00 73 THR C C 1
ATOM 2839 O O . THR E 1 75 ? 58.611 5.605 77.258 1.00 9.98 73 THR C O 1
ATOM 2843 N N . VAL E 1 76 ? 57.894 3.819 78.447 1.00 9.50 74 VAL C N 1
ATOM 2844 C CA . VAL E 1 76 ? 59.173 3.105 78.441 1.00 9.65 74 VAL C CA 1
ATOM 2845 C C . VAL E 1 76 ? 59.026 1.771 77.699 1.00 9.36 74 VAL C C 1
ATOM 2846 O O . VAL E 1 76 ? 57.980 1.112 77.803 1.00 10.28 74 VAL C O 1
ATOM 2850 N N . ARG E 1 77 ? 60.046 1.388 76.948 1.00 11.28 75 ARG C N 1
ATOM 2851 C CA . ARG E 1 77 ? 60.129 0.073 76.330 1.00 10.45 75 ARG C CA 1
ATOM 2852 C C . ARG E 1 77 ? 61.165 -0.729 77.061 1.00 11.25 75 ARG C C 1
ATOM 2853 O O . ARG E 1 77 ? 62.281 -0.238 77.222 1.00 11.04 75 ARG C O 1
ATOM 2861 N N . LEU E 1 78 ? 60.804 -1.944 77.488 1.00 8.59 76 LEU C N 1
ATOM 2862 C CA . LEU E 1 78 ? 61.763 -2.896 78.044 1.00 9.18 76 LEU C CA 1
ATOM 2863 C C . LEU E 1 78 ? 61.867 -4.054 77.076 1.00 9.11 76 LEU C C 1
ATOM 2864 O O . LEU E 1 78 ? 60.816 -4.654 76.703 1.00 9.98 76 LEU C O 1
ATOM 2869 N N . TYR E 1 79 ? 63.086 -4.398 76.649 1.00 9.87 77 TYR C N 1
ATOM 2870 C CA . TYR E 1 79 ? 63.263 -5.363 75.581 1.00 11.59 77 TYR C CA 1
ATOM 2871 C C . TYR E 1 79 ? 62.368 -5.025 74.377 1.00 13.87 77 TYR C C 1
ATOM 2872 O O . TYR E 1 79 ? 61.736 -5.895 73.786 1.00 13.79 77 TYR C O 1
ATOM 2881 N N . ASP E 1 80 ? 62.315 -3.740 74.027 1.00 13.11 78 ASP C N 1
ATOM 2882 C CA . ASP E 1 80 ? 61.548 -3.225 72.865 1.00 16.62 78 ASP C CA 1
ATOM 2883 C C . ASP E 1 80 ? 60.014 -3.312 72.991 1.00 15.66 78 ASP C C 1
ATOM 2884 O O . ASP E 1 80 ? 59.296 -2.994 72.023 1.00 17.29 78 ASP C O 1
ATOM 2889 N N . ARG E 1 81 ? 59.499 -3.733 74.148 1.00 13.25 79 ARG C N 1
ATOM 2890 C CA . ARG E 1 81 ? 58.053 -3.852 74.360 1.00 12.44 79 ARG C CA 1
ATOM 2891 C C . ARG E 1 81 ? 57.609 -2.683 75.227 1.00 12.86 79 ARG C C 1
ATOM 2892 O O . ARG E 1 81 ? 58.157 -2.456 76.296 1.00 11.08 79 ARG C O 1
ATOM 2900 N N . LEU E 1 82 ? 56.602 -1.954 74.750 1.00 11.86 80 LEU C N 1
ATOM 2901 C CA . LEU E 1 82 ? 56.111 -0.759 75.415 1.00 12.10 80 LEU C CA 1
ATOM 2902 C C . LEU E 1 82 ? 55.292 -1.145 76.651 1.00 10.23 80 LEU C C 1
ATOM 2903 O O . LEU E 1 82 ? 54.284 -1.867 76.558 1.00 10.93 80 LEU C O 1
ATOM 2908 N N . ILE E 1 83 ? 55.731 -0.675 77.794 1.00 9.34 81 ILE C N 1
ATOM 2909 C CA . ILE E 1 83 ? 55.135 -0.997 79.089 1.00 9.26 81 ILE C CA 1
ATOM 2910 C C . ILE E 1 83 ? 53.838 -0.248 79.325 1.00 9.48 81 ILE C C 1
ATOM 2911 O O . ILE E 1 83 ? 53.739 0.932 79.061 1.00 8.53 81 ILE C O 1
ATOM 2916 N N . LYS E 1 84 ? 52.808 -0.979 79.717 1.00 7.76 82 LYS C N 1
ATOM 2917 C CA . LYS E 1 84 ? 51.516 -0.427 80.078 1.00 8.05 82 LYS C CA 1
ATOM 2918 C C . LYS E 1 84 ? 51.377 -0.319 81.586 1.00 7.89 82 LYS C C 1
ATOM 2919 O O . LYS E 1 84 ? 51.824 -1.222 82.314 1.00 6.93 82 LYS C O 1
ATOM 2925 N N . VAL E 1 85 ? 50.790 0.787 82.062 1.00 6.85 83 VAL C N 1
ATOM 2926 C CA . VAL E 1 85 ? 50.584 1.004 83.491 1.00 7.75 83 VAL C CA 1
ATOM 2927 C C . VAL E 1 85 ? 49.164 1.516 83.683 1.00 8.51 83 VAL C C 1
ATOM 2928 O O . VAL E 1 85 ? 48.792 2.544 83.102 1.00 8.61 83 VAL C O 1
ATOM 2932 N N . ARG E 1 86 ? 48.361 0.794 84.471 1.00 8.49 84 ARG C N 1
ATOM 2933 C CA . ARG E 1 86 ? 46.931 1.075 84.608 1.00 11.11 84 ARG C CA 1
ATOM 2934 C C . ARG E 1 86 ? 46.462 0.935 86.054 1.00 10.40 84 ARG C C 1
ATOM 2935 O O . ARG E 1 86 ? 47.065 0.220 86.832 1.00 10.17 84 ARG C O 1
ATOM 2943 N N . GLN E 1 87 ? 45.374 1.603 86.386 1.00 13.23 85 GLN C N 1
ATOM 2944 C CA . GLN E 1 87 ? 44.729 1.381 87.696 1.00 17.00 85 GLN C CA 1
ATOM 2945 C C . GLN E 1 87 ? 44.148 -0.029 87.806 1.00 20.27 85 GLN C C 1
ATOM 2946 O O . GLN E 1 87 ? 43.750 -0.639 86.827 1.00 18.60 85 GLN C O 1
ATOM 2952 N N . VAL E 1 88 ? 44.108 -0.517 89.027 1.00 26.59 86 VAL C N 1
ATOM 2953 C CA . VAL E 1 88 ? 43.601 -1.865 89.243 1.00 30.90 86 VAL C CA 1
ATOM 2954 C C . VAL E 1 88 ? 42.092 -1.801 89.402 1.00 32.60 86 VAL C C 1
ATOM 2955 O O . VAL E 1 88 ? 41.625 -0.986 90.143 1.00 35.73 86 VAL C O 1
ATOM 2959 N N . SER F 2 5 ? 34.054 36.691 54.320 1.00 26.46 289 SER H N 1
ATOM 2960 C CA . SER F 2 5 ? 34.715 35.895 53.239 1.00 24.57 289 SER H CA 1
ATOM 2961 C C . SER F 2 5 ? 35.328 34.597 53.765 1.00 23.27 289 SER H C 1
ATOM 2962 O O . SER F 2 5 ? 35.933 34.565 54.825 1.00 25.57 289 SER H O 1
ATOM 2965 N N . ARG F 2 6 ? 35.192 33.518 53.014 1.00 21.99 290 ARG H N 1
ATOM 2966 C CA . ARG F 2 6 ? 35.733 32.220 53.414 1.00 22.99 290 ARG H CA 1
ATOM 2967 C C . ARG F 2 6 ? 35.988 31.315 52.207 1.00 19.72 290 ARG H C 1
ATOM 2968 O O . ARG F 2 6 ? 35.340 31.457 51.169 1.00 20.49 290 ARG H O 1
ATOM 2976 N N . PRO F 2 7 ? 36.939 30.372 52.339 1.00 19.54 291 PRO H N 1
ATOM 2977 C CA . PRO F 2 7 ? 37.225 29.471 51.236 1.00 18.30 291 PRO H CA 1
ATOM 2978 C C . PRO F 2 7 ? 36.024 28.571 50.969 1.00 18.39 291 PRO H C 1
ATOM 2979 O O . PRO F 2 7 ? 35.423 28.059 51.941 1.00 18.82 291 PRO H O 1
ATOM 2983 N N . GLY F 2 8 ? 35.693 28.374 49.703 1.00 16.67 292 GLY H N 1
ATOM 2984 C CA . GLY F 2 8 ? 34.569 27.525 49.324 1.00 17.97 292 GLY H CA 1
ATOM 2985 C C . GLY F 2 8 ? 33.274 28.244 49.007 1.00 19.12 292 GLY H C 1
ATOM 2986 O O . GLY F 2 8 ? 32.327 27.618 48.545 1.00 18.67 292 GLY H O 1
ATOM 2987 N N . ARG F 2 9 ? 33.246 29.553 49.248 1.00 19.40 293 ARG H N 1
ATOM 2988 C CA . ARG F 2 9 ? 32.097 30.385 48.938 1.00 21.96 293 ARG H CA 1
ATOM 2989 C C . ARG F 2 9 ? 32.640 31.605 48.188 1.00 21.01 293 ARG H C 1
ATOM 2990 O O . ARG F 2 9 ? 33.689 32.094 48.512 1.00 18.20 293 ARG H O 1
ATOM 2998 N N . ILE F 2 10 ? 31.882 32.076 47.202 1.00 21.24 294 ILE H N 1
ATOM 2999 C CA . ILE F 2 10 ? 32.176 33.317 46.511 1.00 21.15 294 ILE H CA 1
ATOM 3000 C C . ILE F 2 10 ? 30.895 34.154 46.456 1.00 22.21 294 ILE H C 1
ATOM 3001 O O . ILE F 2 10 ? 29.845 33.692 45.974 1.00 22.37 294 ILE H O 1
ATOM 3006 N N . SER F 2 11 ? 31.008 35.393 46.932 1.00 22.35 295 SER H N 1
ATOM 3007 C CA . SER F 2 11 ? 29.920 36.376 46.965 1.00 24.41 295 SER H CA 1
ATOM 3008 C C . SER F 2 11 ? 29.361 36.655 45.591 1.00 26.33 295 SER H C 1
ATOM 3009 O O . SER F 2 11 ? 30.077 36.526 44.582 1.00 24.33 295 SER H O 1
ATOM 3012 N N . GLN F 2 12 ? 28.096 37.065 45.554 1.00 29.24 296 GLN H N 1
ATOM 3013 C CA . GLN F 2 12 ? 27.490 37.535 44.316 1.00 32.90 296 GLN H CA 1
ATOM 3014 C C . GLN F 2 12 ? 28.296 38.609 43.610 1.00 31.23 296 GLN H C 1
ATOM 3015 O O . GLN F 2 12 ? 28.485 38.552 42.389 1.00 30.64 296 GLN H O 1
ATOM 3021 N N . GLU F 2 13 ? 28.803 39.560 44.386 1.00 32.79 297 GLU H N 1
ATOM 3022 C CA . GLU F 2 13 ? 29.552 40.683 43.837 1.00 32.73 297 GLU H CA 1
ATOM 3023 C C . GLU F 2 13 ? 30.800 40.208 43.103 1.00 29.64 297 GLU H C 1
ATOM 3024 O O . GLU F 2 13 ? 31.059 40.643 41.996 1.00 29.34 297 GLU H O 1
ATOM 3030 N N . LEU F 2 14 ? 31.555 39.308 43.719 1.00 25.75 298 LEU H N 1
ATOM 3031 C CA . LEU F 2 14 ? 32.769 38.815 43.100 1.00 24.70 298 LEU H CA 1
ATOM 3032 C C . LEU F 2 14 ? 32.438 37.888 41.941 1.00 23.77 298 LEU H C 1
ATOM 3033 O O . LEU F 2 14 ? 33.134 37.900 40.932 1.00 24.37 298 LEU H O 1
ATOM 3038 N N . ARG F 2 15 ? 31.355 37.129 42.061 1.00 25.18 299 ARG H N 1
ATOM 3039 C CA . ARG F 2 15 ? 30.906 36.296 40.946 1.00 26.21 299 ARG H CA 1
ATOM 3040 C C . ARG F 2 15 ? 30.616 37.089 39.692 1.00 27.07 299 ARG H C 1
ATOM 3041 O O . ARG F 2 15 ? 30.971 36.660 38.618 1.00 27.09 299 ARG H O 1
ATOM 3049 N N . ALA F 2 16 ? 30.012 38.257 39.838 1.00 28.50 300 ALA H N 1
ATOM 3050 C CA . ALA F 2 16 ? 29.695 39.103 38.673 1.00 29.58 300 ALA H CA 1
ATOM 3051 C C . ALA F 2 16 ? 30.985 39.612 38.044 1.00 28.60 300 ALA H C 1
ATOM 3052 O O . ALA F 2 16 ? 31.127 39.628 36.835 1.00 28.22 300 ALA H O 1
ATOM 3054 N N . ILE F 2 17 ? 31.951 39.961 38.881 1.00 25.79 301 ILE H N 1
ATOM 3055 C CA . ILE F 2 17 ? 33.213 40.483 38.421 1.00 25.26 301 ILE H CA 1
ATOM 3056 C C . ILE F 2 17 ? 34.041 39.404 37.702 1.00 24.56 301 ILE H C 1
ATOM 3057 O O . ILE F 2 17 ? 34.723 39.694 36.720 1.00 23.88 301 ILE H O 1
ATOM 3062 N N . MET F 2 18 ? 33.963 38.178 38.218 1.00 23.98 302 MET H N 1
ATOM 3063 C CA . MET F 2 18 ? 34.627 36.983 37.647 1.00 24.84 302 MET H CA 1
ATOM 3064 C C . MET F 2 18 ? 33.904 36.380 36.441 1.00 27.86 302 MET H C 1
ATOM 3065 O O . MET F 2 18 ? 34.467 35.567 35.719 1.00 27.44 302 MET H O 1
ATOM 3070 N N . ASN F 2 19 ? 32.636 36.745 36.267 1.00 29.41 303 ASN H N 1
ATOM 3071 C CA . ASN F 2 19 ? 31.697 36.073 35.358 1.00 35.91 303 ASN H CA 1
ATOM 3072 C C . ASN F 2 19 ? 31.577 34.589 35.673 1.00 34.35 303 ASN H C 1
ATOM 3073 O O . ASN F 2 19 ? 31.759 33.760 34.801 1.00 36.52 303 ASN H O 1
ATOM 3078 N N . LEU F 2 20 ? 31.281 34.285 36.938 1.00 32.91 304 LEU H N 1
ATOM 3079 C CA . LEU F 2 20 ? 31.136 32.912 37.421 1.00 33.15 304 LEU H CA 1
ATOM 3080 C C . LEU F 2 20 ? 29.729 32.695 37.997 1.00 36.19 304 LEU H C 1
ATOM 3081 O O . LEU F 2 20 ? 29.481 32.933 39.211 1.00 40.83 304 LEU H O 1
ATOM 3086 N N . PRO F 2 21 ? 28.829 32.182 37.171 1.00 37.70 305 PRO H N 1
ATOM 3087 C CA . PRO F 2 21 ? 27.495 31.828 37.674 1.00 40.79 305 PRO H CA 1
ATOM 3088 C C . PRO F 2 21 ? 27.477 30.845 38.831 1.00 40.85 305 PRO H C 1
ATOM 3089 O O . PRO F 2 21 ? 28.355 30.021 38.954 1.00 40.78 305 PRO H O 1
ATOM 3093 N N . GLU F 2 22 ? 26.390 30.857 39.592 1.00 44.42 306 GLU H N 1
ATOM 3094 C CA . GLU F 2 22 ? 26.214 29.982 40.753 1.00 48.76 306 GLU H CA 1
ATOM 3095 C C . GLU F 2 22 ? 26.563 28.481 40.637 1.00 50.75 306 GLU H C 1
ATOM 3096 O O . GLU F 2 22 ? 27.364 27.982 41.427 1.00 63.45 306 GLU H O 1
ATOM 3102 N N . GLY F 2 23 ? 25.980 27.760 39.677 1.00 50.98 307 GLY H N 1
ATOM 3103 C CA . GLY F 2 23 ? 26.218 26.333 39.595 1.00 48.46 307 GLY H CA 1
ATOM 3104 C C . GLY F 2 23 ? 27.516 25.853 38.961 1.00 44.47 307 GLY H C 1
ATOM 3105 O O . GLY F 2 23 ? 27.543 24.717 38.430 1.00 40.07 307 GLY H O 1
ATOM 3106 N N . GLN F 2 24 ? 28.551 26.681 38.896 1.00 37.86 308 GLN H N 1
ATOM 3107 C CA . GLN F 2 24 ? 29.708 26.385 38.052 1.00 36.75 308 GLN H CA 1
ATOM 3108 C C . GLN F 2 24 ? 30.957 26.396 38.900 1.00 30.78 308 GLN H C 1
ATOM 3109 O O . GLN F 2 24 ? 31.117 27.269 39.742 1.00 31.20 308 GLN H O 1
ATOM 3115 N N . LEU F 2 25 ? 31.859 25.461 38.668 1.00 26.78 309 LEU H N 1
ATOM 3116 C CA . LEU F 2 25 ? 33.098 25.456 39.423 1.00 25.71 309 LEU H CA 1
ATOM 3117 C C . LEU F 2 25 ? 33.974 26.638 39.011 1.00 23.50 309 LEU H C 1
ATOM 3118 O O . LEU F 2 25 ? 33.996 27.024 37.839 1.00 24.20 309 LEU H O 1
ATOM 3123 N N . PRO F 2 26 ? 34.713 27.195 39.956 1.00 22.77 310 PRO H N 1
ATOM 3124 C CA . PRO F 2 26 ? 35.603 28.286 39.597 1.00 21.11 310 PRO H CA 1
ATOM 3125 C C . PRO F 2 26 ? 36.725 27.850 38.674 1.00 20.74 310 PRO H C 1
ATOM 3126 O O . PRO F 2 26 ? 37.030 26.657 38.583 1.00 20.18 310 PRO H O 1
ATOM 3130 N N . PRO F 2 27 ? 37.312 28.811 37.947 1.00 19.21 311 PRO H N 1
ATOM 3131 C CA . PRO F 2 27 ? 38.191 28.459 36.830 1.00 19.61 311 PRO H CA 1
ATOM 3132 C C . PRO F 2 27 ? 39.522 27.835 37.217 1.00 19.48 311 PRO H C 1
ATOM 3133 O O . PRO F 2 27 ? 40.168 27.236 36.364 1.00 21.62 311 PRO H O 1
ATOM 3137 N N . TRP F 2 28 ? 39.888 27.891 38.478 1.00 17.45 312 TRP H N 1
ATOM 3138 C CA . TRP F 2 28 ? 41.093 27.215 38.990 1.00 18.11 312 TRP H CA 1
ATOM 3139 C C . TRP F 2 28 ? 40.895 25.709 39.271 1.00 17.78 312 TRP H C 1
ATOM 3140 O O . TRP F 2 28 ? 41.832 25.046 39.699 1.00 16.73 312 TRP H O 1
ATOM 3151 N N . CYS F 2 29 ? 39.673 25.217 39.058 1.00 22.22 313 CYS H N 1
ATOM 3152 C CA . CYS F 2 29 ? 39.339 23.806 39.237 1.00 24.04 313 CYS H CA 1
ATOM 3153 C C . CYS F 2 29 ? 40.302 22.866 38.531 1.00 21.72 313 CYS H C 1
ATOM 3154 O O . CYS F 2 29 ? 40.804 21.914 39.173 1.00 22.22 313 CYS H O 1
ATOM 3157 N N . MET F 2 30 ? 40.536 23.091 37.240 1.00 22.55 314 MET H N 1
ATOM 3158 C CA . MET F 2 30 ? 41.401 22.189 36.473 1.00 22.01 314 MET H CA 1
ATOM 3159 C C . MET F 2 30 ? 42.805 22.134 37.038 1.00 19.60 314 MET H C 1
ATOM 3160 O O . MET F 2 30 ? 43.378 21.051 37.165 1.00 18.10 314 MET H O 1
ATOM 3165 N N . LYS F 2 31 ? 43.341 23.290 37.394 1.00 18.87 315 LYS H N 1
ATOM 3166 C CA . LYS F 2 31 ? 44.692 23.335 37.930 1.00 19.50 315 LYS H CA 1
ATOM 3167 C C . LYS F 2 31 ? 44.747 22.651 39.324 1.00 18.12 315 LYS H C 1
ATOM 3168 O O . LYS F 2 31 ? 45.752 22.004 39.635 1.00 16.91 315 LYS H O 1
ATOM 3174 N N . MET F 2 32 ? 43.691 22.753 40.129 1.00 16.30 316 MET H N 1
ATOM 3175 C CA . MET F 2 32 ? 43.696 22.018 41.420 1.00 16.14 316 MET H CA 1
ATOM 3176 C C . MET F 2 32 ? 43.639 20.514 41.210 1.00 16.22 316 MET H C 1
ATOM 3177 O O . MET F 2 32 ? 44.289 19.764 41.939 1.00 16.47 316 MET H O 1
ATOM 3182 N N . LYS F 2 33 ? 42.930 20.054 40.187 1.00 16.92 317 LYS H N 1
ATOM 3183 C CA . LYS F 2 33 ? 42.966 18.612 39.873 1.00 17.59 317 LYS H CA 1
ATOM 3184 C C . LYS F 2 33 ? 44.379 18.177 39.502 1.00 18.06 317 LYS H C 1
ATOM 3185 O O . LYS F 2 33 ? 44.743 17.045 39.759 1.00 19.05 317 LYS H O 1
ATOM 3191 N N . ASP F 2 34 ? 45.139 19.060 38.841 1.00 16.70 318 ASP H N 1
ATOM 3192 C CA . ASP F 2 34 ? 46.510 18.738 38.415 1.00 17.36 318 ASP H CA 1
ATOM 3193 C C . ASP F 2 34 ? 47.554 18.817 39.505 1.00 17.05 318 ASP H C 1
ATOM 3194 O O . ASP F 2 34 ? 48.467 18.009 39.550 1.00 18.15 318 ASP H O 1
ATOM 3199 N N . ILE F 2 35 ? 47.460 19.862 40.333 1.00 16.51 319 ILE H N 1
ATOM 3200 C CA . ILE F 2 35 ? 48.518 20.193 41.244 1.00 18.19 319 ILE H CA 1
ATOM 3201 C C . ILE F 2 35 ? 48.191 19.779 42.666 1.00 17.48 319 ILE H C 1
ATOM 3202 O O . ILE F 2 35 ? 49.105 19.667 43.493 1.00 20.91 319 ILE H O 1
ATOM 3207 N N . GLY F 2 36 ? 46.910 19.620 42.978 1.00 16.62 320 GLY H N 1
ATOM 3208 C CA . GLY F 2 36 ? 46.474 19.295 44.322 1.00 16.85 320 GLY H CA 1
ATOM 3209 C C . GLY F 2 36 ? 45.687 20.424 44.960 1.00 15.51 320 GLY H C 1
ATOM 3210 O O . GLY F 2 36 ? 45.570 21.548 44.420 1.00 16.29 320 GLY H O 1
ATOM 3211 N N . LEU F 2 37 ? 45.109 20.076 46.096 1.00 14.80 321 LEU H N 1
ATOM 3212 C CA . LEU F 2 37 ? 44.324 21.007 46.884 1.00 16.17 321 LEU H CA 1
ATOM 3213 C C . LEU F 2 37 ? 45.224 22.009 47.569 1.00 13.96 321 LEU H C 1
ATOM 3214 O O . LEU F 2 37 ? 46.422 21.792 47.653 1.00 14.82 321 LEU H O 1
ATOM 3219 N N . PRO F 2 38 ? 44.657 23.124 48.053 1.00 13.07 322 PRO H N 1
ATOM 3220 C CA . PRO F 2 38 ? 45.494 24.126 48.746 1.00 12.96 322 PRO H CA 1
ATOM 3221 C C . PRO F 2 38 ? 46.397 23.553 49.835 1.00 12.60 322 PRO H C 1
ATOM 3222 O O . PRO F 2 38 ? 45.960 22.817 50.714 1.00 12.88 322 PRO H O 1
ATOM 3226 N N . THR F 2 39 ? 47.665 23.881 49.731 1.00 12.03 323 THR H N 1
ATOM 3227 C CA . THR F 2 39 ? 48.664 23.511 50.711 1.00 12.78 323 THR H CA 1
ATOM 3228 C C . THR F 2 39 ? 48.326 24.015 52.138 1.00 13.40 323 THR H C 1
ATOM 3229 O O . THR F 2 39 ? 48.725 23.397 53.119 1.00 12.69 323 THR H O 1
ATOM 3233 N N . GLY F 2 40 ? 47.585 25.114 52.218 1.00 13.39 324 GLY H N 1
ATOM 3234 C CA . GLY F 2 40 ? 47.155 25.692 53.454 1.00 13.62 324 GLY H CA 1
ATOM 3235 C C . GLY F 2 40 ? 45.761 25.344 53.931 1.00 13.16 324 GLY H C 1
ATOM 3236 O O . GLY F 2 40 ? 45.374 25.805 55.021 1.00 13.67 324 GLY H O 1
ATOM 3237 N N . TYR F 2 41 ? 45.023 24.502 53.185 1.00 12.77 325 TYR H N 1
ATOM 3238 C CA . TYR F 2 41 ? 43.711 24.047 53.616 1.00 13.82 325 TYR H CA 1
ATOM 3239 C C . TYR F 2 41 ? 43.623 22.534 53.425 1.00 14.95 325 TYR H C 1
ATOM 3240 O O . TYR F 2 41 ? 42.942 22.062 52.529 1.00 15.22 325 TYR H O 1
ATOM 3249 N N . PRO F 2 42 ? 44.301 21.775 54.300 1.00 17.30 326 PRO H N 1
ATOM 3250 C CA . PRO F 2 42 ? 44.330 20.316 54.095 1.00 18.42 326 PRO H CA 1
ATOM 3251 C C . PRO F 2 42 ? 42.939 19.659 54.111 1.00 20.32 326 PRO H C 1
ATOM 3252 O O . PRO F 2 42 ? 42.770 18.594 53.505 1.00 23.02 326 PRO H O 1
ATOM 3256 N N . ASP F 2 43 ? 41.979 20.268 54.800 1.00 20.02 327 ASP H N 1
ATOM 3257 C CA . ASP F 2 43 ? 40.636 19.732 54.913 1.00 22.13 327 ASP H CA 1
ATOM 3258 C C . ASP F 2 43 ? 39.607 20.373 53.969 1.00 19.31 327 ASP H C 1
ATOM 3259 O O . ASP F 2 43 ? 38.414 20.135 54.134 1.00 20.57 327 ASP H O 1
ATOM 3264 N N . LEU F 2 44 ? 40.053 21.157 52.988 1.00 17.50 328 LEU H N 1
ATOM 3265 C CA . LEU F 2 44 ? 39.132 21.714 51.972 1.00 16.91 328 LEU H CA 1
ATOM 3266 C C . LEU F 2 44 ? 38.576 20.606 51.094 1.00 15.87 328 LEU H C 1
ATOM 3267 O O . LEU F 2 44 ? 39.337 19.807 50.555 1.00 15.68 328 LEU H O 1
ATOM 3272 N N . LYS F 2 45 ? 37.244 20.570 50.990 1.00 16.65 329 LYS H N 1
ATOM 3273 C CA . LYS F 2 45 ? 36.510 19.707 50.087 1.00 18.14 329 LYS H CA 1
ATOM 3274 C C . LYS F 2 45 ? 35.906 20.581 48.990 1.00 17.77 329 LYS H C 1
ATOM 3275 O O . LYS F 2 45 ? 35.265 21.591 49.295 1.00 18.58 329 LYS H O 1
ATOM 3281 N N . ILE F 2 46 ? 36.091 20.192 47.722 1.00 17.40 330 ILE H N 1
ATOM 3282 C CA . ILE F 2 46 ? 35.556 20.931 46.561 1.00 18.09 330 ILE H CA 1
ATOM 3283 C C . ILE F 2 46 ? 34.606 20.010 45.792 1.00 19.15 330 ILE H C 1
ATOM 3284 O O . ILE F 2 46 ? 34.953 18.862 45.458 1.00 18.84 330 ILE H O 1
ATOM 3289 N N . ALA F 2 47 ? 33.393 20.499 45.539 1.00 20.19 331 ALA H N 1
ATOM 3290 C CA . ALA F 2 47 ? 32.378 19.758 44.787 1.00 21.99 331 ALA H CA 1
ATOM 3291 C C . ALA F 2 47 ? 32.918 19.298 43.436 1.00 23.09 331 ALA H C 1
ATOM 3292 O O . ALA F 2 47 ? 33.485 20.087 42.674 1.00 22.79 331 ALA H O 1
ATOM 3294 N N . GLY F 2 48 ? 32.803 17.998 43.181 1.00 25.98 332 GLY H N 1
ATOM 3295 C CA . GLY F 2 48 ? 33.308 17.412 41.936 1.00 26.59 332 GLY H CA 1
ATOM 3296 C C . GLY F 2 48 ? 34.771 16.968 41.963 1.00 26.78 332 GLY H C 1
ATOM 3297 O O . GLY F 2 48 ? 35.232 16.320 41.020 1.00 29.92 332 GLY H O 1
ATOM 3298 N N . LEU F 2 49 ? 35.487 17.261 43.044 1.00 22.55 333 LEU H N 1
ATOM 3299 C CA . LEU F 2 49 ? 36.841 16.781 43.223 1.00 21.30 333 LEU H CA 1
ATOM 3300 C C . LEU F 2 49 ? 36.729 15.750 44.324 1.00 21.82 333 LEU H C 1
ATOM 3301 O O . LEU F 2 49 ? 36.579 14.574 44.030 1.00 21.21 333 LEU H O 1
ATOM 3306 N N . ASN F 2 50 ? 36.721 16.201 45.582 1.00 20.67 334 ASN H N 1
ATOM 3307 C CA . ASN F 2 50 ? 36.696 15.311 46.746 1.00 21.03 334 ASN H CA 1
ATOM 3308 C C . ASN F 2 50 ? 35.468 15.527 47.632 1.00 22.56 334 ASN H C 1
ATOM 3309 O O . ASN F 2 50 ? 35.441 15.120 48.821 1.00 25.66 334 ASN H O 1
ATOM 3314 N N . TRP F 2 51 ? 34.439 16.128 47.051 1.00 23.63 335 TRP H N 1
ATOM 3315 C CA . TRP F 2 51 ? 33.134 16.386 47.699 1.00 24.48 335 TRP H CA 1
ATOM 3316 C C . TRP F 2 51 ? 32.071 16.122 46.646 1.00 26.47 335 TRP H C 1
ATOM 3317 O O . TRP F 2 51 ? 32.273 16.434 45.476 1.00 23.78 335 TRP H O 1
ATOM 3328 N N . ASP F 2 52 ? 30.927 15.597 47.060 1.00 28.21 336 ASP H N 1
ATOM 3329 C CA . ASP F 2 52 ? 29.880 15.261 46.081 1.00 32.70 336 ASP H CA 1
ATOM 3330 C C . ASP F 2 52 ? 29.504 16.506 45.265 1.00 33.17 336 ASP H C 1
ATOM 3331 O O . ASP F 2 52 ? 29.371 17.603 45.829 1.00 31.76 336 ASP H O 1
ATOM 3336 N N . ILE F 2 53 ? 29.327 16.317 43.960 1.00 33.60 337 ILE H N 1
ATOM 3337 C CA . ILE F 2 53 ? 28.959 17.403 43.035 1.00 33.36 337 ILE H CA 1
ATOM 3338 C C . ILE F 2 53 ? 27.625 18.062 43.407 1.00 33.76 337 ILE H C 1
ATOM 3339 O O . ILE F 2 53 ? 27.423 19.239 43.094 1.00 32.89 337 ILE H O 1
ATOM 3344 N N . THR F 2 54 ? 26.741 17.343 44.107 1.00 34.15 338 THR H N 1
ATOM 3345 C CA . THR F 2 54 ? 25.467 17.928 44.565 1.00 35.87 338 THR H CA 1
ATOM 3346 C C . THR F 2 54 ? 25.637 19.043 45.576 1.00 33.85 338 THR H C 1
ATOM 3347 O O . THR F 2 54 ? 24.689 19.766 45.852 1.00 34.80 338 THR H O 1
ATOM 3351 N N . ASN F 2 55 ? 26.838 19.185 46.137 1.00 31.13 339 ASN H N 1
ATOM 3352 C CA . ASN F 2 55 ? 27.120 20.300 47.034 1.00 31.48 339 ASN H CA 1
ATOM 3353 C C . ASN F 2 55 ? 27.413 21.618 46.296 1.00 29.57 339 ASN H C 1
ATOM 3354 O O . ASN F 2 55 ? 27.503 22.659 46.943 1.00 30.21 339 ASN H O 1
ATOM 3359 N N . LEU F 2 56 ? 27.546 21.570 44.968 1.00 29.82 340 LEU H N 1
ATOM 3360 C CA . LEU F 2 56 ? 27.756 22.758 44.148 1.00 29.82 340 LEU H CA 1
ATOM 3361 C C . LEU F 2 56 ? 26.427 23.474 43.999 1.00 31.77 340 LEU H C 1
ATOM 3362 O O . LEU F 2 56 ? 25.660 23.190 43.070 1.00 32.53 340 LEU H O 1
ATOM 3367 N N . LYS F 2 57 ? 26.148 24.384 44.920 1.00 32.77 341 LYS H N 1
ATOM 3368 C CA . LYS F 2 57 ? 24.811 24.978 45.024 1.00 36.22 341 LYS H CA 1
ATOM 3369 C C . LYS F 2 57 ? 24.923 26.422 45.466 1.00 34.14 341 LYS H C 1
ATOM 3370 O O . LYS F 2 57 ? 25.605 26.712 46.420 1.00 30.71 341 LYS H O 1
ATOM 3376 N N . GLY F 2 58 ? 24.254 27.318 44.767 1.00 34.73 342 GLY H N 1
ATOM 3377 C CA . GLY F 2 58 ? 24.225 28.713 45.149 1.00 34.81 342 GLY H CA 1
ATOM 3378 C C . GLY F 2 58 ? 25.603 29.345 45.055 1.00 33.69 342 GLY H C 1
ATOM 3379 O O . GLY F 2 58 ? 26.332 29.108 44.110 1.00 33.98 342 GLY H O 1
ATOM 3380 N N . ASP F 2 59 ? 25.997 30.054 46.102 1.00 33.49 343 ASP H N 1
ATOM 3381 C CA . ASP F 2 59 ? 27.337 30.626 46.197 1.00 31.56 343 ASP H CA 1
ATOM 3382 C C . ASP F 2 59 ? 28.426 29.655 46.655 1.00 26.91 343 ASP H C 1
ATOM 3383 O O . ASP F 2 59 ? 29.592 30.043 46.718 1.00 24.30 343 ASP H O 1
ATOM 3388 N N . VAL F 2 60 ? 28.071 28.409 46.958 1.00 25.71 344 VAL H N 1
ATOM 3389 C CA . VAL F 2 60 ? 29.007 27.455 47.578 1.00 24.10 344 VAL H CA 1
ATOM 3390 C C . VAL F 2 60 ? 29.531 26.476 46.540 1.00 22.46 344 VAL H C 1
ATOM 3391 O O . VAL F 2 60 ? 28.749 25.879 45.787 1.00 23.44 344 VAL H O 1
ATOM 3395 N N . TYR F 2 61 ? 30.848 26.309 46.524 1.00 19.74 345 TYR H N 1
ATOM 3396 C CA . TYR F 2 61 ? 31.460 25.220 45.748 1.00 19.32 345 TYR H CA 1
ATOM 3397 C C . TYR F 2 61 ? 32.385 24.320 46.598 1.00 18.75 345 TYR H C 1
ATOM 3398 O O . TYR F 2 61 ? 32.819 23.279 46.105 1.00 17.62 345 TYR H O 1
ATOM 3407 N N . GLY F 2 62 ? 32.692 24.719 47.839 1.00 17.98 346 GLY H N 1
ATOM 3408 C CA . GLY F 2 62 ? 33.569 23.948 48.690 1.00 18.35 346 GLY H CA 1
ATOM 3409 C C . GLY F 2 62 ? 33.326 24.248 50.150 1.00 19.34 346 GLY H C 1
ATOM 3410 O O . GLY F 2 62 ? 32.518 25.117 50.484 1.00 19.00 346 GLY H O 1
ATOM 3411 N N . LYS F 2 63 ? 33.993 23.487 51.011 1.00 20.07 347 LYS H N 1
ATOM 3412 C CA . LYS F 2 63 ? 33.852 23.633 52.442 1.00 23.67 347 LYS H CA 1
ATOM 3413 C C . LYS F 2 63 ? 35.028 22.978 53.168 1.00 22.11 347 LYS H C 1
ATOM 3414 O O . LYS F 2 63 ? 35.492 21.901 52.760 1.00 19.16 347 LYS H O 1
ATOM 3420 N N . ILE F 2 64 ? 35.481 23.598 54.261 1.00 22.57 348 ILE H N 1
ATOM 3421 C CA . ILE F 2 64 ? 36.475 22.972 55.144 1.00 23.02 348 ILE H CA 1
ATOM 3422 C C . ILE F 2 64 ? 35.752 21.987 56.033 1.00 25.04 348 ILE H C 1
ATOM 3423 O O . ILE F 2 64 ? 34.875 22.383 56.778 1.00 26.64 348 ILE H O 1
ATOM 3428 N N . ILE F 2 65 ? 36.148 20.729 55.929 1.00 23.23 349 ILE H N 1
ATOM 3429 C CA . ILE F 2 65 ? 35.515 19.626 56.640 1.00 26.08 349 ILE H CA 1
ATOM 3430 C C . ILE F 2 65 ? 36.497 18.699 57.304 1.00 28.23 349 ILE H C 1
ATOM 3431 O O . ILE F 2 65 ? 36.998 17.793 56.679 1.00 28.08 349 ILE H O 1
ATOM 3436 N N . PRO F 2 66 ? 36.799 18.963 58.576 1.00 32.81 350 PRO H N 1
ATOM 3437 C CA . PRO F 2 66 ? 37.718 18.055 59.301 1.00 33.49 350 PRO H CA 1
ATOM 3438 C C . PRO F 2 66 ? 37.096 16.674 59.587 1.00 32.93 350 PRO H C 1
ATOM 3439 O O . PRO F 2 66 ? 37.714 15.727 59.199 1.00 40.44 350 PRO H O 1
ATOM 3443 N N . GLY G 1 10 ? 59.834 35.695 49.950 1.00 26.44 8 GLY D N 1
ATOM 3444 C CA . GLY G 1 10 ? 59.314 34.443 49.376 1.00 23.75 8 GLY D CA 1
ATOM 3445 C C . GLY G 1 10 ? 57.844 34.197 49.649 1.00 19.59 8 GLY D C 1
ATOM 3446 O O . GLY G 1 10 ? 57.232 33.389 48.977 1.00 18.86 8 GLY D O 1
ATOM 3447 N N . ASN G 1 11 ? 57.261 34.858 50.654 1.00 17.26 9 ASN D N 1
ATOM 3448 C CA . A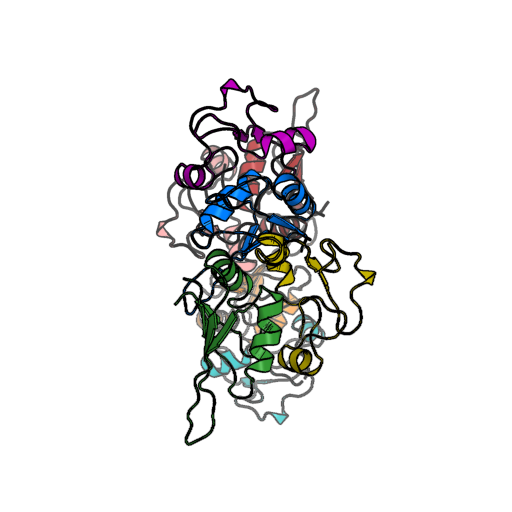SN G 1 11 ? 55.867 34.630 51.008 1.00 16.04 9 ASN D CA 1
ATOM 3449 C C . ASN G 1 11 ? 54.880 35.529 50.260 1.00 14.05 9 ASN D C 1
ATOM 3450 O O . ASN G 1 11 ? 53.666 35.352 50.395 1.00 12.24 9 ASN D O 1
ATOM 3455 N N . THR G 1 12 ? 55.393 36.475 49.459 1.00 14.00 10 THR D N 1
ATOM 3456 C CA . THR G 1 12 ? 54.564 37.474 48.823 1.00 14.20 10 THR D CA 1
ATOM 3457 C C . THR G 1 12 ? 54.557 37.263 47.306 1.00 14.53 10 THR D C 1
ATOM 3458 O O . THR G 1 12 ? 55.569 36.921 46.728 1.00 17.91 10 THR D O 1
ATOM 3462 N N . VAL G 1 13 ? 53.396 37.456 46.717 1.00 12.40 11 VAL D N 1
ATOM 3463 C CA . VAL G 1 13 ? 53.274 37.404 45.282 1.00 11.56 11 VAL D CA 1
ATOM 3464 C C . VAL G 1 13 ? 52.824 38.737 44.748 1.00 11.69 11 VAL D C 1
ATOM 3465 O O . VAL G 1 13 ? 52.154 39.521 45.429 1.00 12.21 11 VAL D O 1
ATOM 3469 N N . TYR G 1 14 ? 53.134 38.950 43.469 1.00 11.83 12 TYR D N 1
ATOM 3470 C CA . TYR G 1 14 ? 52.727 40.147 42.744 1.00 11.85 12 TYR D CA 1
ATOM 3471 C C . TYR G 1 14 ? 51.488 39.733 41.935 1.00 11.11 12 TYR D C 1
ATOM 3472 O O . TYR G 1 14 ? 51.510 38.677 41.260 1.00 11.98 12 TYR D O 1
ATOM 3481 N N . VAL G 1 15 ? 50.463 40.563 41.971 1.00 10.69 13 VAL D N 1
ATOM 3482 C CA . VAL G 1 15 ? 49.253 40.378 41.214 1.00 11.29 13 VAL D CA 1
ATOM 3483 C C . VAL G 1 15 ? 49.127 41.549 40.241 1.00 11.72 13 VAL D C 1
ATOM 3484 O O . VAL G 1 15 ? 49.151 42.682 40.676 1.00 11.84 13 VAL D O 1
ATOM 3488 N N . GLY G 1 16 ? 48.945 41.267 38.953 1.00 11.69 14 GLY D N 1
ATOM 3489 C CA . GLY G 1 16 ? 48.860 42.290 37.922 1.00 13.21 14 GLY D CA 1
ATOM 3490 C C . GLY G 1 16 ? 47.643 42.183 37.016 1.00 12.91 14 GLY D C 1
ATOM 3491 O O . GLY G 1 16 ? 46.920 41.180 37.052 1.00 14.01 14 GLY D O 1
ATOM 3492 N N . ASN G 1 17 ? 47.439 43.254 36.242 1.00 13.18 15 ASN D N 1
ATOM 3493 C CA . ASN G 1 17 ? 46.344 43.452 35.332 1.00 13.41 15 ASN D CA 1
ATOM 3494 C C . ASN G 1 17 ? 45.000 43.593 36.056 1.00 13.59 15 ASN D C 1
ATOM 3495 O O . ASN G 1 17 ? 43.941 43.064 35.640 1.00 13.38 15 ASN D O 1
ATOM 3500 N N . ILE G 1 18 ? 45.043 44.319 37.155 1.00 14.19 16 ILE D N 1
ATOM 3501 C CA . ILE G 1 18 ? 43.891 44.499 38.019 1.00 14.96 16 ILE D CA 1
ATOM 3502 C C . ILE G 1 18 ? 43.167 45.790 37.634 1.00 14.59 16 ILE D C 1
ATOM 3503 O O . ILE G 1 18 ? 43.695 46.896 37.844 1.00 14.30 16 ILE D O 1
ATOM 3508 N N . ASP G 1 19 ? 41.925 45.645 37.184 1.00 14.86 17 ASP D N 1
ATOM 3509 C CA . ASP G 1 19 ? 41.058 46.782 36.905 1.00 17.33 17 ASP D CA 1
ATOM 3510 C C . ASP G 1 19 ? 40.984 47.667 38.162 1.00 16.65 17 ASP D C 1
ATOM 3511 O O . ASP G 1 19 ? 40.794 47.164 39.267 1.00 16.24 17 ASP D O 1
ATOM 3516 N N . PRO G 1 20 ? 41.143 48.982 37.999 1.00 16.33 18 PRO D N 1
ATOM 3517 C CA . PRO G 1 20 ? 41.097 49.856 39.176 1.00 17.82 18 PRO D CA 1
ATOM 3518 C C . PRO G 1 20 ? 39.789 49.868 39.959 1.00 17.27 18 PRO D C 1
ATOM 3519 O O . PRO G 1 20 ? 39.765 50.414 41.065 1.00 18.28 18 PRO D O 1
ATOM 3523 N N . ARG G 1 21 ? 38.719 49.304 39.398 1.00 18.69 19 ARG D N 1
ATOM 3524 C CA . ARG G 1 21 ? 37.470 49.158 40.152 1.00 19.05 19 ARG D CA 1
ATOM 3525 C C . ARG G 1 21 ? 37.523 48.094 41.249 1.00 17.85 19 ARG D C 1
ATOM 3526 O O . ARG G 1 21 ? 36.707 48.095 42.159 1.00 19.10 19 ARG D O 1
ATOM 3534 N N . ILE G 1 22 ? 38.486 47.195 41.147 1.00 16.93 20 ILE D N 1
ATOM 3535 C CA . ILE G 1 22 ? 38.617 46.131 42.121 1.00 16.09 20 ILE D CA 1
ATOM 3536 C C . ILE G 1 22 ? 38.992 46.668 43.489 1.00 15.87 20 ILE D C 1
ATOM 3537 O O . ILE G 1 22 ? 39.856 47.518 43.592 1.00 16.67 20 ILE D O 1
ATOM 3542 N N . THR G 1 23 ? 38.345 46.148 44.532 1.00 15.44 21 THR D N 1
ATOM 3543 C CA . THR G 1 23 ? 38.618 46.550 45.905 1.00 16.59 21 THR D CA 1
ATOM 3544 C C . THR G 1 23 ? 39.566 45.584 46.616 1.00 14.41 21 THR D C 1
ATOM 3545 O O . THR G 1 23 ? 39.734 44.433 46.211 1.00 14.00 21 THR D O 1
ATOM 3549 N N . LYS G 1 24 ? 40.212 46.050 47.673 1.00 14.62 22 LYS D N 1
ATOM 3550 C CA . LYS G 1 24 ? 41.078 45.192 48.448 1.00 14.91 22 LYS D CA 1
ATOM 3551 C C . LYS G 1 24 ? 40.319 44.006 49.021 1.00 16.12 22 LYS D C 1
ATOM 3552 O O . LYS G 1 24 ? 40.838 42.899 48.987 1.00 14.32 22 LYS D O 1
ATOM 3558 N N . GLU G 1 25 ? 39.066 44.252 49.451 1.00 17.52 23 GLU D N 1
ATOM 3559 C CA . GLU G 1 25 ? 38.221 43.192 50.029 1.00 18.52 23 GLU D CA 1
ATOM 3560 C C . GLU G 1 25 ? 37.925 42.117 48.947 1.00 16.21 23 GLU D C 1
ATOM 3561 O O . GLU G 1 25 ? 37.849 40.933 49.255 1.00 14.89 23 GLU D O 1
ATOM 3567 N N . GLN G 1 26 ? 37.778 42.537 47.681 1.00 15.45 24 GLN D N 1
ATOM 3568 C CA . GLN G 1 26 ? 37.580 41.564 46.583 1.00 14.47 24 GLN D CA 1
ATOM 3569 C C . GLN G 1 26 ? 38.814 40.727 46.291 1.00 13.40 24 GLN D C 1
ATOM 3570 O O . GLN G 1 26 ? 38.708 39.496 46.076 1.00 13.90 24 GLN D O 1
ATOM 3576 N N . LEU G 1 27 ? 39.986 41.358 46.278 1.00 12.89 25 LEU D N 1
ATOM 3577 C CA . LEU G 1 27 ? 41.233 40.628 46.171 1.00 11.70 25 LEU D CA 1
ATOM 3578 C C . LEU G 1 27 ? 41.381 39.609 47.310 1.00 13.06 25 LEU D C 1
ATOM 3579 O O . LEU G 1 27 ? 41.814 38.480 47.072 1.00 12.78 25 LEU D O 1
ATOM 3584 N N . TYR G 1 28 ? 40.995 40.005 48.523 1.00 11.95 26 TYR D N 1
ATOM 3585 C CA . TYR G 1 28 ? 41.083 39.096 49.659 1.00 12.64 26 TYR D CA 1
ATOM 3586 C C . TYR G 1 28 ? 40.144 37.903 49.479 1.00 13.94 26 TYR D C 1
ATOM 3587 O O . TYR G 1 28 ? 40.553 36.730 49.627 1.00 13.24 26 TYR D O 1
ATOM 3596 N N . GLU G 1 29 ? 38.890 38.163 49.138 1.00 14.03 27 GLU D N 1
ATOM 3597 C CA . GLU G 1 29 ? 37.937 37.076 48.910 1.00 14.99 27 GLU D CA 1
ATOM 3598 C C . GLU G 1 29 ? 38.421 36.105 47.831 1.00 13.28 27 GLU D C 1
ATOM 3599 O O . GLU G 1 29 ? 38.285 34.897 48.000 1.00 14.27 27 GLU D O 1
ATOM 3605 N N . LEU G 1 30 ? 38.996 36.642 46.773 1.00 11.62 28 LEU D N 1
ATOM 3606 C CA . LEU G 1 30 ? 39.505 35.808 45.694 1.00 12.69 28 LEU D CA 1
ATOM 3607 C C . LEU G 1 30 ? 40.642 34.928 46.160 1.00 12.22 28 LEU D C 1
ATOM 3608 O O . LEU G 1 30 ? 40.611 33.710 45.983 1.00 12.32 28 LEU D O 1
ATOM 3613 N N . PHE G 1 31 ? 41.627 35.516 46.814 1.00 11.64 29 PHE D N 1
ATOM 3614 C CA . PHE G 1 31 ? 42.868 34.777 47.059 1.00 10.80 29 PHE D CA 1
ATOM 3615 C C . PHE G 1 31 ? 42.763 33.863 48.251 1.00 10.29 29 PHE D C 1
ATOM 3616 O O . PHE G 1 31 ? 43.449 32.851 48.260 1.00 10.29 29 PHE D O 1
ATOM 3624 N N . ILE G 1 32 ? 41.851 34.149 49.193 1.00 10.23 30 ILE D N 1
ATOM 3625 C CA . ILE G 1 32 ? 41.613 33.175 50.303 1.00 12.11 30 ILE D CA 1
ATOM 3626 C C . ILE G 1 32 ? 40.943 31.888 49.808 1.00 11.55 30 ILE D C 1
ATOM 3627 O O . ILE G 1 32 ? 40.939 30.885 50.521 1.00 11.72 30 ILE D O 1
ATOM 3632 N N . GLN G 1 33 ? 40.410 31.877 48.596 1.00 11.75 31 GLN D N 1
ATOM 3633 C CA . GLN G 1 33 ? 39.986 30.609 47.989 1.00 11.58 31 GLN D CA 1
ATOM 3634 C C . GLN G 1 33 ? 41.165 29.657 47.735 1.00 11.61 31 GLN D C 1
ATOM 3635 O O . GLN G 1 33 ? 40.945 28.436 47.633 1.00 12.10 31 GLN D O 1
ATOM 3641 N N . ILE G 1 34 ? 42.384 30.202 47.634 1.00 11.23 32 ILE D N 1
ATOM 3642 C CA . ILE G 1 34 ? 43.573 29.488 47.145 1.00 11.92 32 ILE D CA 1
ATOM 3643 C C . ILE G 1 34 ? 44.532 29.149 48.293 1.00 11.71 32 ILE D C 1
ATOM 3644 O O . ILE G 1 34 ? 45.219 28.116 48.268 1.00 12.94 32 ILE D O 1
ATOM 3649 N N . ASN G 1 35 ? 44.622 30.014 49.296 1.00 11.08 33 ASN D N 1
ATOM 3650 C CA . ASN G 1 35 ? 45.364 29.713 50.531 1.00 9.98 33 ASN D CA 1
ATOM 3651 C C . ASN G 1 35 ? 45.080 30.844 51.524 1.00 9.20 33 ASN D C 1
ATOM 3652 O O . ASN G 1 35 ? 44.647 31.918 51.129 1.00 9.79 33 ASN D O 1
ATOM 3657 N N . PRO G 1 36 ? 45.363 30.614 52.796 1.00 9.59 34 PRO D N 1
ATOM 3658 C CA . PRO G 1 36 ? 45.179 31.690 53.760 1.00 10.22 34 PRO D CA 1
ATOM 3659 C C . PRO G 1 36 ? 46.080 32.897 53.402 1.00 10.16 34 PRO D C 1
ATOM 3660 O O . PRO G 1 36 ? 47.232 32.741 52.978 1.00 11.18 34 PRO D O 1
ATOM 3664 N N . VAL G 1 37 ? 45.510 34.094 53.539 1.00 10.95 35 VAL D N 1
ATOM 3665 C CA . VAL G 1 37 ? 46.217 35.358 53.196 1.00 11.45 35 VAL D CA 1
ATOM 3666 C C . VAL G 1 37 ? 46.442 36.132 54.482 1.00 10.89 35 VAL D C 1
ATOM 3667 O O . VAL G 1 37 ? 45.517 36.378 55.247 1.00 10.77 35 VAL D O 1
ATOM 3671 N N . LEU G 1 38 ? 47.683 36.548 54.684 1.00 10.68 36 LEU D N 1
ATOM 3672 C CA . LEU G 1 38 ? 48.063 37.368 55.845 1.00 11.34 36 LEU D CA 1
ATOM 3673 C C . LEU G 1 38 ? 47.717 38.814 55.660 1.00 11.83 36 LEU D C 1
ATOM 3674 O O . LEU G 1 38 ? 47.119 39.425 56.529 1.00 13.32 36 LEU D O 1
ATOM 3679 N N . ARG G 1 39 ? 48.127 39.380 54.535 1.00 11.82 37 ARG D N 1
ATOM 3680 C CA . ARG G 1 39 ? 47.847 40.797 54.256 1.00 13.44 37 ARG D CA 1
ATOM 3681 C C . ARG G 1 39 ? 47.973 41.073 52.781 1.00 12.97 37 ARG D C 1
ATOM 3682 O O . ARG G 1 39 ? 48.628 40.329 52.042 1.00 12.35 37 ARG D O 1
ATOM 3690 N N . ILE G 1 40 ? 47.384 42.188 52.392 1.00 12.81 38 ILE D N 1
ATOM 3691 C CA . ILE G 1 40 ? 47.408 42.677 51.018 1.00 13.33 38 ILE D CA 1
ATOM 3692 C C . ILE G 1 40 ? 47.880 44.110 50.997 1.00 13.78 38 ILE D C 1
ATOM 3693 O O . ILE G 1 40 ? 47.394 44.918 51.805 1.00 14.82 38 ILE D O 1
ATOM 3698 N N . LYS G 1 41 ? 48.865 44.420 50.146 1.00 14.52 39 LYS D N 1
ATOM 3699 C CA . LYS G 1 41 ? 49.285 45.822 49.941 1.00 15.56 39 LYS D CA 1
ATOM 3700 C C . LYS G 1 41 ? 48.772 46.186 48.539 1.00 13.68 39 LYS D C 1
ATOM 3701 O O . LYS G 1 41 ? 49.109 45.519 47.567 1.00 12.64 39 LYS D O 1
ATOM 3707 N N . TYR G 1 42 ? 47.931 47.211 48.439 1.00 13.89 40 TYR D N 1
ATOM 3708 C CA . TYR G 1 42 ? 47.247 47.516 47.171 1.00 13.94 40 TYR D CA 1
ATOM 3709 C C . TYR G 1 42 ? 47.477 49.018 46.869 1.00 14.90 40 TYR D C 1
ATOM 3710 O O . TYR G 1 42 ? 46.694 49.870 47.345 1.00 15.18 40 TYR D O 1
ATOM 3719 N N . PRO G 1 43 ? 48.602 49.347 46.204 1.00 14.47 41 PRO D N 1
ATOM 3720 C CA . PRO G 1 43 ? 49.057 50.756 46.084 1.00 15.68 41 PRO D CA 1
ATOM 3721 C C . PRO G 1 43 ? 48.009 51.653 45.458 1.00 16.45 41 PRO D C 1
ATOM 3722 O O . PRO G 1 43 ? 47.340 51.242 44.521 1.00 17.28 41 PRO D O 1
ATOM 3726 N N . LYS G 1 44 ? 47.882 52.872 45.997 1.00 17.47 42 LYS D N 1
ATOM 3727 C CA . LYS G 1 44 ? 46.881 53.826 45.524 1.00 18.77 42 LYS D CA 1
ATOM 3728 C C . LYS G 1 44 ? 47.546 55.170 45.334 1.00 19.80 42 LYS D C 1
ATOM 3729 O O . LYS G 1 44 ? 48.343 55.602 46.179 1.00 22.43 42 LYS D O 1
ATOM 3735 N N . ASP G 1 45 ? 47.169 55.848 44.257 1.00 18.95 43 ASP D N 1
ATOM 3736 C CA . ASP G 1 45 ? 47.454 57.266 44.055 1.00 20.73 43 ASP D CA 1
ATOM 3737 C C . ASP G 1 45 ? 46.530 58.004 45.032 1.00 20.70 43 ASP D C 1
ATOM 3738 O O . ASP G 1 45 ? 45.307 57.974 44.856 1.00 19.79 43 ASP D O 1
ATOM 3743 N N . LYS G 1 46 ? 47.097 58.625 46.063 1.00 22.27 44 LYS D N 1
ATOM 3744 C CA . LYS G 1 46 ? 46.292 59.231 47.111 1.00 23.23 44 LYS D CA 1
ATOM 3745 C C . LYS G 1 46 ? 45.665 60.554 46.690 1.00 22.58 44 LYS D C 1
ATOM 3746 O O . LYS G 1 46 ? 44.671 60.977 47.278 1.00 22.71 44 LYS D O 1
ATOM 3752 N N . VAL G 1 47 ? 46.240 61.191 45.679 1.00 21.61 45 VAL D N 1
ATOM 3753 C CA . VAL G 1 47 ? 45.687 62.438 45.178 1.00 22.18 45 VAL D CA 1
ATOM 3754 C C . VAL G 1 47 ? 44.406 62.154 44.396 1.00 21.74 45 VAL D C 1
ATOM 3755 O O . VAL G 1 47 ? 43.433 62.857 44.543 1.00 21.28 45 VAL D O 1
ATOM 3759 N N . LEU G 1 48 ? 44.428 61.129 43.538 1.00 19.73 46 LEU D N 1
ATOM 3760 C CA . LEU G 1 48 ? 43.237 60.748 42.770 1.00 20.16 46 LEU D CA 1
ATOM 3761 C C . LEU G 1 48 ? 42.388 59.630 43.397 1.00 20.03 46 LEU D C 1
ATOM 3762 O O . LEU G 1 48 ? 41.331 59.285 42.836 1.00 20.00 46 LEU D O 1
ATOM 3767 N N . GLN G 1 49 ? 42.857 59.039 44.493 1.00 20.41 47 GLN D N 1
ATOM 3768 C CA . GLN G 1 49 ? 42.196 57.877 45.140 1.00 20.74 47 GLN D CA 1
ATOM 3769 C C . GLN G 1 49 ? 41.923 56.796 44.117 1.00 21.03 47 GLN D C 1
ATOM 3770 O O . GLN G 1 49 ? 40.797 56.345 43.974 1.00 22.74 47 GLN D O 1
ATOM 3776 N N . ALA G 1 50 ? 42.962 56.437 43.381 1.00 19.05 48 ALA D N 1
ATOM 3777 C CA . ALA G 1 50 ? 42.839 55.440 42.296 1.00 18.49 48 ALA D CA 1
ATOM 3778 C C . ALA G 1 50 ? 43.839 54.353 42.509 1.00 16.15 48 ALA D C 1
ATOM 3779 O O . ALA G 1 50 ? 45.051 54.611 42.674 1.00 15.94 48 ALA D O 1
ATOM 3781 N N . TYR G 1 51 ? 43.378 53.118 42.475 1.00 15.72 49 TYR D N 1
ATOM 3782 C CA . TYR G 1 51 ? 44.314 51.980 42.405 1.00 14.74 49 TYR D CA 1
ATOM 3783 C C . TYR G 1 51 ? 45.075 51.964 41.081 1.00 13.83 49 TYR D C 1
ATOM 3784 O O . TYR G 1 51 ? 44.718 52.655 40.106 1.00 14.74 49 TYR D O 1
ATOM 3793 N N . GLN G 1 52 ? 46.177 51.230 41.061 1.00 13.01 50 GLN D N 1
ATOM 3794 C CA . GLN G 1 52 ? 47.223 51.351 40.030 1.00 13.70 50 GLN D CA 1
ATOM 3795 C C . GLN G 1 52 ? 47.476 50.093 39.214 1.00 13.28 50 GLN D C 1
ATOM 3796 O O . GLN G 1 52 ? 48.483 50.012 38.496 1.00 14.08 50 GLN D O 1
ATOM 3802 N N . GLY G 1 53 ? 46.582 49.133 39.330 1.00 12.89 51 GLY D N 1
ATOM 3803 C CA . GLY G 1 53 ? 46.612 47.898 38.523 1.00 12.66 51 GLY D CA 1
ATOM 3804 C C . GLY G 1 53 ? 47.377 46.720 39.052 1.00 11.89 51 GLY D C 1
ATOM 3805 O O . GLY G 1 53 ? 47.527 45.735 38.352 1.00 10.65 51 GLY D O 1
ATOM 3806 N N . TYR G 1 54 ? 47.856 46.800 40.278 1.00 12.13 52 TYR D N 1
ATOM 3807 C CA . TYR G 1 54 ? 48.660 45.748 40.842 1.00 12.57 52 TYR D CA 1
ATOM 3808 C C . TYR G 1 54 ? 48.590 45.698 42.352 1.00 13.12 52 TYR D C 1
ATOM 3809 O O . TYR G 1 54 ? 48.192 46.643 42.969 1.00 14.30 52 TYR D O 1
ATOM 3818 N N . ALA G 1 55 ? 48.981 44.556 42.914 1.00 12.58 53 ALA D N 1
ATOM 3819 C CA . ALA G 1 55 ? 48.919 44.360 44.357 1.00 11.97 53 ALA D CA 1
ATOM 3820 C C . ALA G 1 55 ? 49.943 43.342 44.756 1.00 12.95 53 ALA D C 1
ATOM 3821 O O . ALA G 1 55 ? 50.399 42.551 43.935 1.00 11.75 53 ALA D O 1
ATOM 3823 N N . PHE G 1 56 ? 50.250 43.338 46.047 1.00 13.60 54 PHE D N 1
ATOM 3824 C CA . PHE G 1 56 ? 51.122 42.362 46.668 1.00 14.78 54 PHE D CA 1
ATOM 3825 C C . PHE G 1 56 ? 50.292 41.595 47.677 1.00 13.40 54 PHE D C 1
ATOM 3826 O O . PHE G 1 56 ? 49.694 42.178 48.564 1.00 16.07 54 PHE D O 1
ATOM 3834 N N . ILE G 1 57 ? 50.246 40.286 47.509 1.00 12.75 55 ILE D N 1
ATOM 3835 C CA . ILE G 1 57 ? 49.495 39.422 48.407 1.00 13.57 55 ILE D CA 1
ATOM 3836 C C . ILE G 1 57 ? 50.502 38.593 49.191 1.00 13.64 55 ILE D C 1
ATOM 3837 O O . ILE G 1 57 ? 51.262 37.796 48.619 1.00 12.56 55 ILE D O 1
ATOM 3842 N N . GLU G 1 58 ? 50.494 38.794 50.520 1.00 12.14 56 GLU D N 1
ATOM 3843 C CA . GLU G 1 58 ? 51.376 38.076 51.420 1.00 13.49 56 GLU D CA 1
ATOM 3844 C C . GLU G 1 58 ? 50.653 36.876 52.003 1.00 11.95 56 GLU D C 1
ATOM 3845 O O . GLU G 1 58 ? 49.664 37.035 52.717 1.00 11.70 56 GLU D O 1
ATOM 3851 N N . PHE G 1 59 ? 51.172 35.690 51.650 1.00 10.25 57 PHE D N 1
ATOM 3852 C CA . PHE G 1 59 ? 50.752 34.418 52.258 1.00 9.87 57 PHE D CA 1
ATOM 3853 C C . PHE G 1 59 ? 51.593 34.158 53.507 1.00 10.65 57 PHE D C 1
ATOM 3854 O O . PHE G 1 59 ? 52.480 34.938 53.871 1.00 11.77 57 PHE D O 1
ATOM 3862 N N . TYR G 1 60 ? 51.303 33.063 54.212 1.00 10.21 58 TYR D N 1
ATOM 3863 C CA . TYR G 1 60 ? 51.922 32.789 55.489 1.00 10.94 58 TYR D CA 1
ATOM 3864 C C . TYR G 1 60 ? 53.296 32.104 55.364 1.00 12.18 58 TYR D C 1
ATOM 3865 O O . TYR G 1 60 ? 54.077 32.061 56.317 1.00 13.30 58 TYR D O 1
ATOM 3874 N N . ASN G 1 61 ? 53.562 31.532 54.209 1.00 12.01 59 ASN D N 1
ATOM 3875 C CA . ASN G 1 61 ? 54.840 30.867 53.979 1.00 12.70 59 ASN D CA 1
ATOM 3876 C C . ASN G 1 61 ? 55.085 30.741 52.469 1.00 13.57 59 ASN D C 1
ATOM 3877 O O . ASN G 1 61 ? 54.212 31.073 51.664 1.00 13.39 59 ASN D O 1
ATOM 3882 N N . GLN G 1 62 ? 56.285 30.281 52.130 1.00 14.52 60 GLN D N 1
ATOM 3883 C CA . GLN G 1 62 ? 56.720 30.279 50.762 1.00 16.28 60 GLN D CA 1
ATOM 3884 C C . GLN G 1 62 ? 55.977 29.203 49.942 1.00 13.84 60 GLN D C 1
ATOM 3885 O O . GLN G 1 62 ? 55.601 29.463 48.785 1.00 13.63 60 GLN D O 1
ATOM 3891 N N . GLY G 1 63 ? 55.776 28.038 50.547 1.00 13.78 61 GLY D N 1
ATOM 3892 C CA . GLY G 1 63 ? 54.996 26.993 49.889 1.00 14.17 61 GLY D CA 1
ATOM 3893 C C . GLY G 1 63 ? 53.614 27.453 49.450 1.00 13.34 61 GLY D C 1
ATOM 3894 O O . GLY G 1 63 ? 53.179 27.152 48.342 1.00 11.96 61 GLY D O 1
ATOM 3895 N N . ASP G 1 64 ? 52.945 28.229 50.318 1.00 11.09 62 ASP D N 1
ATOM 3896 C CA . ASP G 1 64 ? 51.600 28.625 50.038 1.00 10.35 62 ASP D CA 1
ATOM 3897 C C . ASP G 1 64 ? 51.587 29.705 48.927 1.00 10.16 62 ASP D C 1
ATOM 3898 O O . ASP G 1 64 ? 50.695 29.692 48.082 1.00 10.73 62 ASP D O 1
ATOM 3903 N N . ALA G 1 65 ? 52.586 30.564 48.918 1.00 9.96 63 ALA D N 1
ATOM 3904 C CA . ALA G 1 65 ? 52.731 31.553 47.866 1.00 11.27 63 ALA D CA 1
ATOM 3905 C C . ALA G 1 65 ? 53.014 30.886 46.510 1.00 11.53 63 ALA D C 1
ATOM 3906 O O . ALA G 1 65 ? 52.428 31.270 45.477 1.00 11.74 63 ALA D O 1
ATOM 3908 N N . GLN G 1 66 ? 53.970 29.968 46.507 1.00 12.91 64 GLN D N 1
ATOM 3909 C CA . GLN G 1 66 ? 54.286 29.230 45.275 1.00 14.01 64 GLN D CA 1
ATOM 3910 C C . GLN G 1 66 ? 53.071 28.484 44.708 1.00 13.37 64 GLN D C 1
ATOM 3911 O O . GLN G 1 66 ? 52.849 28.468 43.503 1.00 14.01 64 GLN D O 1
ATOM 3917 N N . TYR G 1 67 ? 52.297 27.856 45.584 1.00 12.82 65 TYR D N 1
ATOM 3918 C CA . TYR G 1 67 ? 51.071 27.182 45.173 1.00 11.83 65 TYR D CA 1
ATOM 3919 C C . TYR G 1 67 ? 50.112 28.191 44.512 1.00 13.26 65 TYR D C 1
ATOM 3920 O O . TYR G 1 67 ? 49.553 27.938 43.437 1.00 13.38 65 TYR D O 1
ATOM 3929 N N . ALA G 1 68 ? 49.914 29.344 45.157 1.00 11.54 66 ALA D N 1
ATOM 3930 C CA . ALA G 1 68 ? 49.041 30.361 44.592 1.00 11.87 66 ALA D CA 1
ATOM 3931 C C . ALA G 1 68 ? 49.474 30.812 43.190 1.00 11.67 66 ALA D C 1
ATOM 3932 O O . ALA G 1 68 ? 48.627 30.992 42.312 1.00 13.36 66 ALA D O 1
ATOM 3934 N N . ILE G 1 69 ? 50.774 30.984 42.986 1.00 11.46 67 ILE D N 1
ATOM 3935 C CA . ILE G 1 69 ? 51.291 31.430 41.665 1.00 13.32 67 ILE D CA 1
ATOM 3936 C C . ILE G 1 69 ? 50.949 30.333 40.640 1.00 14.59 67 ILE D C 1
ATOM 3937 O O . ILE G 1 69 ? 50.435 30.619 39.561 1.00 13.56 67 ILE D O 1
ATOM 3942 N N . LYS G 1 70 ? 51.206 29.077 40.977 1.00 14.44 68 LYS D N 1
ATOM 3943 C CA . LYS G 1 70 ? 50.959 28.007 40.038 1.00 15.54 68 LYS D CA 1
ATOM 3944 C C . LYS G 1 70 ? 49.475 27.861 39.682 1.00 13.74 68 LYS D C 1
ATOM 3945 O O . LYS G 1 70 ? 49.114 27.582 38.528 1.00 15.23 68 LYS D O 1
ATOM 3951 N N . ILE G 1 71 ? 48.610 28.047 40.656 1.00 13.30 69 ILE D N 1
ATOM 3952 C CA . ILE G 1 71 ? 47.189 27.878 40.437 1.00 13.71 69 ILE D CA 1
ATOM 3953 C C . ILE G 1 71 ? 46.571 29.074 39.765 1.00 13.80 69 ILE D C 1
ATOM 3954 O O . ILE G 1 71 ? 45.674 28.896 38.943 1.00 17.27 69 ILE D O 1
ATOM 3959 N N . MET G 1 72 ? 47.036 30.284 40.079 1.00 13.95 70 MET D N 1
ATOM 3960 C CA . MET G 1 72 ? 46.275 31.503 39.727 1.00 14.18 70 MET D CA 1
ATOM 3961 C C . MET G 1 72 ? 46.811 32.298 38.574 1.00 13.28 70 MET D C 1
ATOM 3962 O O . MET G 1 72 ? 46.079 33.088 38.015 1.00 17.98 70 MET D O 1
ATOM 3967 N N . ASN G 1 73 ? 48.079 32.146 38.211 1.00 13.69 71 ASN D N 1
ATOM 3968 C CA . ASN G 1 73 ? 48.585 32.943 37.070 1.00 12.83 71 ASN D CA 1
ATOM 3969 C C . ASN G 1 73 ? 47.832 32.614 35.804 1.00 14.14 71 ASN D C 1
ATOM 3970 O O . ASN G 1 73 ? 47.764 31.455 35.454 1.00 15.24 71 ASN D O 1
ATOM 3975 N N . ASN G 1 74 ? 47.282 33.617 35.109 1.00 14.11 72 ASN D N 1
ATOM 3976 C CA . ASN G 1 74 ? 46.527 33.394 33.870 1.00 15.99 72 ASN D CA 1
ATOM 3977 C C . ASN G 1 74 ? 45.261 32.548 33.997 1.00 15.14 72 ASN D C 1
ATOM 3978 O O . ASN G 1 74 ? 44.833 31.951 33.022 1.00 17.09 72 ASN D O 1
ATOM 3983 N N . THR G 1 75 ? 44.688 32.483 35.196 1.00 14.97 73 THR D N 1
ATOM 3984 C CA . THR G 1 75 ? 43.585 31.570 35.473 1.00 15.74 73 THR D CA 1
ATOM 3985 C C . THR G 1 75 ? 42.227 32.278 35.547 1.00 17.04 73 THR D C 1
ATOM 3986 O O . THR G 1 75 ? 41.234 31.712 35.071 1.00 18.36 73 THR D O 1
ATOM 3990 N N . VAL G 1 76 ? 42.174 33.484 36.134 1.00 15.48 74 VAL D N 1
ATOM 3991 C CA . VAL G 1 76 ? 40.893 34.175 36.404 1.00 16.68 74 VAL D CA 1
ATOM 3992 C C . VAL G 1 76 ? 40.860 35.524 35.657 1.00 18.03 74 VAL D C 1
ATOM 3993 O O . VAL G 1 76 ? 41.901 36.200 35.565 1.00 17.35 74 VAL D O 1
ATOM 3997 N N . ARG G 1 77 ? 39.689 35.893 35.134 1.00 18.43 75 ARG D N 1
ATOM 3998 C CA . ARG G 1 77 ? 39.477 37.231 34.586 1.00 19.60 75 ARG D CA 1
ATOM 3999 C C . ARG G 1 77 ? 38.614 38.010 35.536 1.00 19.49 75 ARG D C 1
ATOM 4000 O O . ARG G 1 77 ? 37.570 37.514 35.922 1.00 21.64 75 ARG D O 1
ATOM 4008 N N . LEU G 1 78 ? 39.047 39.219 35.897 1.00 17.95 76 LEU D N 1
ATOM 4009 C CA . LEU G 1 78 ? 38.241 40.158 36.671 1.00 18.19 76 LEU D CA 1
ATOM 4010 C C . LEU G 1 78 ? 37.935 41.336 35.765 1.00 18.49 76 LEU D C 1
ATOM 4011 O O . LEU G 1 78 ? 38.863 41.948 35.200 1.00 18.73 76 LEU D O 1
ATOM 4016 N N . TYR G 1 79 ? 36.643 41.663 35.616 1.00 19.23 77 TYR D N 1
ATOM 4017 C CA . TYR G 1 79 ? 36.216 42.645 34.631 1.00 20.96 77 TYR D CA 1
ATOM 4018 C C . TYR G 1 79 ? 36.841 42.347 33.250 1.00 22.47 77 TYR D C 1
ATOM 4019 O O . TYR G 1 79 ? 37.330 43.238 32.561 1.00 22.51 77 TYR D O 1
ATOM 4028 N N . ASP G 1 80 ? 36.829 41.072 32.871 1.00 24.73 78 ASP D N 1
ATOM 4029 C CA . ASP G 1 80 ? 37.348 40.594 31.566 1.00 28.11 78 ASP D CA 1
ATOM 4030 C C . ASP G 1 80 ? 38.873 40.688 31.378 1.00 25.56 78 ASP D C 1
ATOM 4031 O O . ASP G 1 80 ? 39.364 40.368 30.286 1.00 27.60 78 ASP D O 1
ATOM 4036 N N . ARG G 1 81 ? 39.615 41.092 32.393 1.00 21.65 79 ARG D N 1
ATOM 4037 C CA . ARG G 1 81 ? 41.076 41.198 32.296 1.00 22.15 79 ARG D CA 1
ATOM 4038 C C . ARG G 1 81 ? 41.705 40.026 33.039 1.00 21.47 79 ARG D C 1
ATOM 4039 O O . ARG G 1 81 ? 41.402 39.781 34.201 1.00 18.28 79 ARG D O 1
ATOM 4047 N N . LEU G 1 82 ? 42.585 39.312 32.339 1.00 20.68 80 LEU D N 1
ATOM 4048 C CA . LEU G 1 82 ? 43.206 38.109 32.857 1.00 19.40 80 LEU D CA 1
ATOM 4049 C C . LEU G 1 82 ? 44.279 38.483 33.882 1.00 18.24 80 LEU D C 1
ATOM 4050 O O . LEU G 1 82 ? 45.246 39.190 33.556 1.00 16.58 80 LEU D O 1
ATOM 4055 N N . ILE G 1 83 ? 44.105 37.981 35.093 1.00 17.37 81 ILE D N 1
ATOM 4056 C CA . ILE G 1 83 ? 44.972 38.284 36.217 1.00 15.34 81 ILE D CA 1
ATOM 4057 C C . ILE G 1 83 ? 46.292 37.529 36.145 1.00 15.64 81 ILE D C 1
ATOM 4058 O O . ILE G 1 83 ? 46.326 36.347 35.834 1.00 15.98 81 ILE D O 1
ATOM 4063 N N . LYS G 1 84 ? 47.381 38.258 36.327 1.00 13.76 82 LYS D N 1
ATOM 4064 C CA . LYS G 1 84 ? 48.724 37.705 36.365 1.00 13.51 82 LYS D CA 1
ATOM 4065 C C . LYS G 1 84 ? 49.191 37.580 37.809 1.00 13.50 82 LYS D C 1
ATOM 4066 O O . LYS G 1 84 ? 48.913 38.469 38.639 1.00 11.70 82 LYS D O 1
ATOM 4072 N N . VAL G 1 85 ? 49.849 36.459 38.134 1.00 12.14 83 VAL D N 1
ATOM 4073 C CA . VAL G 1 85 ? 50.369 36.211 39.481 1.00 12.61 83 VAL D CA 1
ATOM 4074 C C . VAL G 1 85 ? 51.794 35.713 39.360 1.00 14.00 83 VAL D C 1
ATOM 4075 O O . VAL G 1 85 ? 52.028 34.716 38.705 1.00 14.35 83 VAL D O 1
ATOM 4079 N N . ARG G 1 86 ? 52.748 36.429 39.967 1.00 15.41 84 ARG D N 1
ATOM 4080 C CA . ARG G 1 86 ? 54.186 36.144 39.764 1.00 16.72 84 ARG D CA 1
ATOM 4081 C C . ARG G 1 86 ? 54.948 36.286 41.085 1.00 16.68 84 ARG D C 1
ATOM 4082 O O . ARG G 1 86 ? 54.526 36.991 41.984 1.00 15.32 84 ARG D O 1
ATOM 4090 N N . GLN G 1 87 ? 56.087 35.615 41.170 1.00 17.09 85 GLN D N 1
ATOM 4091 C CA . GLN G 1 87 ? 57.052 35.824 42.234 1.00 21.19 85 GLN D CA 1
ATOM 4092 C C . GLN G 1 87 ? 57.573 37.264 42.286 1.00 22.37 85 GLN D C 1
ATOM 4093 O O . GLN G 1 87 ? 57.739 37.885 41.241 1.00 21.00 85 GLN D O 1
ATOM 4099 N N . VAL G 1 88 ? 57.872 37.758 43.491 1.00 26.42 86 VAL D N 1
ATOM 4100 C CA . VAL G 1 88 ? 58.414 39.118 43.633 1.00 30.66 86 VAL D CA 1
ATOM 4101 C C . VAL G 1 88 ? 59.912 39.147 43.283 1.00 35.97 86 VAL D C 1
ATOM 4102 O O . VAL G 1 88 ? 60.650 38.296 43.772 1.00 36.04 86 VAL D O 1
ATOM 4106 N N . SER H 2 5 ? 69.762 0.334 94.478 1.00 21.49 289 SER G N 1
ATOM 4107 C CA . SER H 2 5 ? 68.868 1.135 93.567 1.00 20.30 289 SER G CA 1
ATOM 4108 C C . SER H 2 5 ? 68.436 2.448 94.218 1.00 18.90 289 SER G C 1
ATOM 4109 O O . SER H 2 5 ? 68.092 2.492 95.386 1.00 19.34 289 SER G O 1
ATOM 4112 N N . ARG H 2 6 ? 68.427 3.522 93.449 1.00 17.50 290 ARG G N 1
ATOM 4113 C CA . ARG H 2 6 ? 67.984 4.832 93.959 1.00 19.06 290 ARG G CA 1
ATOM 4114 C C . ARG H 2 6 ? 67.453 5.724 92.838 1.00 16.39 290 ARG G C 1
ATOM 4115 O O . ARG H 2 6 ? 67.843 5.569 91.686 1.00 15.20 290 ARG G O 1
ATOM 4123 N N . PRO H 2 7 ? 66.545 6.654 93.167 1.00 15.08 291 PRO G N 1
ATOM 4124 C CA . PRO H 2 7 ? 66.040 7.562 92.147 1.00 14.03 291 PRO G CA 1
ATOM 4125 C C . PRO H 2 7 ? 67.151 8.450 91.621 1.00 14.00 291 PRO G C 1
ATOM 4126 O O . PRO H 2 7 ? 67.936 8.973 92.433 1.00 15.03 291 PRO G O 1
ATOM 4130 N N . GLY H 2 8 ? 67.207 8.637 90.301 1.00 12.80 292 GLY G N 1
ATOM 4131 C CA . GLY H 2 8 ? 68.223 9.490 89.696 1.00 13.73 292 GLY G CA 1
ATOM 4132 C C . GLY H 2 8 ? 69.411 8.765 89.100 1.00 14.03 292 GLY G C 1
ATOM 4133 O O . GLY H 2 8 ? 70.230 9.388 88.457 1.00 14.26 292 GLY G O 1
ATOM 4134 N N . ARG H 2 9 ? 69.509 7.469 89.347 1.00 14.35 293 ARG G N 1
ATOM 4135 C CA . ARG H 2 9 ? 70.561 6.618 88.821 1.00 15.29 293 ARG G CA 1
ATOM 4136 C C . ARG H 2 9 ? 69.859 5.392 88.222 1.00 13.65 293 ARG G C 1
ATOM 4137 O O . ARG H 2 9 ? 68.913 4.911 88.778 1.00 12.93 293 ARG G O 1
ATOM 4145 N N . ILE H 2 10 ? 70.375 4.894 87.107 1.00 13.41 294 ILE G N 1
ATOM 4146 C CA . ILE H 2 10 ? 69.893 3.663 86.489 1.00 12.77 294 ILE G CA 1
ATOM 4147 C C . ILE H 2 10 ? 71.096 2.787 86.149 1.00 13.03 294 ILE G C 1
ATOM 4148 O O . ILE H 2 10 ? 72.034 3.253 85.460 1.00 13.42 294 ILE G O 1
ATOM 4153 N N . SER H 2 11 ? 71.048 1.545 86.633 1.00 13.22 295 SER G N 1
ATOM 4154 C CA . SER H 2 11 ? 72.126 0.551 86.435 1.00 13.98 295 SER G CA 1
ATOM 4155 C C . SER H 2 1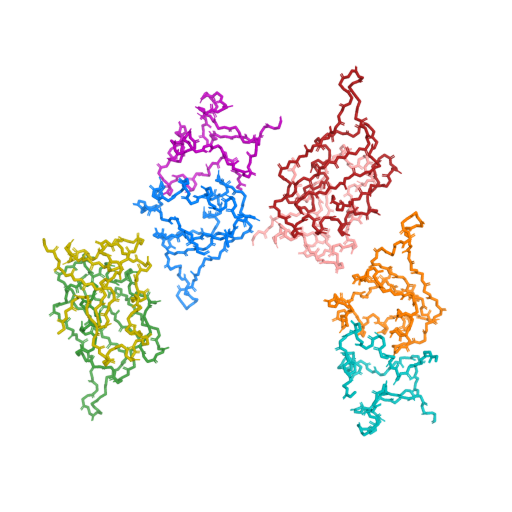1 ? 72.343 0.281 84.957 1.00 13.87 295 SER G C 1
ATOM 4156 O O . SER H 2 11 ? 71.449 0.427 84.136 1.00 13.20 295 SER G O 1
ATOM 4159 N N . GLN H 2 12 ? 73.571 -0.151 84.629 1.00 14.68 296 GLN G N 1
ATOM 4160 C CA . GLN H 2 12 ? 73.891 -0.601 83.281 1.00 14.80 296 GLN G CA 1
ATOM 4161 C C . GLN H 2 12 ? 72.919 -1.657 82.756 1.00 14.39 296 GLN G C 1
ATOM 4162 O O . GLN H 2 12 ? 72.460 -1.561 81.599 1.00 14.03 296 GLN G O 1
ATOM 4168 N N . GLU H 2 13 ? 72.575 -2.621 83.614 1.00 14.56 297 GLU G N 1
ATOM 4169 C CA . GLU H 2 13 ? 71.726 -3.724 83.189 1.00 14.73 297 GLU G CA 1
ATOM 4170 C C . GLU H 2 13 ? 70.347 -3.214 82.761 1.00 13.48 297 GLU G C 1
ATOM 4171 O O . GLU H 2 13 ? 69.841 -3.621 81.721 1.00 13.35 297 GLU G O 1
ATOM 4177 N N . LEU H 2 14 ? 69.761 -2.329 83.563 1.00 12.96 298 LEU G N 1
ATOM 4178 C CA . LEU H 2 14 ? 68.462 -1.793 83.233 1.00 12.20 298 LEU G CA 1
ATOM 4179 C C . LEU H 2 14 ? 68.540 -0.836 82.054 1.00 11.93 298 LEU G C 1
ATOM 4180 O O . LEU H 2 14 ? 67.638 -0.813 81.226 1.00 11.60 298 LEU G O 1
ATOM 4185 N N . ARG H 2 15 ? 69.633 -0.097 81.942 1.00 12.24 299 ARG G N 1
ATOM 4186 C CA . ARG H 2 15 ? 69.838 0.764 80.782 1.00 12.21 299 ARG G CA 1
ATOM 4187 C C . ARG H 2 15 ? 69.820 0.012 79.477 1.00 12.43 299 ARG G C 1
ATOM 4188 O O . ARG H 2 15 ? 69.240 0.489 78.520 1.00 12.24 299 ARG G O 1
ATOM 4196 N N . ALA H 2 16 ? 70.415 -1.180 79.455 1.00 12.95 300 ALA G N 1
ATOM 4197 C CA . ALA H 2 16 ? 70.435 -1.984 78.225 1.00 13.31 300 ALA G CA 1
ATOM 4198 C C . ALA H 2 16 ? 69.041 -2.441 77.877 1.00 12.92 300 ALA G C 1
ATOM 4199 O O . ALA H 2 16 ? 68.612 -2.387 76.726 1.00 12.99 300 ALA G O 1
ATOM 4201 N N . ILE H 2 17 ? 68.287 -2.820 78.904 1.00 12.80 301 ILE G N 1
ATOM 4202 C CA . ILE H 2 17 ? 66.944 -3.326 78.725 1.00 12.94 301 ILE G CA 1
ATOM 4203 C C . ILE H 2 17 ? 65.997 -2.212 78.253 1.00 12.82 301 ILE G C 1
ATOM 4204 O O . ILE H 2 17 ? 65.099 -2.478 77.428 1.00 12.05 301 ILE G O 1
ATOM 4209 N N . MET H 2 18 ? 66.201 -1.005 78.787 1.00 12.97 302 MET G N 1
ATOM 4210 C CA . MET H 2 18 ? 65.420 0.189 78.423 1.00 14.46 302 MET G CA 1
ATOM 4211 C C . MET H 2 18 ? 65.858 0.870 77.137 1.00 14.93 302 MET G C 1
ATOM 4212 O O . MET H 2 18 ? 65.133 1.762 76.636 1.00 15.64 302 MET G O 1
ATOM 4217 N N . ASN H 2 19 ? 67.049 0.530 76.654 1.00 14.55 303 ASN G N 1
ATOM 4218 C CA . ASN H 2 19 ? 67.734 1.281 75.600 1.00 16.09 303 ASN G CA 1
ATOM 4219 C C . ASN H 2 19 ? 67.919 2.758 75.991 1.00 15.27 303 ASN G C 1
ATOM 4220 O O . ASN H 2 19 ? 67.544 3.662 75.245 1.00 16.60 303 ASN G O 1
ATOM 4225 N N . LEU H 2 20 ? 68.544 2.965 77.139 1.00 13.60 304 LEU G N 1
ATOM 4226 C CA . LEU H 2 20 ? 68.887 4.304 77.619 1.00 13.07 304 LEU G CA 1
ATOM 4227 C C . LEU H 2 20 ? 70.372 4.462 77.853 1.00 13.34 304 LEU G C 1
ATOM 4228 O O . LEU H 2 20 ? 70.860 4.221 78.931 1.00 12.76 304 LEU G O 1
ATOM 4233 N N . PRO H 2 21 ? 71.084 4.958 76.844 1.00 13.96 305 PRO G N 1
ATOM 4234 C CA . PRO H 2 21 ? 72.514 5.234 77.030 1.00 14.85 305 PRO G CA 1
ATOM 4235 C C . PRO H 2 21 ? 72.838 6.216 78.126 1.00 15.11 305 PRO G C 1
ATOM 4236 O O . PRO H 2 21 ? 72.045 7.085 78.436 1.00 14.55 305 PRO G O 1
ATOM 4240 N N . GLU H 2 22 ? 74.025 6.070 78.698 1.00 15.91 306 GLU G N 1
ATOM 4241 C CA . GLU H 2 22 ? 74.555 7.024 79.652 1.00 16.74 306 GLU G CA 1
ATOM 4242 C C . GLU H 2 22 ? 74.569 8.365 78.926 1.00 17.30 306 GLU G C 1
ATOM 4243 O O . GLU H 2 22 ? 74.805 8.449 77.698 1.00 17.02 306 GLU G O 1
ATOM 4249 N N . GLY H 2 23 ? 74.239 9.414 79.645 1.00 16.57 307 GLY G N 1
ATOM 4250 C CA . GLY H 2 23 ? 74.191 10.751 79.073 1.00 17.52 307 GLY G CA 1
ATOM 4251 C C . GLY H 2 23 ? 72.897 11.201 78.406 1.00 16.93 307 GLY G C 1
ATOM 4252 O O . GLY H 2 23 ? 72.841 12.300 77.834 1.00 17.36 307 GLY G O 1
ATOM 4253 N N . GLN H 2 24 ? 71.861 10.404 78.487 1.00 16.84 308 GLN G N 1
ATOM 4254 C CA . GLN H 2 24 ? 70.571 10.727 77.871 1.00 18.07 308 GLN G CA 1
ATOM 4255 C C . GLN H 2 24 ? 69.506 10.765 78.952 1.00 16.03 308 GLN G C 1
ATOM 4256 O O . GLN H 2 24 ? 69.486 9.913 79.827 1.00 15.50 308 GLN G O 1
ATOM 4262 N N . LEU H 2 25 ? 68.609 11.736 78.866 1.00 15.88 309 LEU G N 1
ATOM 4263 C CA . LEU H 2 25 ? 67.537 11.793 79.837 1.00 14.91 309 LEU G CA 1
ATOM 4264 C C . LEU H 2 25 ? 66.554 10.635 79.609 1.00 13.63 309 LEU G C 1
ATOM 4265 O O . LEU H 2 25 ? 66.292 10.253 78.466 1.00 13.41 309 LEU G O 1
ATOM 4270 N N . PRO H 2 26 ? 65.989 10.115 80.678 1.00 12.87 310 PRO G N 1
ATOM 4271 C CA . PRO H 2 26 ? 65.060 9.014 80.523 1.00 12.30 310 PRO G CA 1
ATOM 4272 C C . PRO H 2 26 ? 63.778 9.458 79.821 1.00 12.11 310 PRO G C 1
ATOM 4273 O O . PRO H 2 26 ? 63.473 10.664 79.793 1.00 11.98 310 PRO G O 1
ATOM 4277 N N . PRO H 2 27 ? 63.041 8.490 79.255 1.00 11.28 311 PRO G N 1
ATOM 4278 C CA . PRO H 2 27 ? 61.944 8.825 78.365 1.00 11.87 311 PRO G CA 1
ATOM 4279 C C . PRO H 2 27 ? 60.734 9.488 79.027 1.00 12.22 311 PRO G C 1
ATOM 4280 O O . PRO H 2 27 ? 59.914 10.074 78.333 1.00 13.15 311 PRO G O 1
ATOM 4284 N N . TRP H 2 28 ? 60.653 9.436 80.339 1.00 11.29 312 TRP G N 1
ATOM 4285 C CA . TRP H 2 28 ? 59.577 10.111 81.092 1.00 11.36 312 TRP G CA 1
ATOM 4286 C C . TRP H 2 28 ? 59.852 11.595 81.345 1.00 12.30 312 TRP G C 1
ATOM 4287 O O . TRP H 2 28 ? 59.054 12.271 82.001 1.00 11.51 312 TRP G O 1
ATOM 4298 N N . CYS H 2 29 ? 61.004 12.084 80.887 1.00 13.94 313 CYS G N 1
ATOM 4299 C CA . CYS H 2 29 ? 61.376 13.501 81.030 1.00 16.18 313 CYS G CA 1
ATOM 4300 C C . CYS H 2 29 ? 60.288 14.454 80.558 1.00 16.09 313 CYS G C 1
ATOM 4301 O O . CYS H 2 29 ? 59.931 15.394 81.306 1.00 16.14 313 CYS G O 1
ATOM 4304 N N . MET H 2 30 ? 59.791 14.251 79.337 1.00 15.60 314 MET G N 1
ATOM 4305 C CA . MET H 2 30 ? 58.764 15.158 78.794 1.00 15.60 314 MET G CA 1
ATOM 4306 C C . MET H 2 30 ? 57.510 15.193 79.644 1.00 14.63 314 MET G C 1
ATOM 4307 O O . MET H 2 30 ? 56.981 16.289 79.922 1.00 14.55 314 MET G O 1
ATOM 4312 N N . LYS H 2 31 ? 57.066 14.026 80.085 1.00 14.18 315 LYS G N 1
ATOM 4313 C CA . LYS H 2 31 ? 55.876 13.961 80.904 1.00 14.40 315 LYS G CA 1
ATOM 4314 C C . LYS H 2 31 ? 56.111 14.641 82.285 1.00 12.91 315 LYS G C 1
ATOM 4315 O O . LYS H 2 31 ? 55.205 15.250 82.824 1.00 12.78 315 LYS G O 1
ATOM 4321 N N . MET H 2 32 ? 57.309 14.530 82.846 1.00 12.33 316 MET G N 1
ATOM 4322 C CA . MET H 2 32 ? 57.585 15.226 84.129 1.00 12.78 316 MET G CA 1
ATOM 4323 C C . MET H 2 32 ? 57.602 16.726 83.935 1.00 13.01 316 MET G C 1
ATOM 4324 O O . MET H 2 32 ? 57.142 17.469 84.811 1.00 13.23 316 MET G O 1
ATOM 4329 N N . LYS H 2 33 ? 58.080 17.217 82.790 1.00 13.16 317 LYS G N 1
ATOM 4330 C CA . LYS H 2 33 ? 57.963 18.664 82.535 1.00 14.28 317 LYS G CA 1
ATOM 4331 C C . LYS H 2 33 ? 56.501 19.103 82.481 1.00 14.35 317 LYS G C 1
ATOM 4332 O O . LYS H 2 33 ? 56.194 20.216 82.857 1.00 14.98 317 LYS G O 1
ATOM 4338 N N . ASP H 2 34 ? 55.624 18.236 81.987 1.00 13.83 318 ASP G N 1
ATOM 4339 C CA . ASP H 2 34 ? 54.181 18.547 81.893 1.00 14.24 318 ASP G CA 1
ATOM 4340 C C . ASP H 2 34 ? 53.408 18.421 83.191 1.00 14.43 318 ASP G C 1
ATOM 4341 O O . ASP H 2 34 ? 52.513 19.215 83.454 1.00 15.04 318 ASP G O 1
ATOM 4346 N N . ILE H 2 35 ? 53.695 17.375 83.954 1.00 14.58 319 ILE G N 1
ATOM 4347 C CA . ILE H 2 35 ? 52.884 17.004 85.081 1.00 15.74 319 ILE G CA 1
ATOM 4348 C C . ILE H 2 35 ? 53.506 17.435 86.400 1.00 15.77 319 ILE G C 1
ATOM 4349 O O . ILE H 2 35 ? 52.801 17.546 87.408 1.00 18.02 319 ILE G O 1
ATOM 4354 N N . GLY H 2 36 ? 54.829 17.611 86.420 1.00 14.51 320 GLY G N 1
ATOM 4355 C CA . GLY H 2 36 ? 55.549 17.908 87.622 1.00 15.28 320 GLY G CA 1
ATOM 4356 C C . GLY H 2 36 ? 56.465 16.777 88.060 1.00 14.16 320 GLY G C 1
ATOM 4357 O O . GLY H 2 36 ? 56.446 15.671 87.497 1.00 14.30 320 GLY G O 1
ATOM 4358 N N . LEU H 2 37 ? 57.295 17.112 89.036 1.00 15.62 321 LEU G N 1
ATOM 4359 C CA . LEU H 2 37 ? 58.205 16.173 89.644 1.00 15.61 321 LEU G CA 1
ATOM 4360 C C . LEU H 2 37 ? 57.441 15.155 90.482 1.00 14.30 321 LEU G C 1
ATOM 4361 O O . LEU H 2 37 ? 56.283 15.393 90.829 1.00 15.20 321 LEU G O 1
ATOM 4366 N N . PRO H 2 38 ? 58.075 14.009 90.804 1.00 13.02 322 PRO G N 1
ATOM 4367 C CA . PRO H 2 38 ? 57.386 13.023 91.620 1.00 12.27 322 PRO G CA 1
ATOM 4368 C C . PRO H 2 38 ? 56.743 13.550 92.891 1.00 12.30 322 PRO G C 1
ATOM 4369 O O . PRO H 2 38 ? 57.344 14.261 93.666 1.00 12.64 322 PRO G O 1
ATOM 4373 N N . THR H 2 39 ? 55.479 13.220 93.054 1.00 11.95 323 THR G N 1
ATOM 4374 C CA . THR H 2 39 ? 54.712 13.544 94.230 1.00 12.69 323 THR G CA 1
ATOM 4375 C C . THR H 2 39 ? 55.357 13.018 95.539 1.00 12.94 323 THR G C 1
ATOM 4376 O O . THR H 2 39 ? 55.198 13.641 96.601 1.00 13.15 323 THR G O 1
ATOM 4380 N N . GLY H 2 40 ? 56.102 11.922 95.429 1.00 12.37 324 GLY G N 1
ATOM 4381 C CA . GLY H 2 40 ? 56.799 11.349 96.552 1.00 12.47 324 GLY G CA 1
ATOM 4382 C C . GLY H 2 40 ? 58.258 11.680 96.697 1.00 12.97 324 GLY G C 1
ATOM 4383 O O . GLY H 2 40 ? 58.863 11.179 97.622 1.00 13.89 324 GLY G O 1
ATOM 4384 N N . TYR H 2 41 ? 58.815 12.536 95.818 1.00 12.90 325 TYR G N 1
ATOM 4385 C CA . TYR H 2 41 ? 60.205 12.980 95.937 1.00 13.77 325 TYR G CA 1
ATOM 4386 C C . TYR H 2 41 ? 60.263 14.483 95.744 1.00 14.94 325 TYR G C 1
ATOM 4387 O O . TYR H 2 41 ? 60.744 14.957 94.708 1.00 14.89 325 TYR G O 1
ATOM 4396 N N . PRO H 2 42 ? 59.807 15.240 96.756 1.00 17.20 326 PRO G N 1
ATOM 4397 C CA . PRO H 2 42 ? 59.759 16.696 96.581 1.00 18.59 326 PRO G CA 1
ATOM 4398 C C . PRO H 2 42 ? 61.136 17.337 96.272 1.00 20.43 326 PRO G C 1
ATOM 4399 O O . PRO H 2 42 ? 61.192 18.401 95.665 1.00 22.15 326 PRO G O 1
ATOM 4403 N N . ASP H 2 43 ? 62.209 16.708 96.715 1.00 19.49 327 ASP G N 1
ATOM 4404 C CA . ASP H 2 43 ? 63.557 17.225 96.565 1.00 21.50 327 ASP G CA 1
ATOM 4405 C C . ASP H 2 43 ? 64.355 16.573 95.424 1.00 19.78 327 ASP G C 1
ATOM 4406 O O . ASP H 2 43 ? 65.571 16.771 95.351 1.00 20.46 327 ASP G O 1
ATOM 4411 N N . LEU H 2 44 ? 63.691 15.824 94.532 1.00 17.73 328 LEU G N 1
ATOM 4412 C CA . LEU H 2 44 ? 64.366 15.298 93.337 1.00 17.21 328 LEU G CA 1
ATOM 4413 C C . LEU H 2 44 ? 64.770 16.432 92.392 1.00 16.99 328 LEU G C 1
ATOM 4414 O O . LEU H 2 44 ? 63.948 17.275 92.053 1.00 18.01 328 LEU G O 1
ATOM 4419 N N . LYS H 2 45 ? 66.035 16.438 92.010 1.00 17.41 329 LYS G N 1
ATOM 4420 C CA . LYS H 2 45 ? 66.613 17.314 91.001 1.00 17.91 329 LYS G CA 1
ATOM 4421 C C . LYS H 2 45 ? 66.955 16.469 89.778 1.00 17.62 329 LYS G C 1
ATOM 4422 O O . LYS H 2 45 ? 67.616 15.445 89.921 1.00 15.85 329 LYS G O 1
ATOM 4428 N N . ILE H 2 46 ? 66.536 16.916 88.585 1.00 16.87 330 ILE G N 1
ATOM 4429 C CA . ILE H 2 46 ? 66.819 16.217 87.310 1.00 17.07 330 ILE G CA 1
ATOM 4430 C C . ILE H 2 46 ? 67.626 17.142 86.408 1.00 17.76 330 ILE G C 1
ATOM 4431 O O . ILE H 2 46 ? 67.256 18.318 86.193 1.00 17.51 330 ILE G O 1
ATOM 4436 N N . ALA H 2 47 ? 68.751 16.634 85.899 1.00 18.64 331 ALA G N 1
ATOM 4437 C CA . ALA H 2 47 ? 69.627 17.395 85.001 1.00 20.23 331 ALA G CA 1
ATOM 4438 C C . ALA H 2 47 ? 68.840 17.925 83.792 1.00 21.88 331 ALA G C 1
ATOM 4439 O O . ALA H 2 47 ? 68.097 17.167 83.121 1.00 20.85 331 ALA G O 1
ATOM 4441 N N . GLY H 2 48 ? 68.961 19.237 83.575 1.00 25.43 332 GLY G N 1
ATOM 4442 C CA . GLY H 2 48 ? 68.230 19.883 82.484 1.00 28.42 332 GLY G CA 1
ATOM 4443 C C . GLY H 2 48 ? 66.797 20.342 82.804 1.00 29.99 332 GLY G C 1
ATOM 4444 O O . GLY H 2 48 ? 66.191 21.051 81.994 1.00 34.70 332 GLY G O 1
ATOM 4445 N N . LEU H 2 49 ? 66.295 20.010 83.986 1.00 26.51 333 LEU G N 1
ATOM 4446 C CA . LEU H 2 49 ? 65.029 20.530 84.456 1.00 25.11 333 LEU G CA 1
ATOM 4447 C C . LEU H 2 49 ? 65.375 21.518 85.541 1.00 24.96 333 LEU G C 1
ATOM 4448 O O . LEU H 2 49 ? 65.494 22.711 85.262 1.00 24.09 333 LEU G O 1
ATOM 4453 N N . ASN H 2 50 ? 65.633 21.017 86.750 1.00 23.72 334 ASN G N 1
ATOM 4454 C CA . ASN H 2 50 ? 65.915 21.861 87.920 1.00 23.32 334 ASN G CA 1
ATOM 4455 C C . ASN H 2 50 ? 67.288 21.578 88.526 1.00 23.71 334 ASN G C 1
ATOM 4456 O O . ASN H 2 50 ? 67.559 21.934 89.703 1.00 25.03 334 ASN G O 1
ATOM 4461 N N . TRP H 2 51 ? 68.169 20.990 87.717 1.00 24.18 335 TRP G N 1
ATOM 4462 C CA . TRP H 2 51 ? 69.568 20.681 88.094 1.00 23.89 335 TRP G CA 1
ATOM 4463 C C . TRP H 2 51 ? 70.430 20.955 86.870 1.00 26.75 335 TRP G C 1
ATOM 4464 O O . TRP H 2 51 ? 70.005 20.691 85.757 1.00 27.46 335 TRP G O 1
ATOM 4475 N N . ASP H 2 52 ? 71.651 21.426 87.080 1.00 28.15 336 ASP G N 1
ATOM 4476 C CA . ASP H 2 52 ? 72.515 21.788 85.951 1.00 30.41 336 ASP G CA 1
ATOM 4477 C C . ASP H 2 52 ? 72.699 20.563 85.020 1.00 29.63 336 ASP G C 1
ATOM 4478 O O . ASP H 2 52 ? 72.888 19.428 85.492 1.00 25.90 336 ASP G O 1
ATOM 4483 N N . ILE H 2 53 ? 72.634 20.808 83.719 1.00 28.48 337 ILE G N 1
ATOM 4484 C CA . ILE H 2 53 ? 72.785 19.775 82.696 1.00 25.71 337 ILE G CA 1
ATOM 4485 C C . ILE H 2 53 ? 74.151 19.058 82.775 1.00 26.51 337 ILE G C 1
ATOM 4486 O O . ILE H 2 53 ? 74.240 17.879 82.382 1.00 26.36 337 ILE G O 1
ATOM 4491 N N . THR H 2 54 ? 75.181 19.713 83.322 1.00 26.62 338 THR G N 1
ATOM 4492 C CA . THR H 2 54 ? 76.488 19.065 83.493 1.00 27.28 338 THR G CA 1
ATOM 4493 C C . THR H 2 54 ? 76.476 17.916 84.481 1.00 25.83 338 THR G C 1
ATOM 4494 O O . THR H 2 54 ? 77.430 17.146 84.537 1.00 26.34 338 THR G O 1
ATOM 4498 N N . ASN H 2 55 ? 75.401 17.787 85.252 1.00 25.60 339 ASN G N 1
ATOM 4499 C CA . ASN H 2 55 ? 75.246 16.641 86.148 1.00 25.42 339 ASN G CA 1
ATOM 4500 C C . ASN H 2 55 ? 74.779 15.368 85.433 1.00 23.48 339 ASN G C 1
ATOM 4501 O O . ASN H 2 55 ? 74.780 14.305 86.043 1.00 23.59 339 ASN G O 1
ATOM 4506 N N . LEU H 2 56 ? 74.385 15.479 84.157 1.00 23.27 340 LEU G N 1
ATOM 4507 C CA . LEU H 2 56 ? 73.954 14.329 83.365 1.00 22.62 340 LEU G CA 1
ATOM 4508 C C . LEU H 2 56 ? 75.194 13.569 82.921 1.00 25.01 340 LEU G C 1
ATOM 4509 O O . LEU H 2 56 ? 75.762 13.863 81.850 1.00 26.43 340 LEU G O 1
ATOM 4514 N N . LYS H 2 57 ? 75.631 12.616 83.736 1.00 23.86 341 LYS G N 1
ATOM 4515 C CA . LYS H 2 57 ? 76.932 11.989 83.539 1.00 25.79 341 LYS G CA 1
ATOM 4516 C C . LYS H 2 57 ? 76.894 10.559 83.988 1.00 24.09 341 LYS G C 1
ATOM 4517 O O . LYS H 2 57 ? 76.413 10.267 85.079 1.00 21.67 341 LYS G O 1
ATOM 4523 N N . GLY H 2 58 ? 77.408 9.643 83.161 1.00 23.20 342 GLY G N 1
ATOM 4524 C CA . GLY H 2 58 ? 77.493 8.250 83.518 1.00 22.45 342 GLY G CA 1
ATOM 4525 C C . GLY H 2 58 ? 76.097 7.673 83.713 1.00 20.57 342 GLY G C 1
ATOM 4526 O O . GLY H 2 58 ? 75.162 7.938 82.930 1.00 20.04 342 GLY G O 1
ATOM 4527 N N . ASP H 2 59 ? 75.929 6.952 84.823 1.00 20.85 343 ASP G N 1
ATOM 4528 C CA . ASP H 2 59 ? 74.608 6.377 85.128 1.00 19.17 343 ASP G CA 1
ATOM 4529 C C . ASP H 2 59 ? 73.655 7.337 85.848 1.00 17.32 343 ASP G C 1
ATOM 4530 O O . ASP H 2 59 ? 72.554 6.932 86.161 1.00 15.67 343 ASP G O 1
ATOM 4535 N N . VAL H 2 60 ? 74.072 8.575 86.078 1.00 17.13 344 VAL G N 1
ATOM 4536 C CA . VAL H 2 60 ? 73.291 9.541 86.858 1.00 16.83 344 VAL G CA 1
ATOM 4537 C C . VAL H 2 60 ? 72.574 10.523 85.946 1.00 16.04 344 VAL G C 1
ATOM 4538 O O . VAL H 2 60 ? 73.211 11.142 85.062 1.00 16.59 344 VAL G O 1
ATOM 4542 N N . TYR H 2 61 ? 71.282 10.709 86.206 1.00 14.60 345 TYR G N 1
ATOM 4543 C CA . TYR H 2 61 ? 70.546 11.826 85.588 1.00 14.67 345 TYR G CA 1
ATOM 4544 C C . TYR H 2 61 ? 69.851 12.744 86.629 1.00 14.63 345 TYR G C 1
ATOM 4545 O O . TYR H 2 61 ? 69.356 13.817 86.244 1.00 14.58 345 TYR G O 1
ATOM 4554 N N . GLY H 2 62 ? 69.786 12.320 87.901 1.00 14.84 346 GLY G N 1
ATOM 4555 C CA . GLY H 2 62 ? 69.105 13.083 88.904 1.00 15.29 346 GLY G CA 1
ATOM 4556 C C . GLY H 2 62 ? 69.633 12.735 90.286 1.00 16.29 346 GLY G C 1
ATOM 4557 O O . GLY H 2 62 ? 70.483 11.856 90.437 1.00 16.24 346 GLY G O 1
ATOM 4558 N N . LYS H 2 63 ? 69.165 13.475 91.288 1.00 16.99 347 LYS G N 1
ATOM 4559 C CA . LYS H 2 63 ? 69.584 13.270 92.649 1.00 18.95 347 LYS G CA 1
ATOM 4560 C C . LYS H 2 63 ? 68.597 13.917 93.623 1.00 19.26 347 LYS G C 1
ATOM 4561 O O . LYS H 2 63 ? 68.089 15.005 93.344 1.00 18.74 347 LYS G O 1
ATOM 4567 N N . ILE H 2 64 ? 68.385 13.261 94.775 1.00 19.49 348 ILE G N 1
ATOM 4568 C CA . ILE H 2 64 ? 67.625 13.875 95.866 1.00 21.81 348 ILE G CA 1
ATOM 4569 C C . ILE H 2 64 ? 68.527 14.826 96.609 1.00 24.74 348 ILE G C 1
ATOM 4570 O O . ILE H 2 64 ? 69.532 14.392 97.140 1.00 26.95 348 ILE G O 1
ATOM 4575 N N . ILE H 2 65 ? 68.191 16.108 96.617 1.00 23.96 349 ILE G N 1
ATOM 4576 C CA . ILE H 2 65 ? 69.029 17.159 97.211 1.00 26.31 349 ILE G CA 1
ATOM 4577 C C . ILE H 2 65 ? 68.137 18.062 98.064 1.00 27.78 349 ILE G C 1
ATOM 4578 O O . ILE H 2 65 ? 67.480 18.958 97.526 1.00 28.25 349 ILE G O 1
ATOM 4583 N N . PRO H 2 66 ? 68.082 17.804 99.381 1.00 32.85 350 PRO G N 1
ATOM 4584 C CA . PRO H 2 66 ? 67.326 18.658 100.304 1.00 36.07 350 PRO G CA 1
ATOM 4585 C C . PRO H 2 66 ? 67.816 20.076 100.494 1.00 35.89 350 PRO G C 1
ATOM 4586 O O . PRO H 2 66 ? 68.965 20.418 100.200 1.00 36.26 350 PRO G O 1
#

Radius of gyration: 31.32 Å; Cα contacts (8 Å, |Δi|>4): 1146; chains: 8; bounding box: 53×88×88 Å

Secondary structure (DSSP, 8-state):
--EEEEE---TT--HHHHHHHHTTTS-EEEEE--EETTTTEE-SEEEEEESSHHHHHHHHHHHTTT-EETTEEPEEEE-/--EEEEE---TT--HHHHHHHHTTTS-EEEEE--EETTTTEE-SEEEEEESSHHHHHHHHHHHTTT-EETTEEPEEEE-/--EEEEE---TT--HHHHHHHHTTTS-EEEEE--EETTTTEE-SEEEEEESSHHHHHHHHHHHTTT-EETTEEPEEEE-/--EEEEE---TT--HHHHHHHHTTTS-EEEEE--EETTTTEE-SEEEEEESSHHHHHHHHHHHTTT-EETTEEPEEEE-/--TTB--HHHHHHHT--TTS--TTHHHHHHH-S-TT-TTEEEBTTTB-GGG-BTTBSEEE--/---TTB--HHHHHHHT------TTHHHHHHH-S-TT-TTEEEBTTTB-GGG-BTTBSEEE--/--TTB--HHHHHHHT--TTS--TTHHHHHHH-S-TT-TTEEEBTTTB-GGG-BTTBSEEE--/--TTB--HHHHHHHT--TTS--TTHHHHHHH-S-TT-TTEEEBTTTB-GGG-BTTBSEEE--

InterPro domains:
  IPR000504 RNA recognition motif domain [PF00076] (11-73)
  IPR000504 RNA recognition motif domain [PF00076] (110-178)
  IPR000504 RNA recognition motif domain [PS50102] (9-88)
  IPR000504 RNA recognition motif domain [PS50102] (108-185)
  IPR000504 RNA recognition motif domain [SM00360] (10-84)
  IPR000504 RNA recognition motif domain [SM00360] (109-181)
  IPR012677 Nucleotide-binding alpha-beta plait domain superfamily [G3DSA:3.30.70.330] (1-102)
  IPR012677 Nucleotide-binding alpha-beta plait domain superfamily [G3DSA:3.30.70.330] (105-206)
  IPR034158 SF3B4, RNA recognition motif 1 [cd12334] (11-85)
  IPR035979 RNA-binding domain superfamily [SSF54928] (8-188)
  IPR052084 Spliceosome-associated SF3B4 subunit [PTHR48030] (7-211)

B-factor: mean 18.69, std 9.37, range [6.32, 79.41]

Nearest PDB structures (foldseek):
  5lsl-assembly3_C  TM=1.012E+00  e=1.251E-15  Saccharomyces cerevisiae
  5zwo-assembly1_4  TM=1.012E+00  e=6.917E-15  Saccharomyces cerevisiae S288C
  5lsb-assembly3_F  TM=9.797E-01  e=4.625E-14  Saccharomyces cerevisiae S288C
  5yzg-assembly1_1  TM=9.399E-01  e=4.305E-08  Homo sapiens
  5z57-assembly1_y  TM=9.400E-01  e=6.707E-08  Homo sapiens